Protein AF-A0A0F9YL97-F1 (afdb_monomer_lite)

Sequence (451 aa):
MKYAKILLVFLSSILFCQKSLCDSQKAFVSVPIADLTGDYLNGYRFNRLHLNGLHLDKNNLDIKKNNKYQTYETLPLESKKGTSNCKRINQALFNEIVEIISEKDNQVQVKTLNTFYQNQNPETKLITNQSIYWAKKDNFILFEDLEKAYLDKNLIPKAIKYSSKNIEKANKNTVTLKLPFYDKVTNKTYSAGTRFVKTGKTQTKKYIQVFIFDPANGNSKLYTFKKTEIPLELCANHSKNKNNLTSKNANKLKREEFLEILKNWANIKNGFIPYVWGGSSYTQVCNKNKIAFDPEFKVYTRPEFNLAANREFATREFATPGLDCSGLVARAAQICNIPYFYKNTLTARNNLTKIASLKDLKNGDLIIYNGHIIVVSDIKNNKIIEARTNEHGCGRVHEVVLSDVFYNIKTYQDLFNLRDTNLRDPKNILERIDTVGDREKILAFDFYSLI

Foldseek 3Di:
DVVVVVVVVVVVVVVVVVVVQDPWFKKFFQAQKWFWFADDQPQDFDPDDPPPPDPDPPPPDPPDPPRRGDDLLNADQDADVPGPRHRGQAMHGGLAMWTFNDDDDQKTKTFGFQAWEWDQDPVPRDIDIGRITITGNVRIDTPVVCVVLVHDPVQRQDHDGLPDPFLLVSPVQKWFFLQWDQFPVQRDIHWGGDIGGFPPDDDDPFWTKTWDWHCDDPPDRRTDIDIDIDTCVRTQDSDDPPPPDDPVVLVVVLLVQLLVSLQCQAPPPQFHFFRGNNAQTARDGHGPVQFDQDPVVRFRDRPLNPVVVVVVVPVSPDRDHGDAFQSSLSSSSVSSRQSDHYSFLVSCVVPFDFDLDPVSDDFQWWKGFPRHIWGRNDQVQQKIWGQDPRVFERRGTHIDHPCQFWPPDRHPVSVSVLQVVCVVPQVSFIWTQGSVRDTDTGSHMTIGDSD

Structure (mmCIF, N/CA/C/O backbone):
data_AF-A0A0F9YL97-F1
#
_entry.id   AF-A0A0F9YL97-F1
#
loop_
_atom_site.group_PDB
_atom_site.id
_atom_site.type_symbol
_atom_site.label_atom_id
_atom_site.label_alt_id
_atom_site.label_comp_id
_atom_site.label_asym_id
_atom_site.label_entity_id
_atom_site.label_seq_id
_atom_site.pdbx_PDB_ins_code
_atom_site.Cartn_x
_atom_site.Cartn_y
_atom_site.Cartn_z
_atom_site.occupancy
_atom_site.B_iso_or_equiv
_atom_site.auth_seq_id
_atom_site.auth_comp_id
_atom_site.auth_asym_id
_atom_site.auth_atom_id
_atom_site.pdbx_PDB_model_num
ATOM 1 N N . MET A 1 1 ? -38.474 49.231 11.092 1.00 59.09 1 MET A N 1
ATOM 2 C CA . MET A 1 1 ? -38.300 48.132 12.079 1.00 59.09 1 MET A CA 1
ATOM 3 C C . MET A 1 1 ? -38.647 46.720 11.575 1.00 59.09 1 MET A C 1
ATOM 5 O O . MET A 1 1 ? -37.922 45.805 11.942 1.00 59.09 1 MET A O 1
ATOM 9 N N . LYS A 1 2 ? -39.684 46.486 10.745 1.00 64.44 2 LYS A N 1
ATOM 10 C CA . LYS A 1 2 ? -40.028 45.123 10.258 1.00 64.44 2 LYS A CA 1
ATOM 11 C C . LYS A 1 2 ? -38.930 44.448 9.406 1.00 64.44 2 LYS A C 1
ATOM 13 O O . LYS A 1 2 ? -38.641 43.278 9.623 1.00 64.44 2 LYS A O 1
ATOM 18 N N . TYR A 1 3 ? -38.260 45.189 8.522 1.00 72.44 3 TYR A N 1
ATOM 19 C CA . TYR A 1 3 ? -37.214 44.639 7.641 1.00 72.44 3 TYR A CA 1
ATOM 20 C C . TYR A 1 3 ? -35.923 44.225 8.367 1.00 72.44 3 TYR A C 1
ATOM 22 O O . TYR A 1 3 ? -35.276 43.266 7.961 1.00 72.44 3 TYR A O 1
ATOM 30 N N . ALA A 1 4 ? -35.589 44.873 9.488 1.00 80.94 4 ALA A N 1
ATOM 31 C CA . ALA A 1 4 ? -34.401 44.531 10.273 1.00 80.94 4 ALA A CA 1
ATOM 32 C C . ALA A 1 4 ? -34.509 43.137 10.915 1.00 80.94 4 ALA A C 1
ATOM 34 O O . ALA A 1 4 ? -33.525 42.408 10.958 1.00 80.94 4 ALA A O 1
ATOM 35 N N . LYS A 1 5 ? -35.709 42.729 11.357 1.00 79.88 5 LYS A N 1
ATOM 36 C CA . LYS A 1 5 ? -35.934 41.389 11.925 1.00 79.88 5 LYS A CA 1
ATOM 37 C C . LYS A 1 5 ? -35.831 40.285 10.867 1.00 79.88 5 LYS A C 1
ATOM 39 O O . LYS A 1 5 ? -35.261 39.241 11.153 1.00 79.88 5 LYS A O 1
ATOM 44 N N . ILE A 1 6 ? -36.323 40.528 9.649 1.00 83.69 6 ILE A N 1
ATOM 45 C CA . ILE A 1 6 ? -36.218 39.571 8.534 1.00 83.69 6 ILE A CA 1
ATOM 46 C C . ILE A 1 6 ? -34.756 39.418 8.097 1.00 83.69 6 ILE A C 1
ATOM 48 O O . ILE A 1 6 ? -34.285 38.296 7.940 1.00 83.69 6 ILE A O 1
ATOM 52 N N . LEU A 1 7 ? -34.014 40.526 7.986 1.00 85.31 7 LEU A N 1
ATOM 53 C CA . LEU A 1 7 ? -32.588 40.493 7.654 1.00 85.31 7 LEU A CA 1
ATOM 54 C C . LEU A 1 7 ? -31.767 39.765 8.731 1.00 85.31 7 LEU A C 1
ATOM 56 O O . LEU A 1 7 ? -30.873 38.997 8.395 1.00 85.31 7 LEU A O 1
ATOM 60 N N . LEU A 1 8 ? -32.100 39.948 10.015 1.00 83.44 8 LEU A N 1
ATOM 61 C CA . LEU A 1 8 ? -31.425 39.262 11.120 1.00 83.44 8 LEU A CA 1
ATOM 62 C C . LEU A 1 8 ? -31.678 37.746 11.106 1.00 83.44 8 LEU A C 1
ATOM 64 O O . LEU A 1 8 ? -30.757 36.982 11.368 1.00 83.44 8 LEU A O 1
ATOM 68 N N . VAL A 1 9 ? -32.899 37.309 10.770 1.00 80.56 9 VAL A N 1
ATOM 69 C CA . VAL A 1 9 ? -33.244 35.882 10.616 1.00 80.56 9 VAL A CA 1
ATOM 70 C C . VAL A 1 9 ? -32.564 35.280 9.384 1.00 80.56 9 VAL A C 1
ATOM 72 O O . VAL A 1 9 ? -32.070 34.158 9.434 1.00 80.56 9 VAL A O 1
ATOM 75 N N . PHE A 1 10 ? -32.473 36.032 8.285 1.00 80.69 10 PHE A N 1
ATOM 76 C CA . PHE A 1 10 ? -31.791 35.568 7.079 1.00 80.69 10 PHE A CA 1
ATOM 77 C C . PHE A 1 10 ? -30.275 35.453 7.306 1.00 80.69 10 PHE A C 1
ATOM 79 O O . PHE A 1 10 ? -29.684 34.415 7.023 1.00 80.69 10 PHE A O 1
ATOM 86 N N . LEU A 1 11 ? -29.649 36.460 7.923 1.00 78.88 11 LEU A N 1
ATOM 87 C CA . LEU A 1 11 ? -28.226 36.433 8.275 1.00 78.88 11 LEU A CA 1
ATOM 88 C C . LEU A 1 11 ? -27.906 35.370 9.330 1.00 78.88 11 LEU A C 1
ATOM 90 O O . LEU A 1 11 ? -26.887 34.695 9.206 1.00 78.88 11 LEU A O 1
ATOM 94 N N . SER A 1 12 ? -28.773 35.162 10.327 1.00 70.94 12 SER A N 1
ATOM 95 C CA . SER A 1 12 ? -28.582 34.083 11.300 1.00 70.94 12 SER A CA 1
ATOM 96 C C . SER A 1 12 ? -28.734 32.710 10.652 1.00 70.94 12 SER A C 1
ATOM 98 O O . SER A 1 12 ? -27.943 31.828 10.963 1.00 70.94 12 SER A O 1
ATOM 100 N N . SER A 1 13 ? -29.651 32.539 9.693 1.00 65.12 13 SER A N 1
ATOM 101 C CA . SER A 1 13 ? -29.788 31.294 8.928 1.00 65.12 13 SER A CA 1
ATOM 102 C C . SER A 1 13 ? -28.595 31.024 8.002 1.00 65.12 13 SER A C 1
ATOM 104 O O . SER A 1 13 ? -28.147 29.883 7.927 1.00 65.12 13 SER A O 1
ATOM 106 N N . ILE A 1 14 ? -28.002 32.057 7.386 1.00 70.31 14 ILE A N 1
ATOM 107 C CA . ILE A 1 14 ? -26.762 31.940 6.598 1.00 70.31 14 ILE A CA 1
ATOM 108 C C . ILE A 1 14 ? -25.580 31.587 7.506 1.00 70.31 14 ILE A C 1
ATOM 110 O O . ILE A 1 14 ? -24.808 30.692 7.174 1.00 70.31 14 ILE A O 1
ATOM 114 N N . LEU A 1 15 ? -25.459 32.228 8.673 1.00 62.03 15 LEU A N 1
ATOM 115 C CA . LEU A 1 15 ? -24.408 31.926 9.649 1.00 62.03 15 LEU A CA 1
ATOM 116 C C . LEU A 1 15 ? -24.570 30.522 10.258 1.00 62.03 15 LEU A C 1
ATOM 118 O O . LEU A 1 15 ? -23.572 29.838 10.475 1.00 62.03 15 LEU A O 1
ATOM 122 N N . PHE A 1 16 ? -25.802 30.048 10.478 1.00 56.66 16 PHE A N 1
ATOM 123 C CA . PHE A 1 16 ? -26.064 28.675 10.928 1.00 56.66 16 PHE A CA 1
ATOM 124 C C . PHE A 1 16 ? -25.790 27.646 9.822 1.00 56.66 16 PHE A C 1
ATOM 126 O O . PHE A 1 16 ? -25.195 26.606 10.095 1.00 56.66 16 PHE A O 1
ATOM 133 N N . CYS A 1 17 ? -26.126 27.953 8.563 1.00 53.59 17 CYS A N 1
ATOM 134 C CA . CYS A 1 17 ? -25.743 27.132 7.409 1.00 53.59 17 CYS A CA 1
ATOM 135 C C . CYS A 1 17 ? -24.219 27.097 7.207 1.00 53.59 17 CYS A C 1
ATOM 137 O O . CYS A 1 17 ? -23.678 26.041 6.896 1.00 53.59 17 CYS A O 1
ATOM 139 N N . GLN A 1 18 ? -23.508 28.205 7.448 1.00 54.19 18 GLN A N 1
ATOM 140 C CA . GLN A 1 18 ? -22.042 28.276 7.371 1.00 54.19 18 GLN A CA 1
ATOM 141 C C . GLN A 1 18 ? -21.323 27.580 8.526 1.00 54.19 18 GLN A C 1
ATOM 143 O O . GLN A 1 18 ? -20.213 27.097 8.334 1.00 54.19 18 GLN A O 1
ATOM 148 N N . LYS A 1 19 ? -21.939 27.469 9.706 1.00 50.06 19 LYS A N 1
ATOM 149 C CA . LYS A 1 19 ? -21.368 26.695 10.818 1.00 50.06 19 LYS A CA 1
ATOM 150 C C . LYS A 1 19 ? -21.696 25.200 10.730 1.00 50.06 19 LYS A C 1
ATOM 152 O O . LYS A 1 19 ? -20.937 24.379 11.223 1.00 50.06 19 LYS A O 1
ATOM 157 N N . SER A 1 20 ? -22.790 24.850 10.051 1.00 50.12 20 SER A N 1
ATOM 158 C CA . SER A 1 20 ? -23.118 23.476 9.645 1.00 50.12 20 SER A CA 1
ATOM 159 C C . SER A 1 20 ? -22.373 23.026 8.379 1.00 50.12 20 SER A C 1
ATOM 161 O O . SER A 1 20 ? -22.509 21.870 7.969 1.00 50.12 20 SER A O 1
ATOM 163 N N . LEU A 1 21 ? -21.588 23.907 7.748 1.00 51.00 21 LEU A N 1
ATOM 164 C CA . LEU A 1 21 ? -20.706 23.580 6.628 1.00 51.00 21 LEU A CA 1
ATOM 165 C C . LEU A 1 21 ? -19.466 22.830 7.153 1.00 51.00 21 LEU A C 1
ATOM 167 O O . LEU A 1 21 ? -18.366 23.361 7.227 1.00 51.00 21 LEU A O 1
ATOM 171 N N . CYS A 1 22 ? -19.719 21.568 7.514 1.00 55.28 22 CYS A N 1
ATOM 172 C CA . CYS A 1 22 ? -18.801 20.431 7.581 1.00 55.28 22 CYS A CA 1
ATOM 173 C C . CYS A 1 22 ? -17.445 20.695 8.248 1.00 55.28 22 CYS A C 1
ATOM 175 O O . CYS A 1 22 ? -16.402 20.628 7.591 1.00 55.28 22 CYS A O 1
ATOM 177 N N . ASP A 1 23 ? -17.438 20.860 9.574 1.00 73.62 23 ASP A N 1
ATOM 178 C CA . ASP A 1 23 ? -16.265 20.430 10.336 1.00 73.62 23 ASP A CA 1
ATOM 179 C C . ASP A 1 23 ? -16.033 18.951 10.005 1.00 73.62 23 ASP A C 1
ATOM 181 O O . ASP A 1 23 ? -16.894 18.101 10.245 1.00 73.62 23 ASP A O 1
ATOM 185 N N . SER A 1 24 ? -14.901 18.645 9.370 1.00 84.56 24 SER A N 1
ATOM 186 C CA . SER A 1 24 ? -14.624 17.280 8.941 1.00 84.56 24 SER A CA 1
ATOM 187 C C . SER A 1 24 ? -14.536 16.363 10.161 1.00 84.56 24 SER A C 1
ATOM 189 O O . SER A 1 24 ? -13.733 16.567 11.078 1.00 84.56 24 SER A O 1
ATOM 191 N N . GLN A 1 25 ? -15.382 15.334 10.189 1.00 95.31 25 GLN A N 1
ATOM 192 C CA . GLN A 1 25 ? -15.440 14.420 11.325 1.00 95.31 25 GLN A CA 1
ATOM 193 C C . GLN A 1 25 ? -14.313 13.399 11.221 1.00 95.31 25 GLN A C 1
ATOM 195 O O . GLN A 1 25 ? -14.064 12.818 10.165 1.00 95.31 25 GLN A O 1
ATOM 200 N N . LYS A 1 26 ? -13.605 13.146 12.322 1.00 96.88 26 LYS A N 1
ATOM 201 C CA . LYS A 1 26 ? -12.562 12.114 12.343 1.00 96.88 26 LYS A CA 1
ATOM 202 C C . LYS A 1 26 ? -13.183 10.747 12.565 1.00 96.88 26 LYS A C 1
ATOM 204 O O . LYS A 1 26 ? -13.943 10.551 13.512 1.00 96.88 26 LYS A O 1
ATOM 209 N N . ALA A 1 27 ? -12.773 9.795 11.742 1.00 97.62 27 ALA A N 1
ATOM 210 C CA . ALA A 1 27 ? -13.156 8.399 11.859 1.00 97.62 27 ALA A CA 1
ATOM 211 C C . ALA A 1 27 ? -11.928 7.494 11.750 1.00 97.62 27 ALA A C 1
ATOM 213 O O . ALA A 1 27 ? -10.847 7.931 11.345 1.00 97.62 27 ALA A O 1
ATOM 214 N N . PHE A 1 28 ? -12.090 6.222 12.091 1.00 97.75 28 PHE A N 1
ATOM 215 C CA . PHE A 1 28 ? -11.108 5.187 11.779 1.00 97.75 28 PHE A CA 1
ATOM 216 C C . PHE A 1 28 ? -11.777 3.976 11.140 1.00 97.75 28 PHE A C 1
ATOM 218 O O . PHE A 1 28 ? -12.966 3.731 11.343 1.00 97.75 28 PHE A O 1
ATOM 225 N N . VAL A 1 29 ? -11.000 3.223 10.368 1.00 97.56 29 VAL A N 1
ATOM 226 C CA . VAL A 1 29 ? -11.459 1.985 9.735 1.00 97.56 29 VAL A CA 1
ATOM 227 C C . VAL A 1 29 ? -11.637 0.890 10.791 1.00 97.56 29 VAL A C 1
ATOM 229 O O . VAL A 1 29 ? -10.683 0.532 11.486 1.00 97.56 29 VAL A O 1
ATOM 232 N N . SER A 1 30 ? -12.844 0.336 10.888 1.00 95.94 30 SER A N 1
ATOM 233 C CA . SER A 1 30 ? -13.235 -0.689 11.871 1.00 95.94 30 SER A CA 1
ATOM 234 C C . SER A 1 30 ? -13.243 -2.118 11.315 1.00 95.94 30 SER A C 1
ATOM 236 O O . SER A 1 30 ? -13.321 -3.090 12.073 1.00 95.94 30 SER A O 1
ATOM 238 N N . VAL A 1 31 ? -13.122 -2.263 9.997 1.00 94.94 31 VAL A N 1
ATOM 239 C CA . VAL A 1 31 ? -12.993 -3.544 9.287 1.00 94.94 31 VAL A CA 1
ATOM 240 C C . VAL A 1 31 ? -11.526 -3.838 8.943 1.00 94.94 31 VAL A C 1
ATOM 242 O O . VAL A 1 31 ? -10.715 -2.914 8.906 1.00 94.94 31 VAL A O 1
ATOM 245 N N . PRO A 1 32 ? -11.138 -5.099 8.670 1.00 95.31 32 PRO A N 1
ATOM 246 C CA . PRO A 1 32 ? -9.759 -5.415 8.295 1.00 95.31 32 PRO A CA 1
ATOM 247 C C . PRO A 1 32 ? -9.238 -4.612 7.094 1.00 95.31 32 PRO A C 1
ATOM 249 O O . PRO A 1 32 ? -8.094 -4.152 7.113 1.00 95.31 32 PRO A O 1
ATOM 252 N N . ILE A 1 33 ? -10.080 -4.450 6.067 1.00 95.75 33 ILE A N 1
ATOM 253 C CA . ILE A 1 33 ? -9.792 -3.709 4.835 1.00 95.75 33 ILE A CA 1
ATOM 254 C C . ILE A 1 33 ? -11.067 -2.988 4.382 1.00 95.75 33 ILE A C 1
ATOM 256 O O . ILE A 1 33 ? -12.127 -3.609 4.295 1.00 95.75 33 ILE A O 1
ATOM 260 N N . ALA A 1 34 ? -10.949 -1.707 4.037 1.00 96.44 34 ALA A N 1
ATOM 261 C CA . ALA A 1 34 ? -11.993 -0.922 3.387 1.00 96.44 34 ALA A CA 1
ATOM 262 C C . ALA A 1 34 ? -11.549 -0.506 1.978 1.00 96.44 34 ALA A C 1
ATOM 264 O O . ALA A 1 34 ? -10.519 0.149 1.819 1.00 96.44 34 ALA A O 1
ATOM 265 N N . ASP A 1 35 ? -12.332 -0.857 0.959 1.00 96.12 35 ASP A N 1
ATOM 266 C CA . ASP A 1 35 ? -12.095 -0.399 -0.412 1.00 96.12 35 ASP A CA 1
ATOM 267 C C . ASP A 1 35 ? -12.428 1.092 -0.559 1.00 96.12 35 ASP A C 1
ATOM 269 O O . ASP A 1 35 ? -13.469 1.559 -0.094 1.00 96.12 35 ASP A O 1
ATOM 273 N N . LEU A 1 36 ? -11.541 1.824 -1.236 1.00 96.88 36 LEU A N 1
ATOM 274 C CA . LEU A 1 36 ? -11.672 3.247 -1.530 1.00 96.88 36 LEU A CA 1
ATOM 275 C C . LEU A 1 36 ? -11.770 3.453 -3.043 1.00 96.88 36 LEU A C 1
ATOM 277 O O . LEU A 1 36 ? -10.897 3.024 -3.807 1.00 96.88 36 LEU A O 1
ATOM 281 N N . THR A 1 37 ? -12.823 4.133 -3.479 1.00 95.56 37 THR A N 1
ATOM 282 C CA . THR A 1 37 ? -13.144 4.344 -4.895 1.00 95.56 37 THR A CA 1
ATOM 283 C C . THR A 1 37 ? -13.051 5.816 -5.284 1.00 95.56 37 THR A C 1
ATOM 285 O O . THR A 1 37 ? -13.166 6.698 -4.435 1.00 95.56 37 THR A O 1
ATOM 288 N N . GLY A 1 38 ? -12.789 6.098 -6.563 1.00 92.62 38 GLY A N 1
ATOM 289 C CA . GLY A 1 38 ? -12.717 7.483 -7.056 1.00 92.62 38 GLY A CA 1
ATOM 290 C C . GLY A 1 38 ? -14.075 8.161 -7.176 1.00 92.62 38 GLY A C 1
ATOM 291 O O . GLY A 1 38 ? -14.198 9.355 -6.921 1.00 92.62 38 GLY A O 1
ATOM 292 N N . ASP A 1 39 ? -15.096 7.374 -7.503 1.00 91.69 39 ASP A N 1
ATOM 293 C CA . ASP A 1 39 ? -16.450 7.843 -7.763 1.00 91.69 39 ASP A CA 1
ATOM 294 C C . ASP A 1 39 ? -17.431 7.168 -6.811 1.00 91.69 39 ASP A C 1
ATOM 296 O O . ASP A 1 39 ? -17.238 6.019 -6.418 1.00 91.69 39 ASP A O 1
ATOM 300 N N . TYR A 1 40 ? -18.532 7.856 -6.517 1.00 91.56 40 TYR A N 1
ATOM 301 C CA . TYR A 1 40 ? -19.654 7.265 -5.802 1.00 91.56 40 TYR A CA 1
ATOM 302 C C . TYR A 1 40 ? -20.184 6.055 -6.590 1.00 91.56 40 TYR A C 1
ATOM 304 O O . TYR A 1 40 ? -20.502 6.167 -7.781 1.00 91.56 40 TYR A O 1
ATOM 312 N N . LEU A 1 41 ? -20.337 4.903 -5.931 1.00 88.12 41 LEU A N 1
ATOM 313 C CA . LEU A 1 41 ? -20.908 3.710 -6.557 1.00 88.12 41 LEU A CA 1
ATOM 314 C C . LEU A 1 41 ? -22.440 3.832 -6.616 1.00 88.12 41 LEU A C 1
ATOM 316 O O . LEU A 1 41 ? -23.162 3.253 -5.811 1.00 88.12 41 LEU A O 1
ATOM 320 N N . ASN A 1 42 ? -22.945 4.622 -7.567 1.00 72.12 42 ASN A N 1
ATOM 321 C CA . ASN A 1 42 ? -24.367 4.691 -7.922 1.00 72.12 42 ASN A CA 1
ATOM 322 C C . ASN A 1 42 ? -24.662 3.439 -8.723 1.00 72.12 42 ASN A C 1
ATOM 324 O O . ASN A 1 42 ? -24.508 3.527 -9.937 1.00 72.12 42 ASN A O 1
ATOM 328 N N . GLY A 1 43 ? -24.988 2.314 -8.067 1.00 60.62 43 GLY A N 1
ATOM 329 C CA . GLY A 1 43 ? -25.340 1.031 -8.689 1.00 60.62 43 GLY A CA 1
ATOM 330 C C . GLY A 1 43 ? -25.164 1.047 -10.209 1.00 60.62 43 GLY A C 1
ATOM 331 O O . GLY A 1 43 ? -26.115 1.286 -10.957 1.00 60.62 43 GLY A O 1
ATOM 332 N N . TYR A 1 44 ? -23.915 0.950 -10.672 1.00 50.25 44 TYR A N 1
ATOM 333 C CA . TYR A 1 44 ? -23.629 1.236 -12.075 1.00 50.25 44 TYR A CA 1
ATOM 334 C C . TYR A 1 44 ? -24.118 0.043 -12.889 1.00 50.25 44 TYR A C 1
ATOM 336 O O . TYR A 1 44 ? -23.844 -1.107 -12.534 1.00 50.25 44 TYR A O 1
ATOM 344 N N . ARG A 1 45 ? -24.874 0.299 -13.961 1.00 47.09 45 ARG A N 1
ATOM 345 C CA . ARG A 1 45 ? -25.293 -0.753 -14.891 1.00 47.09 45 ARG A CA 1
ATOM 346 C C . ARG A 1 45 ? -24.075 -1.174 -15.709 1.00 47.09 45 ARG A C 1
ATOM 348 O O . ARG A 1 45 ? -23.531 -0.367 -16.457 1.00 47.09 45 ARG A O 1
ATOM 355 N N . PHE A 1 46 ? -23.656 -2.432 -15.593 1.00 46.75 46 PHE A N 1
ATOM 356 C CA . PHE A 1 46 ? -22.714 -3.001 -16.552 1.00 46.75 46 PHE A CA 1
ATOM 357 C C . PHE A 1 46 ? -23.384 -3.078 -17.926 1.00 46.75 46 PHE A C 1
ATOM 359 O O . PHE A 1 46 ? -24.379 -3.787 -18.093 1.00 46.75 46 PHE A O 1
ATOM 366 N N . ASN A 1 47 ? -22.802 -2.419 -18.929 1.00 42.47 47 ASN A N 1
ATOM 367 C CA . ASN A 1 47 ? -23.012 -2.855 -20.302 1.00 42.47 47 ASN A CA 1
ATOM 368 C C . ASN A 1 47 ? -22.359 -4.230 -20.431 1.00 42.47 47 ASN A C 1
ATOM 370 O O . ASN A 1 47 ? -21.195 -4.408 -20.070 1.00 42.47 47 ASN A O 1
ATOM 374 N N . ARG A 1 48 ? -23.168 -5.206 -20.851 1.00 43.09 48 ARG A N 1
ATOM 375 C CA . ARG A 1 48 ? -22.835 -6.625 -21.011 1.00 43.09 48 ARG A CA 1
ATOM 376 C C . ARG A 1 48 ? -21.382 -6.775 -21.484 1.00 43.09 48 ARG A C 1
ATOM 378 O O . ARG A 1 48 ? -21.081 -6.492 -22.641 1.00 43.09 48 ARG A O 1
ATOM 385 N N . LEU A 1 49 ? -20.497 -7.248 -20.602 1.00 44.62 49 LEU A N 1
ATOM 386 C CA . LEU A 1 49 ? -19.277 -7.912 -21.049 1.00 44.62 49 LEU A CA 1
ATOM 387 C C . LEU A 1 49 ? -19.742 -8.986 -22.037 1.00 44.62 49 LEU A C 1
ATOM 389 O O . LEU A 1 49 ? -20.593 -9.808 -21.688 1.00 44.62 49 LEU A O 1
ATOM 393 N N . HIS A 1 50 ? -19.258 -8.926 -23.277 1.00 39.53 50 HIS A N 1
ATOM 394 C CA . HIS A 1 50 ? -19.362 -10.037 -24.212 1.00 39.53 50 HIS A CA 1
ATOM 395 C C . HIS A 1 50 ? -18.667 -11.237 -23.561 1.00 39.53 50 HIS A C 1
ATOM 397 O O . HIS A 1 50 ? -17.455 -11.405 -23.653 1.00 39.53 50 HIS A O 1
ATOM 403 N N . LEU A 1 51 ? -19.447 -12.048 -22.847 1.00 43.81 51 LEU A N 1
ATOM 404 C CA . LEU A 1 51 ? -19.111 -13.413 -22.461 1.00 43.81 51 LEU A CA 1
ATOM 405 C C . LEU A 1 51 ? -19.206 -14.282 -23.724 1.00 43.81 51 LEU A C 1
ATOM 407 O O . LEU A 1 51 ? -20.033 -15.183 -23.811 1.00 43.81 51 LEU A O 1
ATOM 411 N N . ASN A 1 52 ? -18.409 -13.956 -24.739 1.00 37.41 52 ASN A N 1
ATOM 412 C CA . ASN A 1 52 ? -18.209 -14.820 -25.892 1.00 37.41 52 ASN A CA 1
ATOM 413 C C . ASN A 1 52 ? -17.176 -15.861 -25.453 1.00 37.41 52 ASN A C 1
ATOM 415 O O . ASN A 1 52 ? -16.001 -15.531 -25.346 1.00 37.41 52 ASN A O 1
ATOM 419 N N . GLY A 1 53 ? -17.627 -17.067 -25.102 1.00 41.41 53 GLY A N 1
ATOM 420 C CA . GLY A 1 53 ? -16.732 -18.190 -24.788 1.00 41.41 53 GLY A CA 1
ATOM 421 C C . GLY A 1 53 ? -17.361 -19.296 -23.941 1.00 41.41 53 GLY A C 1
ATOM 422 O O . GLY A 1 53 ? -17.027 -20.461 -24.093 1.00 41.41 53 GLY A O 1
ATOM 423 N N . LEU A 1 54 ? -18.357 -18.982 -23.109 1.00 41.03 54 LEU A N 1
ATOM 424 C CA . LEU A 1 54 ? -19.104 -20.018 -22.396 1.00 41.03 54 LEU A CA 1
ATOM 425 C C . LEU A 1 54 ? -20.290 -20.463 -23.254 1.00 41.03 54 LEU A C 1
ATOM 427 O O . LEU A 1 54 ? -21.332 -19.806 -23.268 1.00 41.03 54 LEU A O 1
ATOM 431 N N . HIS A 1 55 ? -20.134 -21.596 -23.945 1.00 40.50 55 HIS A N 1
ATOM 432 C CA . HIS A 1 55 ? -21.245 -22.426 -24.424 1.00 40.50 55 HIS A CA 1
ATOM 433 C C . HIS A 1 55 ? -22.026 -22.963 -23.210 1.00 40.50 55 HIS A C 1
ATOM 435 O O . HIS A 1 55 ? -21.991 -24.140 -22.872 1.00 40.50 55 HIS A O 1
ATOM 441 N N . LEU A 1 56 ? -22.705 -22.064 -22.500 1.00 43.03 56 LEU A N 1
ATOM 442 C CA . LEU A 1 56 ? -23.755 -22.425 -21.568 1.00 43.03 56 LEU A CA 1
ATOM 443 C C . LEU A 1 56 ? -24.987 -22.749 -22.405 1.00 43.03 56 LEU A C 1
ATOM 445 O O . LEU A 1 56 ? -25.413 -21.955 -23.246 1.00 43.03 56 LEU A O 1
ATOM 449 N N . ASP A 1 57 ? -25.487 -23.956 -22.185 1.00 43.94 57 ASP A N 1
ATOM 450 C CA . ASP A 1 57 ? -26.653 -24.544 -22.820 1.00 43.94 57 ASP A CA 1
ATOM 451 C C . ASP A 1 57 ? -27.806 -23.527 -22.914 1.00 43.94 57 ASP A C 1
ATOM 453 O O . ASP A 1 57 ? -28.299 -23.006 -21.907 1.00 43.94 57 ASP A O 1
ATOM 457 N N . LYS A 1 58 ? -28.186 -23.174 -24.149 1.00 46.19 58 LYS A N 1
ATOM 458 C CA . LYS A 1 58 ? -29.087 -22.048 -24.460 1.00 46.19 58 LYS A CA 1
ATOM 459 C C . LYS A 1 58 ? -30.528 -22.275 -23.994 1.00 46.19 58 LYS A C 1
ATOM 461 O O . LYS A 1 58 ? -31.326 -21.343 -24.050 1.00 46.19 58 LYS A O 1
ATOM 466 N N . ASN A 1 59 ? -30.853 -23.472 -23.514 1.00 47.88 59 ASN A N 1
ATOM 467 C CA . ASN A 1 59 ? -32.235 -23.899 -23.332 1.00 47.88 59 ASN A CA 1
ATOM 468 C C . ASN A 1 59 ? -32.741 -23.871 -21.883 1.00 47.88 59 ASN A C 1
ATOM 470 O O . ASN A 1 59 ? -33.897 -24.214 -21.672 1.00 47.88 59 ASN A O 1
ATOM 474 N N . ASN A 1 60 ? -31.945 -23.453 -20.886 1.00 41.34 60 ASN A N 1
ATOM 475 C CA . ASN A 1 60 ? -32.387 -23.549 -19.481 1.00 41.34 60 ASN A CA 1
ATOM 476 C C . ASN A 1 60 ? -32.068 -22.362 -18.568 1.00 41.34 60 ASN A C 1
ATOM 478 O O . ASN A 1 60 ? -32.148 -22.463 -17.344 1.00 41.34 60 ASN A O 1
ATOM 482 N N . LEU A 1 61 ? -31.734 -21.208 -19.136 1.00 41.62 61 LEU A N 1
ATOM 483 C CA . LEU A 1 61 ? -31.447 -20.017 -18.349 1.00 41.62 61 LEU A CA 1
ATOM 484 C C . LEU A 1 61 ? -32.258 -18.840 -18.874 1.00 41.62 61 LEU A C 1
ATOM 486 O O . LEU A 1 61 ? -31.769 -17.987 -19.612 1.00 41.62 61 LEU A O 1
ATOM 490 N N . ASP A 1 62 ? -33.492 -18.772 -18.377 1.00 39.09 62 ASP A N 1
ATOM 491 C CA . ASP A 1 62 ? -34.298 -17.559 -18.266 1.00 39.09 62 ASP A CA 1
ATOM 492 C C . ASP A 1 62 ? -33.614 -16.585 -17.274 1.00 39.09 62 ASP A C 1
ATOM 494 O O . ASP A 1 62 ? -34.144 -16.182 -16.235 1.00 39.09 62 ASP A O 1
ATOM 498 N N . ILE A 1 63 ? -32.349 -16.238 -17.560 1.00 45.09 63 ILE A N 1
ATOM 499 C CA . ILE A 1 63 ? -31.619 -15.153 -16.915 1.00 45.09 63 ILE A CA 1
ATOM 500 C C . ILE A 1 63 ? -32.280 -13.887 -17.438 1.00 45.09 63 ILE A C 1
ATOM 502 O O . ILE A 1 63 ? -31.814 -13.239 -18.381 1.00 45.09 63 ILE A O 1
ATOM 506 N N . LYS A 1 64 ? -33.390 -13.530 -16.787 1.00 41.09 64 LYS A N 1
ATOM 507 C CA . LYS A 1 64 ? -33.904 -12.166 -16.742 1.00 41.09 64 LYS A CA 1
ATOM 508 C C . LYS A 1 64 ? -32.713 -11.217 -16.693 1.00 41.09 64 LYS A C 1
ATOM 510 O O . LYS A 1 64 ? -31.766 -11.451 -15.938 1.00 41.09 64 LYS A O 1
ATOM 515 N N . LYS A 1 65 ? -32.776 -10.166 -17.516 1.00 43.22 65 LYS A N 1
ATOM 516 C CA . LYS A 1 65 ? -31.866 -9.010 -17.601 1.00 43.22 65 LYS A CA 1
ATOM 517 C C . LYS A 1 65 ? -31.702 -8.311 -16.235 1.00 43.22 65 LYS A C 1
ATOM 519 O O . LYS A 1 65 ? -32.076 -7.155 -16.062 1.00 43.22 65 LYS A O 1
ATOM 524 N N . ASN A 1 66 ? -31.163 -9.006 -15.243 1.00 40.69 66 ASN A N 1
ATOM 525 C CA . ASN A 1 66 ? -30.918 -8.492 -13.913 1.00 40.69 66 ASN A CA 1
ATOM 526 C C . ASN A 1 66 ? -29.631 -7.684 -13.992 1.00 40.69 66 ASN A C 1
ATOM 528 O O . ASN A 1 66 ? -28.524 -8.222 -13.945 1.00 40.69 66 ASN A O 1
ATOM 532 N N . ASN A 1 67 ? -29.822 -6.381 -14.180 1.00 44.22 67 ASN A N 1
ATOM 533 C CA . ASN A 1 67 ? -28.820 -5.335 -14.052 1.00 44.22 67 ASN A CA 1
ATOM 534 C C . ASN A 1 67 ? -28.022 -5.550 -12.758 1.00 44.22 67 ASN A C 1
ATOM 536 O O . ASN A 1 67 ? -28.487 -5.202 -11.674 1.00 44.22 67 ASN A O 1
ATOM 540 N N . LYS A 1 68 ? -26.835 -6.158 -12.846 1.00 54.81 68 LYS A N 1
ATOM 541 C CA . LYS A 1 68 ? -25.960 -6.305 -11.682 1.00 54.81 68 LYS A CA 1
ATOM 542 C C . LYS A 1 68 ? -25.271 -4.973 -11.429 1.00 54.81 68 LYS A C 1
ATOM 544 O O . LYS A 1 68 ? -24.372 -4.577 -12.165 1.00 54.81 68 LYS A O 1
ATOM 549 N N . TYR A 1 69 ? -25.754 -4.295 -10.402 1.00 60.97 69 TYR A N 1
ATOM 550 C CA . TYR A 1 69 ? -25.169 -3.096 -9.833 1.00 60.97 69 TYR A CA 1
ATOM 551 C C . TYR A 1 69 ? -23.795 -3.397 -9.226 1.00 60.97 69 TYR A C 1
ATOM 553 O O . TYR A 1 69 ? -23.650 -4.382 -8.502 1.00 60.97 69 TYR A O 1
ATOM 561 N N . GLN A 1 70 ? -22.794 -2.561 -9.517 1.00 65.88 70 GLN A N 1
ATOM 562 C CA . GLN A 1 70 ? -21.491 -2.656 -8.857 1.00 65.88 70 GLN A CA 1
ATOM 563 C C . GLN A 1 70 ? -21.615 -2.167 -7.410 1.00 65.88 70 GLN A C 1
ATOM 565 O O . GLN A 1 70 ? -21.878 -0.993 -7.159 1.00 65.88 70 GLN A O 1
ATOM 570 N N . THR A 1 71 ? -21.422 -3.083 -6.470 1.00 80.06 71 THR A N 1
ATOM 571 C CA . THR A 1 71 ? -21.225 -2.808 -5.043 1.00 80.06 71 THR A CA 1
ATOM 572 C C . THR A 1 71 ? -19.757 -3.032 -4.670 1.00 80.06 71 THR A C 1
ATOM 574 O O . THR A 1 71 ? -19.009 -3.641 -5.444 1.00 80.06 71 THR A O 1
ATOM 577 N N . TYR A 1 72 ? -19.335 -2.582 -3.485 1.00 83.19 72 TYR A N 1
ATOM 578 C CA . TYR A 1 72 ? -17.974 -2.805 -2.975 1.00 83.19 72 TYR A CA 1
ATOM 579 C C . TYR A 1 72 ? -17.596 -4.295 -2.962 1.00 83.19 72 TYR A C 1
ATOM 581 O O . TYR A 1 72 ? -16.482 -4.661 -3.319 1.00 83.19 72 TYR A O 1
ATOM 589 N N . GLU A 1 73 ? -18.562 -5.164 -2.669 1.00 80.38 73 GLU A N 1
ATOM 590 C CA . GLU A 1 73 ? -18.423 -6.623 -2.633 1.00 80.38 73 GLU A CA 1
ATOM 591 C C . GLU A 1 73 ? -18.242 -7.259 -4.026 1.00 80.38 73 GLU A C 1
ATOM 593 O O . GLU A 1 73 ? -17.974 -8.455 -4.144 1.00 80.38 73 GLU A O 1
ATOM 598 N N . THR A 1 74 ? -18.429 -6.480 -5.095 1.00 79.06 74 THR A N 1
ATOM 599 C CA . THR A 1 74 ? -18.377 -6.941 -6.495 1.00 79.06 74 THR A CA 1
ATOM 600 C C . THR A 1 74 ? -17.361 -6.176 -7.343 1.00 79.06 74 THR A C 1
ATOM 602 O O . THR A 1 74 ? -17.333 -6.335 -8.566 1.00 79.06 74 THR A O 1
ATOM 605 N N . LEU A 1 75 ? -16.525 -5.337 -6.721 1.00 82.94 75 LEU A N 1
ATOM 606 C CA . LEU A 1 75 ? -15.442 -4.652 -7.419 1.00 82.94 75 LEU A CA 1
ATOM 607 C C . LEU A 1 75 ? -14.494 -5.689 -8.052 1.00 82.94 75 LEU A C 1
ATOM 609 O O . LEU A 1 75 ? -14.058 -6.613 -7.360 1.00 82.94 75 LEU A O 1
ATOM 613 N N . PRO A 1 76 ? -14.156 -5.561 -9.349 1.00 80.94 76 PRO A N 1
ATOM 614 C CA . PRO A 1 76 ? -13.293 -6.525 -10.018 1.00 80.94 76 PRO A CA 1
ATOM 615 C C . PRO A 1 76 ? -11.870 -6.502 -9.438 1.00 80.94 76 PRO A C 1
ATOM 617 O O . PRO A 1 76 ? -11.443 -5.518 -8.828 1.00 80.94 76 PRO A O 1
ATOM 620 N N . LEU A 1 77 ? -11.127 -7.593 -9.644 1.00 80.50 77 LEU A N 1
ATOM 621 C CA . LEU A 1 77 ? -9.712 -7.675 -9.262 1.00 80.50 77 LEU A CA 1
ATOM 622 C C . LEU A 1 77 ? -8.853 -6.749 -10.120 1.00 80.50 77 LEU A C 1
ATOM 624 O O . LEU A 1 77 ? -7.979 -6.072 -9.603 1.00 80.50 77 LEU A O 1
ATOM 628 N N . GLU A 1 78 ? -9.119 -6.693 -11.420 1.00 78.56 78 GLU A N 1
ATOM 629 C CA . GLU A 1 78 ? -8.399 -5.864 -12.382 1.00 78.56 78 GLU A CA 1
ATOM 630 C C . GLU A 1 78 ? -9.360 -5.343 -13.457 1.00 78.56 78 GLU A C 1
ATOM 632 O O . GLU A 1 78 ? -10.450 -5.886 -13.664 1.00 78.56 78 GLU A O 1
ATOM 637 N N . SER A 1 79 ? -8.988 -4.250 -14.117 1.00 74.56 79 SER A N 1
ATOM 638 C CA . SER A 1 79 ? -9.666 -3.793 -15.329 1.00 74.56 79 SER A CA 1
ATOM 639 C C . SER A 1 79 ? -9.069 -4.506 -16.533 1.00 74.56 79 SER A C 1
ATOM 641 O O . SER A 1 79 ? -7.849 -4.477 -16.685 1.00 74.56 79 SER A O 1
ATOM 643 N N . LYS A 1 80 ? -9.904 -5.057 -17.422 1.00 68.94 80 LYS A N 1
ATOM 644 C CA . LYS A 1 80 ? -9.399 -5.483 -18.730 1.00 68.94 80 LYS A CA 1
ATOM 645 C C . LYS A 1 80 ? -8.938 -4.269 -19.528 1.00 68.94 80 LYS A C 1
ATOM 647 O O . LYS A 1 80 ? -9.598 -3.222 -19.444 1.00 68.94 80 LYS A O 1
ATOM 652 N N . LYS A 1 81 ? -7.870 -4.395 -20.317 1.00 61.16 81 LYS A N 1
ATOM 653 C CA . LYS A 1 81 ? -7.383 -3.322 -21.201 1.00 61.16 81 LYS A CA 1
ATOM 654 C C . LYS A 1 81 ? -8.539 -2.711 -22.009 1.00 61.16 81 LYS A C 1
ATOM 656 O O . LYS A 1 81 ? -9.312 -3.415 -22.651 1.00 61.16 81 LYS A O 1
ATOM 661 N N . GLY A 1 82 ? -8.691 -1.388 -21.926 1.00 54.81 82 GLY A N 1
ATOM 662 C CA . GLY A 1 82 ? -9.772 -0.646 -22.593 1.00 54.81 82 GLY A CA 1
ATOM 663 C C . GLY A 1 82 ? -11.111 -0.594 -21.843 1.00 54.81 82 GLY A C 1
ATOM 664 O O . GLY A 1 82 ? -12.047 0.029 -22.334 1.00 54.81 82 GLY A O 1
ATOM 665 N N . THR A 1 83 ? -11.219 -1.185 -20.646 1.00 57.38 83 THR A N 1
ATOM 666 C CA . THR A 1 83 ? -12.435 -1.114 -19.819 1.00 57.38 83 THR A CA 1
ATOM 667 C C . THR A 1 83 ? -12.182 -0.314 -18.538 1.00 57.38 83 THR A C 1
ATOM 669 O O . THR A 1 83 ? -11.375 -0.698 -17.701 1.00 57.38 83 THR A O 1
ATOM 672 N N . SER A 1 84 ? -12.881 0.804 -18.328 1.00 62.53 84 SER A N 1
ATOM 673 C CA . SER A 1 84 ? -12.748 1.654 -17.125 1.00 62.53 84 SER A CA 1
ATOM 674 C C . SER A 1 84 ? -13.507 1.105 -15.902 1.00 62.53 84 SER A C 1
ATOM 676 O O . SER A 1 84 ? -13.993 1.851 -15.051 1.00 62.53 84 SER A O 1
ATOM 678 N N . ASN A 1 85 ? -13.633 -0.221 -15.807 1.00 71.19 85 ASN A N 1
ATOM 679 C CA . ASN A 1 85 ? -14.623 -0.869 -14.943 1.00 71.19 85 ASN A CA 1
ATOM 680 C C . ASN A 1 85 ? -14.166 -1.062 -13.487 1.00 71.19 85 ASN A C 1
ATOM 682 O O . ASN A 1 85 ? -15.002 -1.322 -12.616 1.00 71.19 85 ASN A O 1
ATOM 686 N N . CYS A 1 86 ? -12.865 -0.954 -13.191 1.00 81.38 86 CYS A N 1
ATOM 687 C CA . CYS A 1 86 ? -12.383 -1.030 -11.813 1.00 81.38 86 CYS A CA 1
ATOM 688 C C . CYS A 1 86 ? -12.348 0.364 -11.180 1.00 81.38 86 CYS A C 1
ATOM 690 O O . CYS A 1 86 ? -11.474 1.175 -11.473 1.00 81.38 86 CYS A O 1
ATOM 692 N N . LYS A 1 87 ? -13.312 0.633 -10.294 1.00 90.31 87 LYS A N 1
ATOM 693 C CA . LYS A 1 87 ? -13.426 1.907 -9.567 1.00 90.31 87 LYS A CA 1
ATOM 694 C C . LYS A 1 87 ? -12.545 1.988 -8.320 1.00 90.31 87 LYS A C 1
ATOM 696 O O . LYS A 1 87 ? -12.408 3.075 -7.758 1.00 90.31 87 LYS A O 1
ATOM 701 N N . ARG A 1 88 ? -11.956 0.867 -7.881 1.00 93.62 88 ARG A N 1
ATOM 702 C CA . ARG A 1 88 ? -11.029 0.829 -6.742 1.00 93.62 88 ARG A CA 1
ATOM 703 C C . ARG A 1 88 ? -9.781 1.640 -7.084 1.00 93.62 88 ARG A C 1
ATOM 705 O O . ARG A 1 88 ? -9.127 1.377 -8.088 1.00 93.62 88 ARG A O 1
ATOM 712 N N . ILE A 1 89 ? -9.442 2.603 -6.232 1.00 95.56 89 ILE A N 1
ATOM 713 C CA . ILE A 1 89 ? -8.205 3.390 -6.340 1.00 95.56 89 ILE A CA 1
ATOM 714 C C . ILE A 1 89 ? -7.242 3.032 -5.212 1.00 95.56 89 ILE A C 1
ATOM 716 O O . ILE A 1 89 ? -6.031 3.023 -5.431 1.00 95.56 89 ILE A O 1
ATOM 720 N N . ASN A 1 90 ? -7.759 2.746 -4.015 1.00 96.88 90 ASN A N 1
ATOM 721 C CA . ASN A 1 90 ? -6.961 2.428 -2.837 1.00 96.88 90 ASN A CA 1
ATOM 722 C C . ASN A 1 90 ? -7.713 1.485 -1.885 1.00 96.88 90 ASN A C 1
ATOM 724 O O . ASN A 1 90 ? -8.889 1.184 -2.084 1.00 96.88 90 ASN A O 1
ATOM 728 N N . GLN A 1 91 ? -7.030 1.058 -0.827 1.00 97.56 91 GLN A N 1
ATOM 729 C CA . GLN A 1 91 ? -7.596 0.351 0.309 1.00 97.56 91 GLN A CA 1
ATOM 730 C C . GLN A 1 91 ? -7.079 0.974 1.604 1.00 97.56 91 GLN A C 1
ATOM 732 O O . GLN A 1 91 ? -5.889 1.272 1.727 1.00 97.56 91 GLN A O 1
ATOM 737 N N . ALA A 1 92 ? -7.974 1.169 2.565 1.00 97.94 92 ALA A N 1
ATOM 738 C CA . ALA A 1 92 ? -7.617 1.572 3.915 1.00 97.94 92 ALA A CA 1
ATOM 739 C C . ALA A 1 92 ? -7.583 0.345 4.832 1.00 97.94 92 ALA A C 1
ATOM 741 O O . ALA A 1 92 ? -8.402 -0.566 4.692 1.00 97.94 92 ALA A O 1
ATOM 742 N N . LEU A 1 93 ? -6.627 0.306 5.756 1.00 98.12 93 LEU A N 1
ATOM 743 C CA . LEU A 1 93 ? -6.509 -0.785 6.728 1.00 98.12 93 LEU A CA 1
ATOM 744 C C . LEU A 1 93 ? -7.220 -0.450 8.026 1.00 98.12 93 LEU A C 1
ATOM 746 O O . LEU A 1 93 ? -7.350 0.720 8.381 1.00 98.12 93 LEU A O 1
ATOM 750 N N . PHE A 1 94 ? -7.575 -1.489 8.777 1.00 98.00 94 PHE A N 1
ATOM 751 C CA . PHE A 1 94 ? -7.998 -1.367 10.168 1.00 98.00 94 PHE A CA 1
ATOM 752 C C . PHE A 1 94 ? -7.132 -0.370 10.955 1.00 98.00 94 PHE A C 1
ATOM 754 O O . PHE A 1 94 ? -5.904 -0.350 10.815 1.00 98.00 94 PHE A O 1
ATOM 761 N N . ASN A 1 95 ? -7.778 0.442 11.796 1.00 97.62 95 ASN A N 1
ATOM 762 C CA . ASN A 1 95 ? -7.180 1.531 12.575 1.00 97.62 95 ASN A CA 1
ATOM 763 C C . ASN A 1 95 ? -6.595 2.709 11.769 1.00 97.62 95 ASN A C 1
ATOM 765 O O . ASN A 1 95 ? -6.058 3.643 12.375 1.00 97.62 95 ASN A O 1
ATOM 769 N N . GLU A 1 96 ? -6.668 2.729 10.435 1.00 97.88 96 GLU A N 1
ATOM 770 C CA . GLU A 1 96 ? -6.296 3.931 9.685 1.00 97.88 96 GLU A CA 1
ATOM 771 C C . GLU A 1 96 ? -7.325 5.041 9.926 1.00 97.88 96 GLU A C 1
ATOM 773 O O . GLU A 1 96 ? -8.531 4.830 9.823 1.00 97.88 96 GLU A O 1
ATOM 778 N N . ILE A 1 97 ? -6.832 6.232 10.279 1.00 97.81 97 ILE A N 1
ATOM 779 C CA . ILE A 1 97 ? -7.659 7.413 10.543 1.00 97.81 97 ILE A CA 1
ATOM 780 C C . ILE A 1 97 ? -7.935 8.146 9.230 1.00 97.81 97 ILE A C 1
ATOM 782 O O . ILE A 1 97 ? -7.005 8.430 8.465 1.00 97.81 97 ILE A O 1
ATOM 786 N N . VAL A 1 98 ? -9.197 8.516 9.029 1.00 98.00 98 VAL A N 1
ATOM 787 C CA . VAL A 1 98 ? -9.692 9.309 7.898 1.00 98.00 98 VAL A CA 1
ATOM 788 C C . VAL A 1 98 ? -10.494 10.517 8.390 1.00 98.00 98 VAL A C 1
ATOM 790 O O . VAL A 1 98 ? -10.894 10.583 9.554 1.00 98.00 98 VAL A O 1
ATOM 793 N N . GLU A 1 99 ? -10.727 11.476 7.498 1.00 97.88 99 GLU A N 1
ATOM 794 C CA . GLU A 1 99 ? -11.669 12.581 7.723 1.00 97.88 99 GLU A CA 1
ATOM 795 C C . GLU A 1 99 ? -12.910 12.349 6.851 1.00 97.88 99 GLU A C 1
ATOM 797 O O . GLU A 1 99 ? -12.778 12.217 5.635 1.00 97.88 99 GLU A O 1
ATOM 802 N N . ILE A 1 100 ? -14.098 12.273 7.449 1.00 97.56 100 ILE A N 1
ATOM 803 C CA . ILE A 1 100 ? -15.375 12.228 6.732 1.00 97.56 100 ILE A CA 1
ATOM 804 C C . ILE A 1 100 ? -15.692 13.646 6.252 1.00 97.56 100 ILE A C 1
ATOM 806 O O . ILE A 1 100 ? -15.723 14.585 7.047 1.00 97.56 100 ILE A O 1
ATOM 810 N N . ILE A 1 101 ? -15.871 13.799 4.941 1.00 97.06 101 ILE A N 1
ATOM 811 C CA . ILE A 1 101 ? -16.122 15.085 4.274 1.00 97.06 101 ILE A CA 1
ATOM 812 C C . ILE A 1 101 ? -17.609 15.260 3.992 1.00 97.06 101 ILE A C 1
ATOM 814 O O . ILE A 1 101 ? -18.158 16.340 4.172 1.00 97.06 101 ILE A O 1
ATOM 818 N N . SER A 1 102 ? -18.247 14.202 3.499 1.00 95.69 102 SER A N 1
ATOM 819 C CA . SER A 1 102 ? -19.667 14.192 3.176 1.00 95.69 102 SER A CA 1
ATOM 820 C C . SER A 1 102 ? -20.216 12.775 3.276 1.00 95.69 102 SER A C 1
ATOM 822 O O . SER A 1 102 ? -19.472 11.793 3.208 1.00 95.69 102 SER A O 1
ATOM 824 N N . GLU A 1 103 ? -21.528 12.666 3.435 1.00 95.56 103 GLU A N 1
ATOM 825 C CA . GLU A 1 103 ? -22.237 11.394 3.451 1.00 95.56 103 GLU A CA 1
ATOM 826 C C . GLU A 1 103 ? -23.310 11.390 2.368 1.00 95.56 103 GLU A C 1
ATOM 828 O O . GLU A 1 103 ? -23.951 12.409 2.103 1.00 95.56 103 GLU A O 1
ATOM 833 N N . LYS A 1 104 ? -23.513 10.233 1.740 1.00 94.44 104 LYS A N 1
ATOM 834 C CA . LYS A 1 104 ? -24.594 10.018 0.787 1.00 94.44 104 LYS A CA 1
ATOM 835 C C . LYS A 1 104 ? -25.030 8.556 0.833 1.00 94.44 104 LYS A C 1
ATOM 837 O O . LYS A 1 104 ? -24.248 7.661 0.516 1.00 94.44 104 LYS A O 1
ATOM 842 N N . ASP A 1 105 ? -26.289 8.324 1.187 1.00 92.94 105 ASP A N 1
ATOM 843 C CA . ASP A 1 105 ? -26.873 6.988 1.344 1.00 92.94 105 ASP A CA 1
ATOM 844 C C . ASP A 1 105 ? -26.040 6.106 2.301 1.00 92.94 105 ASP A C 1
ATOM 846 O O . ASP A 1 105 ? -25.779 6.488 3.441 1.00 92.94 105 ASP A O 1
ATOM 850 N N . ASN A 1 106 ? -25.593 4.931 1.848 1.00 92.81 106 ASN A N 1
ATOM 851 C CA . ASN A 1 106 ? -24.728 4.015 2.595 1.00 92.81 106 ASN A CA 1
ATOM 852 C C . ASN A 1 106 ? -23.225 4.234 2.327 1.00 92.81 106 ASN A C 1
ATOM 854 O O . ASN A 1 106 ? -22.406 3.352 2.607 1.00 92.81 106 ASN A O 1
ATOM 858 N N . GLN A 1 107 ? -22.854 5.380 1.754 1.00 95.62 107 GLN A N 1
ATOM 859 C CA . GLN A 1 107 ? -21.478 5.725 1.419 1.00 95.62 107 GLN A CA 1
ATOM 860 C C . GLN A 1 107 ? -21.069 7.041 2.064 1.00 95.62 107 GLN A C 1
ATOM 862 O O . GLN A 1 107 ? -21.874 7.938 2.315 1.00 95.62 107 GLN A O 1
ATOM 867 N N . VAL A 1 108 ? -19.774 7.157 2.302 1.00 97.00 108 VAL A N 1
ATOM 868 C CA . VAL A 1 108 ? -19.145 8.362 2.821 1.00 97.00 108 VAL A CA 1
ATOM 869 C C . VAL A 1 108 ? -17.988 8.747 1.925 1.00 97.00 108 VAL A C 1
ATOM 871 O O . VAL A 1 108 ? -17.282 7.891 1.381 1.00 97.00 108 VAL A O 1
ATOM 874 N N . GLN A 1 109 ? -17.801 10.047 1.768 1.00 97.75 109 GLN A N 1
ATOM 875 C CA . GLN A 1 109 ? -16.625 10.599 1.141 1.00 97.75 109 GLN A CA 1
ATOM 876 C C . GLN A 1 109 ? -15.571 10.831 2.221 1.00 97.75 109 GLN A C 1
ATOM 878 O O . GLN A 1 109 ? -15.792 11.583 3.171 1.00 97.75 109 GLN A O 1
ATOM 883 N N . VAL A 1 110 ? -14.422 10.179 2.081 1.00 98.06 110 VAL A N 1
ATOM 884 C CA . VAL A 1 110 ? -13.354 10.163 3.080 1.00 98.06 110 VAL A CA 1
ATOM 885 C C . VAL A 1 110 ? -12.072 10.755 2.524 1.00 98.06 110 VAL A C 1
ATOM 887 O O . VAL A 1 110 ? -11.692 10.489 1.384 1.00 98.06 110 VAL A O 1
ATOM 890 N N . LYS A 1 111 ? -11.362 11.517 3.353 1.00 97.81 111 LYS A N 1
ATOM 891 C CA . LYS A 1 111 ? -9.996 11.963 3.093 1.00 97.81 111 LYS A CA 1
ATOM 892 C C . LYS A 1 111 ? -9.001 11.049 3.793 1.00 97.81 111 LYS A C 1
ATOM 894 O O . LYS A 1 111 ? -9.013 10.942 5.021 1.00 97.81 111 LYS A O 1
ATOM 899 N N . THR A 1 112 ? -8.092 10.436 3.042 1.00 97.06 112 THR A N 1
ATOM 900 C CA . THR A 1 112 ? -6.987 9.664 3.626 1.00 97.06 112 THR A CA 1
ATOM 901 C C . THR A 1 112 ? -5.805 10.562 3.959 1.00 97.06 112 THR A C 1
ATOM 903 O O . THR A 1 112 ? -5.461 11.477 3.210 1.00 97.06 112 THR A O 1
ATOM 906 N N . LEU A 1 113 ? -5.123 10.262 5.062 1.00 95.25 113 LEU A N 1
ATOM 907 C CA . LEU A 1 113 ? -3.982 11.053 5.534 1.00 95.25 113 LEU A CA 1
ATOM 908 C C . LEU A 1 113 ? -2.624 10.429 5.184 1.00 95.25 113 LEU A C 1
ATOM 910 O O . LEU A 1 113 ? -1.612 11.128 5.150 1.00 95.25 113 LEU A O 1
ATOM 914 N N . ASN A 1 114 ? -2.594 9.124 4.923 1.00 94.62 114 ASN A N 1
ATOM 915 C CA . ASN A 1 114 ? -1.377 8.334 4.728 1.00 94.62 114 ASN A CA 1
ATOM 916 C C . ASN A 1 114 ? -0.946 8.218 3.262 1.00 94.62 114 ASN A C 1
ATOM 918 O O . ASN A 1 114 ? 0.173 7.800 3.000 1.00 94.62 114 ASN A O 1
ATOM 922 N N . THR A 1 115 ? -1.807 8.548 2.303 1.00 95.75 115 THR A N 1
ATOM 923 C CA . THR A 1 115 ? -1.489 8.484 0.874 1.00 95.75 115 THR A CA 1
ATOM 924 C C . THR A 1 115 ? -2.252 9.553 0.104 1.00 95.75 115 THR A C 1
ATOM 926 O O . THR A 1 115 ? -3.303 10.025 0.544 1.00 95.75 115 THR A O 1
ATOM 929 N N . PHE A 1 116 ? -1.715 9.935 -1.049 1.00 96.94 116 PHE A N 1
ATOM 930 C CA . PHE A 1 116 ? -2.388 10.772 -2.034 1.00 96.94 116 PHE A CA 1
ATOM 931 C C . PHE A 1 116 ? -2.001 10.317 -3.442 1.00 96.94 116 PHE A C 1
ATOM 933 O O . PHE A 1 116 ? -1.013 9.601 -3.634 1.00 96.94 116 PHE A O 1
ATOM 940 N N . TYR A 1 117 ? -2.782 10.730 -4.430 1.00 96.38 117 TYR A N 1
ATOM 941 C CA . TYR A 1 117 ? -2.445 10.563 -5.832 1.00 96.38 117 TYR A CA 1
ATOM 942 C C . TYR A 1 117 ? -2.549 11.884 -6.584 1.00 96.38 117 TYR A C 1
ATOM 944 O O . TYR A 1 117 ? -3.196 12.826 -6.144 1.00 96.38 117 TYR A O 1
ATOM 952 N N . GLN A 1 118 ? -1.889 11.950 -7.726 1.00 96.19 118 GLN A N 1
ATOM 953 C CA . GLN A 1 118 ? -1.935 13.046 -8.664 1.00 96.19 118 GLN A CA 1
ATOM 954 C C . GLN A 1 118 ? -2.709 12.602 -9.889 1.00 96.19 118 GLN A C 1
ATOM 956 O O . GLN A 1 118 ? -2.499 11.495 -10.395 1.00 96.19 118 GLN A O 1
ATOM 961 N N . ASN A 1 119 ? -3.593 13.474 -10.357 1.00 92.88 119 ASN A N 1
ATOM 962 C CA . ASN A 1 119 ? -4.236 13.340 -11.652 1.00 92.88 119 ASN A CA 1
ATOM 963 C C . ASN A 1 119 ? -3.877 14.550 -12.513 1.00 92.88 119 ASN A C 1
ATOM 965 O O . ASN A 1 119 ? -3.808 15.673 -12.004 1.00 92.88 119 ASN A O 1
ATOM 969 N N . GLN A 1 120 ? -3.645 14.311 -13.800 1.00 91.69 120 GLN A N 1
ATOM 970 C CA . GLN A 1 120 ? -3.414 15.365 -14.774 1.00 91.69 120 GLN A CA 1
ATOM 971 C C . GLN A 1 120 ? -4.711 15.611 -15.532 1.00 91.69 120 GLN A C 1
ATOM 973 O O . GLN A 1 120 ? -5.230 14.708 -16.188 1.00 91.69 120 GLN A O 1
ATOM 978 N N . ASN A 1 121 ? -5.229 16.834 -15.456 1.00 91.50 121 ASN A N 1
ATOM 979 C CA . ASN A 1 121 ? -6.357 17.217 -16.290 1.00 91.50 121 ASN A CA 1
ATOM 980 C C . ASN A 1 121 ? -5.932 17.111 -17.773 1.00 91.50 121 ASN A C 1
ATOM 982 O O . ASN A 1 121 ? -4.902 17.679 -18.150 1.00 91.50 121 ASN A O 1
ATOM 986 N N . PRO A 1 122 ? -6.674 16.374 -18.618 1.00 88.12 122 PRO A N 1
ATOM 987 C CA . PRO A 1 122 ? -6.266 16.133 -19.998 1.00 88.12 122 PRO A CA 1
ATOM 988 C C . PRO A 1 122 ? -6.251 17.410 -20.849 1.00 88.12 122 PRO A C 1
ATOM 990 O O . PRO A 1 122 ? -5.406 17.508 -21.742 1.00 88.12 122 PRO A O 1
ATOM 993 N N . GLU A 1 123 ? -7.124 18.374 -20.549 1.00 92.00 123 GLU A N 1
ATOM 994 C CA . GLU A 1 123 ? -7.288 19.639 -21.271 1.00 92.00 123 GLU A CA 1
ATOM 995 C C . GLU A 1 123 ? -6.266 20.679 -20.804 1.00 92.00 123 GLU A C 1
ATOM 997 O O . GLU A 1 123 ? -5.480 21.182 -21.600 1.00 92.00 123 GLU A O 1
ATOM 1002 N N . THR A 1 124 ? -6.215 20.961 -19.500 1.00 93.38 124 THR A N 1
ATOM 1003 C CA . THR A 1 124 ? -5.363 22.034 -18.951 1.00 93.38 124 THR A CA 1
ATOM 1004 C C . THR A 1 124 ? -3.941 21.583 -18.638 1.00 93.38 124 THR A C 1
ATOM 1006 O O . THR A 1 124 ? -3.092 22.407 -18.307 1.00 93.38 124 THR A O 1
ATOM 1009 N N . LYS A 1 125 ? -3.681 20.269 -18.666 1.00 92.38 125 LYS A N 1
ATOM 1010 C CA . LYS A 1 125 ? -2.440 19.634 -18.190 1.00 92.38 125 LYS A CA 1
ATOM 1011 C C . LYS A 1 125 ? -2.108 19.917 -16.721 1.00 92.38 125 LYS A C 1
ATOM 1013 O O . LYS A 1 125 ? -1.044 19.497 -16.263 1.00 92.38 125 LYS A O 1
ATOM 1018 N N . LEU A 1 126 ? -3.015 20.553 -15.973 1.00 93.00 126 LEU A N 1
ATOM 1019 C CA . LEU A 1 126 ? -2.838 20.871 -14.563 1.00 93.00 126 LEU A CA 1
ATOM 1020 C C . LEU A 1 126 ? -2.805 19.587 -13.733 1.00 93.00 126 LEU A C 1
ATOM 1022 O O . LEU A 1 126 ? -3.677 18.724 -13.861 1.00 93.00 126 LEU A O 1
ATOM 1026 N N . ILE A 1 127 ? -1.806 19.484 -12.861 1.00 93.06 127 ILE A N 1
ATOM 1027 C CA . ILE A 1 127 ? -1.657 18.369 -11.928 1.00 93.06 127 ILE A CA 1
ATOM 1028 C C . ILE A 1 127 ? -2.314 18.752 -10.605 1.00 93.06 127 ILE A C 1
ATOM 1030 O O . ILE A 1 127 ? -1.964 19.766 -10.003 1.00 93.06 127 ILE A O 1
ATOM 1034 N N . THR A 1 128 ? -3.246 17.925 -10.133 1.00 94.44 128 THR A N 1
ATOM 1035 C CA . THR A 1 128 ? -3.922 18.127 -8.843 1.00 94.44 128 THR A CA 1
ATOM 1036 C C . THR A 1 128 ? -3.663 16.959 -7.907 1.00 94.44 128 THR A C 1
ATOM 1038 O O . THR A 1 128 ? -3.696 15.802 -8.328 1.00 94.44 128 THR A O 1
ATOM 1041 N N . ASN A 1 129 ? -3.410 17.264 -6.633 1.00 95.06 129 ASN A N 1
ATOM 1042 C CA . ASN A 1 129 ? -3.341 16.255 -5.583 1.00 95.06 129 ASN A CA 1
ATOM 1043 C C . ASN A 1 129 ? -4.759 15.864 -5.161 1.00 95.06 129 ASN A C 1
ATOM 1045 O O . ASN A 1 129 ? -5.600 16.723 -4.910 1.00 95.06 129 ASN A O 1
ATOM 1049 N N . GLN A 1 130 ? -4.988 14.567 -5.024 1.00 95.75 130 GLN A N 1
ATOM 1050 C CA . GLN A 1 130 ? -6.239 13.960 -4.610 1.00 95.75 130 GLN A CA 1
ATOM 1051 C C . GLN A 1 130 ? -5.963 12.999 -3.455 1.00 95.75 130 GLN A C 1
ATOM 1053 O O . GLN A 1 130 ? -5.063 12.159 -3.505 1.00 95.75 130 GLN A O 1
ATOM 1058 N N . SER A 1 131 ? -6.742 13.125 -2.392 1.00 96.62 131 SER A N 1
ATOM 1059 C CA . SER A 1 131 ? -6.727 12.205 -1.248 1.00 96.62 131 SER A CA 1
ATOM 1060 C C . SER A 1 131 ? -8.137 11.894 -0.760 1.00 96.62 131 SER A C 1
ATOM 1062 O O . SER A 1 131 ? -8.312 11.411 0.355 1.00 96.62 131 SER A O 1
ATOM 1064 N N . ILE A 1 132 ? -9.127 12.188 -1.601 1.00 97.31 132 ILE A N 1
ATOM 1065 C CA . ILE A 1 132 ? -10.547 12.053 -1.321 1.00 97.31 132 ILE A CA 1
ATOM 1066 C C . ILE A 1 132 ? -11.087 10.864 -2.112 1.00 97.31 132 ILE A C 1
ATOM 1068 O O . ILE A 1 132 ? -10.784 10.719 -3.298 1.00 97.31 132 ILE A O 1
ATOM 1072 N N . TYR A 1 133 ? -11.875 10.026 -1.448 1.00 97.56 133 TYR A N 1
ATOM 1073 C CA . TYR A 1 133 ? -12.422 8.790 -1.999 1.00 97.56 133 TYR A CA 1
ATOM 1074 C C . TYR A 1 133 ? -13.842 8.557 -1.501 1.00 97.56 133 TYR A C 1
ATOM 1076 O O . TYR A 1 133 ? -14.220 9.068 -0.452 1.00 97.56 133 TYR A O 1
ATOM 1084 N N . TRP A 1 134 ? -14.593 7.720 -2.205 1.00 97.50 134 TRP A N 1
ATOM 1085 C CA . TRP A 1 134 ? -15.844 7.145 -1.722 1.00 97.50 134 TRP A CA 1
ATOM 1086 C C . TRP A 1 134 ? -15.607 5.767 -1.110 1.00 97.50 134 TRP A C 1
ATOM 1088 O O . TRP A 1 134 ? -14.823 4.969 -1.636 1.00 97.50 134 TRP A O 1
ATOM 1098 N N . ALA A 1 135 ? -16.281 5.494 0.004 1.00 97.00 135 ALA A N 1
ATOM 1099 C CA . ALA A 1 135 ? -16.206 4.226 0.718 1.00 97.00 135 ALA A CA 1
ATOM 1100 C C . ALA A 1 135 ? -17.550 3.867 1.374 1.00 97.00 135 ALA A C 1
ATOM 1102 O O . ALA A 1 135 ? -18.395 4.732 1.607 1.00 97.00 135 ALA A O 1
ATOM 1103 N N . LYS A 1 136 ? -17.748 2.585 1.700 1.00 95.19 136 LYS A N 1
ATOM 1104 C CA . LYS A 1 136 ? -18.927 2.108 2.442 1.00 95.19 136 LYS A CA 1
ATOM 1105 C C . LYS A 1 136 ? -18.930 2.681 3.863 1.00 95.19 136 LYS A C 1
ATOM 1107 O O . LYS A 1 136 ? -17.932 2.550 4.568 1.00 95.19 136 LYS A O 1
ATOM 1112 N N . LYS A 1 137 ? -20.049 3.278 4.286 1.00 95.62 137 LYS A N 1
ATOM 1113 C CA . LYS A 1 137 ? -20.190 3.965 5.583 1.00 95.62 137 LYS A CA 1
ATOM 1114 C C . LYS A 1 137 ? -19.876 3.060 6.776 1.00 95.62 137 LYS A C 1
ATOM 1116 O O . LYS A 1 137 ? -19.108 3.449 7.648 1.00 95.62 137 LYS A O 1
ATOM 1121 N N . ASP A 1 138 ? -20.379 1.830 6.755 1.00 93.81 138 ASP A N 1
ATOM 1122 C CA . ASP A 1 138 ? -20.261 0.878 7.873 1.00 93.81 138 ASP A CA 1
ATOM 1123 C C . ASP A 1 138 ? -18.822 0.400 8.146 1.00 93.81 138 ASP A C 1
ATOM 1125 O O . ASP A 1 138 ? -18.557 -0.251 9.154 1.00 93.81 138 ASP A O 1
ATOM 1129 N N . ASN A 1 139 ? -17.870 0.732 7.268 1.00 95.75 139 ASN A N 1
ATOM 1130 C CA . ASN A 1 139 ? -16.458 0.416 7.469 1.00 95.75 139 ASN A CA 1
ATOM 1131 C C . ASN A 1 139 ? -15.759 1.366 8.454 1.00 95.75 139 ASN A C 1
ATOM 1133 O O . ASN A 1 139 ? -14.576 1.163 8.744 1.00 95.75 139 ASN A O 1
ATOM 1137 N N . PHE A 1 140 ? -16.443 2.412 8.925 1.00 96.75 140 PHE A N 1
ATOM 1138 C CA . PHE A 1 140 ? -15.858 3.474 9.737 1.00 96.75 140 PHE A CA 1
ATOM 1139 C C . PHE A 1 140 ? -16.605 3.660 11.055 1.00 96.75 140 PHE A C 1
ATOM 1141 O O . PHE A 1 140 ? -17.821 3.520 11.122 1.00 96.75 140 PHE A O 1
ATOM 1148 N N . ILE A 1 141 ? -15.861 4.024 12.099 1.00 95.94 141 ILE A N 1
ATOM 1149 C CA . ILE A 1 141 ? -16.409 4.450 13.391 1.00 95.94 141 ILE A CA 1
ATOM 1150 C C . ILE A 1 141 ? -15.929 5.869 13.674 1.00 95.94 141 ILE A C 1
ATOM 1152 O O . ILE A 1 141 ? -14.730 6.159 13.565 1.00 95.94 141 ILE A O 1
ATOM 1156 N N . LEU A 1 142 ? -16.863 6.756 14.022 1.00 96.44 142 LEU A N 1
ATOM 1157 C CA . LEU A 1 142 ? -16.553 8.140 14.360 1.00 96.44 142 LEU A CA 1
ATOM 1158 C C . LEU A 1 142 ? -15.862 8.208 15.724 1.00 96.44 142 LEU A C 1
ATOM 1160 O O . LEU A 1 142 ? -16.193 7.478 16.657 1.00 96.44 142 LEU A O 1
ATOM 1164 N N . PHE A 1 143 ? -14.921 9.137 15.870 1.00 96.19 143 PHE A N 1
ATOM 1165 C CA . PHE A 1 143 ? -14.273 9.383 17.160 1.00 96.19 143 PHE A CA 1
ATOM 1166 C C . PHE A 1 143 ? -15.278 9.871 18.212 1.00 96.19 143 PHE A C 1
ATOM 1168 O O . PHE A 1 143 ? -15.162 9.505 19.378 1.00 96.19 143 PHE A O 1
ATOM 1175 N N . GLU A 1 144 ? -16.290 10.631 17.793 1.00 95.38 144 GLU A N 1
ATOM 1176 C CA . GLU A 1 144 ? -17.401 11.060 18.651 1.00 95.38 144 GLU A CA 1
ATOM 1177 C C . GLU A 1 144 ? -18.184 9.871 19.228 1.00 95.38 144 GLU A C 1
ATOM 1179 O O . GLU A 1 144 ? -18.652 9.932 20.362 1.00 95.38 144 GLU A O 1
ATOM 1184 N N . ASP A 1 145 ? -18.309 8.769 18.483 1.00 93.44 145 ASP A N 1
ATOM 1185 C CA . ASP A 1 145 ? -19.020 7.579 18.958 1.00 93.44 145 ASP A CA 1
ATOM 1186 C C . ASP A 1 145 ? -18.212 6.821 20.017 1.00 93.44 145 ASP A C 1
ATOM 1188 O O . ASP A 1 145 ? -18.791 6.254 20.944 1.00 93.44 145 ASP A O 1
ATOM 1192 N N . LEU A 1 146 ? -16.875 6.864 19.939 1.00 94.00 146 LEU A N 1
ATOM 1193 C CA . LEU A 1 146 ? -16.012 6.375 21.017 1.00 94.00 146 LEU A CA 1
ATOM 1194 C C . LEU A 1 146 ? -16.171 7.223 22.282 1.00 94.00 146 LEU A C 1
ATOM 1196 O O . LEU A 1 146 ? -16.256 6.674 23.376 1.00 94.00 146 LEU A O 1
ATOM 1200 N N . GLU A 1 147 ? -16.235 8.548 22.136 1.00 93.94 147 GLU A N 1
ATOM 1201 C CA . GLU A 1 147 ? -16.406 9.479 23.257 1.00 93.94 147 GLU A CA 1
ATOM 1202 C C . GLU A 1 147 ? -17.760 9.282 23.950 1.00 93.94 147 GLU A C 1
ATOM 1204 O O . GLU A 1 147 ? -17.804 9.166 25.174 1.00 93.94 147 GLU A O 1
ATOM 1209 N N . LYS A 1 148 ? -18.847 9.139 23.179 1.00 93.50 148 LYS A N 1
ATOM 1210 C CA . LYS A 1 148 ? -20.186 8.803 23.699 1.00 93.50 148 LYS A CA 1
ATOM 1211 C C . LYS A 1 148 ? -20.217 7.448 24.413 1.00 93.50 148 LYS A C 1
ATOM 1213 O O . LYS A 1 148 ? -20.978 7.276 25.359 1.00 93.50 148 LYS A O 1
ATOM 1218 N N . ALA A 1 149 ? -19.392 6.498 23.972 1.00 92.12 149 ALA A N 1
ATOM 1219 C CA . ALA A 1 149 ? -19.226 5.191 24.604 1.00 92.12 149 ALA A CA 1
ATOM 1220 C C . ALA A 1 149 ? -18.191 5.184 25.749 1.00 92.12 149 ALA A C 1
ATOM 1222 O O . ALA A 1 149 ? -17.877 4.115 26.270 1.00 92.12 149 ALA A O 1
ATOM 1223 N N . TYR A 1 150 ? -17.651 6.346 26.141 1.00 94.56 150 TYR A N 1
ATOM 1224 C CA . TYR A 1 150 ? -16.619 6.495 27.176 1.00 94.56 150 TYR A CA 1
ATOM 1225 C C . TYR A 1 150 ? -15.346 5.667 26.917 1.00 94.56 150 TYR A C 1
ATOM 1227 O O . TYR A 1 150 ? -14.688 5.198 27.847 1.00 94.56 150 TYR A O 1
ATOM 1235 N N . LEU A 1 151 ? -14.976 5.483 25.647 1.00 95.06 151 LEU A N 1
ATOM 1236 C CA . LEU A 1 151 ? -13.776 4.754 25.247 1.00 95.06 151 LEU A CA 1
ATOM 1237 C C . LEU A 1 151 ? -12.592 5.690 24.982 1.00 95.06 151 LEU A C 1
ATOM 1239 O O . LEU A 1 151 ? -12.720 6.747 24.363 1.00 95.06 151 LEU A O 1
ATOM 1243 N N . ASP A 1 152 ? -11.397 5.258 25.389 1.00 95.88 152 ASP A N 1
ATOM 1244 C CA . ASP A 1 152 ? -10.167 6.016 25.163 1.00 95.88 152 ASP A CA 1
ATOM 1245 C C . ASP A 1 152 ? -9.712 5.938 23.694 1.00 95.88 152 ASP A C 1
ATOM 1247 O O . ASP A 1 152 ? -9.117 4.958 23.239 1.00 95.88 152 ASP A O 1
ATOM 1251 N N . LYS A 1 153 ? -9.932 7.024 22.947 1.00 95.31 153 LYS A N 1
ATOM 1252 C CA . LYS A 1 153 ? -9.467 7.178 21.558 1.00 95.31 153 LYS A CA 1
ATOM 1253 C C . LYS A 1 153 ? -7.943 7.098 21.390 1.00 95.31 153 LYS A C 1
ATOM 1255 O O . LYS A 1 153 ? -7.476 6.882 20.273 1.00 95.31 153 LYS A O 1
ATOM 1260 N N . ASN A 1 154 ? -7.148 7.244 22.457 1.00 95.81 154 ASN A N 1
ATOM 1261 C CA . ASN A 1 154 ? -5.689 7.081 22.391 1.00 95.81 154 ASN A CA 1
ATOM 1262 C C . ASN A 1 154 ? -5.252 5.621 22.196 1.00 95.81 154 ASN A C 1
ATOM 1264 O O . ASN A 1 154 ? -4.076 5.367 21.922 1.00 95.81 154 ASN A O 1
ATOM 1268 N N . LEU A 1 155 ? -6.187 4.671 22.296 1.00 96.62 155 LEU A N 1
ATOM 1269 C CA . LEU A 1 155 ? -5.969 3.262 21.970 1.00 96.62 155 LEU A CA 1
ATOM 1270 C C . LEU A 1 155 ? -6.018 2.988 20.455 1.00 96.62 155 LEU A C 1
ATOM 1272 O O . LEU A 1 155 ? -5.681 1.885 20.020 1.00 96.62 155 LEU A O 1
ATOM 1276 N N . ILE A 1 156 ? -6.353 4.001 19.645 1.00 97.31 156 ILE A N 1
ATOM 1277 C CA . ILE A 1 156 ? -6.206 3.990 18.187 1.00 97.31 156 ILE A CA 1
ATOM 1278 C C . ILE A 1 156 ? -4.844 4.606 17.799 1.00 97.31 156 ILE A C 1
ATOM 1280 O O . ILE A 1 156 ? -4.492 5.695 18.265 1.00 97.31 156 ILE A O 1
ATOM 1284 N N . PRO A 1 157 ? -4.048 3.951 16.931 1.00 95.88 157 PRO A N 1
ATOM 1285 C CA . PRO A 1 157 ? -2.799 4.496 16.412 1.00 95.88 157 PRO A CA 1
ATOM 1286 C C . PRO A 1 157 ? -2.951 5.899 15.821 1.00 95.88 157 PRO A C 1
ATOM 1288 O O . PRO A 1 157 ? -3.853 6.177 15.035 1.00 95.88 157 PRO A O 1
ATOM 1291 N N . LYS A 1 158 ? -1.988 6.782 16.106 1.00 94.88 158 LYS A N 1
ATOM 1292 C CA . LYS A 1 158 ? -1.943 8.109 15.473 1.00 94.88 158 LYS A CA 1
ATOM 1293 C C . LYS A 1 158 ? -1.810 7.978 13.956 1.00 94.88 158 LYS A C 1
ATOM 1295 O O . LYS A 1 158 ? -1.034 7.150 13.473 1.00 94.88 158 LYS A O 1
ATOM 1300 N N . ALA A 1 159 ? -2.503 8.840 13.215 1.00 94.06 159 ALA A N 1
ATOM 1301 C CA . ALA A 1 159 ? -2.453 8.865 11.758 1.00 94.06 159 ALA A CA 1
ATOM 1302 C C . ALA A 1 159 ? -1.017 9.051 11.239 1.00 94.06 159 ALA A C 1
ATOM 1304 O O . ALA A 1 159 ? -0.283 9.921 11.717 1.00 94.06 159 ALA A O 1
ATOM 1305 N N . ILE A 1 160 ? -0.648 8.276 10.219 1.00 92.19 160 ILE A N 1
ATOM 1306 C CA . ILE A 1 160 ? 0.483 8.617 9.355 1.00 92.19 160 ILE A CA 1
ATOM 1307 C C . ILE A 1 160 ? -0.013 9.728 8.434 1.00 92.19 160 ILE A C 1
ATOM 1309 O O . ILE A 1 160 ? -1.038 9.567 7.779 1.00 92.19 160 ILE A O 1
ATOM 1313 N N . LYS A 1 161 ? 0.684 10.864 8.431 1.00 92.62 161 LYS A N 1
ATOM 1314 C CA . LYS A 1 161 ? 0.317 12.033 7.632 1.00 92.62 161 LYS A CA 1
ATOM 1315 C C . LYS A 1 161 ? 1.396 12.293 6.599 1.00 92.62 161 LYS A C 1
ATOM 1317 O O . LYS A 1 161 ? 2.543 12.486 6.996 1.00 92.62 161 LYS A O 1
ATOM 1322 N N . TYR A 1 162 ? 1.029 12.393 5.324 1.00 89.25 162 TYR A N 1
ATOM 1323 C CA . TYR A 1 162 ? 1.979 12.784 4.276 1.00 89.25 162 TYR A CA 1
ATOM 1324 C C . TYR A 1 162 ? 2.540 14.204 4.472 1.00 89.25 162 TYR A C 1
ATOM 1326 O O . TYR A 1 162 ? 3.609 14.526 3.969 1.00 89.25 162 TYR A O 1
ATOM 1334 N N . SER A 1 163 ? 1.860 15.045 5.260 1.00 86.00 163 SER A N 1
ATOM 1335 C CA . SER A 1 163 ? 2.353 16.365 5.674 1.00 86.00 163 SER A CA 1
ATOM 1336 C C . SER A 1 163 ? 3.389 16.325 6.807 1.00 86.00 163 SER A C 1
ATOM 1338 O O . SER A 1 163 ? 4.028 17.337 7.087 1.00 86.00 163 SER A O 1
ATOM 1340 N N . SER A 1 164 ? 3.572 15.182 7.480 1.00 83.25 164 SER A N 1
ATOM 1341 C CA . SER A 1 164 ? 4.533 15.035 8.575 1.00 83.25 164 SER A CA 1
ATOM 1342 C C . SER A 1 164 ? 5.831 14.408 8.078 1.00 83.25 164 SER A C 1
ATOM 1344 O O . SER A 1 164 ? 5.849 13.262 7.635 1.00 83.25 164 SER A O 1
ATOM 1346 N N . LYS A 1 165 ? 6.952 15.116 8.256 1.00 70.81 165 LYS A N 1
ATOM 1347 C CA . LYS A 1 165 ? 8.289 14.573 7.961 1.00 70.81 165 LYS A CA 1
ATOM 1348 C C . LYS A 1 165 ? 8.739 13.486 8.948 1.00 70.81 165 LYS A C 1
ATOM 1350 O O . LYS A 1 165 ? 9.684 12.760 8.661 1.00 70.81 165 LYS A O 1
ATOM 1355 N N . ASN A 1 166 ? 8.090 13.357 10.110 1.00 79.00 166 ASN A N 1
ATOM 1356 C CA . ASN A 1 166 ? 8.514 12.443 11.173 1.00 79.00 166 ASN A CA 1
ATOM 1357 C C . ASN A 1 166 ? 7.442 11.378 11.464 1.00 79.00 166 ASN A C 1
ATOM 1359 O O . ASN A 1 166 ? 6.659 11.496 12.411 1.00 79.00 166 ASN A O 1
ATOM 1363 N N . ILE A 1 167 ? 7.419 10.325 10.639 1.00 82.94 167 ILE A N 1
ATOM 1364 C CA . ILE A 1 167 ? 6.569 9.138 10.844 1.00 82.94 167 ILE A CA 1
ATOM 1365 C C . ILE A 1 167 ? 6.915 8.426 12.160 1.00 82.94 167 ILE A C 1
ATOM 1367 O O . ILE A 1 167 ? 6.034 7.891 12.830 1.00 82.94 167 ILE A O 1
ATOM 1371 N N . GLU A 1 168 ? 8.180 8.453 12.582 1.00 81.94 168 GLU A N 1
ATOM 1372 C CA . GLU A 1 168 ? 8.641 7.733 13.775 1.00 81.94 168 GLU A CA 1
ATOM 1373 C C . GLU A 1 168 ? 7.949 8.224 15.048 1.00 81.94 168 GLU A C 1
ATOM 1375 O O . GLU A 1 168 ? 7.554 7.418 15.892 1.00 81.94 168 GLU A O 1
ATOM 1380 N N . LYS A 1 169 ? 7.692 9.534 15.152 1.00 80.56 169 LYS A N 1
ATOM 1381 C CA . LYS A 1 169 ? 6.928 10.111 16.267 1.00 80.56 169 LYS A CA 1
ATOM 1382 C C . LYS A 1 169 ? 5.501 9.561 16.339 1.00 80.56 169 LYS A C 1
ATOM 1384 O O . LYS A 1 169 ? 4.988 9.355 17.439 1.00 80.56 169 LYS A O 1
ATOM 1389 N N . ALA A 1 170 ? 4.864 9.301 15.194 1.00 79.88 170 ALA A N 1
ATOM 1390 C CA . ALA A 1 170 ? 3.542 8.673 15.149 1.00 79.88 170 ALA A CA 1
ATOM 1391 C C . ALA A 1 170 ? 3.584 7.190 15.560 1.00 79.88 170 ALA A C 1
ATOM 1393 O O . ALA A 1 170 ? 2.549 6.647 15.944 1.00 79.88 170 ALA A O 1
ATOM 1394 N N . ASN A 1 171 ? 4.768 6.565 15.533 1.00 82.94 171 ASN A N 1
ATOM 1395 C CA . ASN A 1 171 ? 4.952 5.129 15.737 1.00 82.94 171 ASN A CA 1
ATOM 1396 C C . ASN A 1 171 ? 5.566 4.720 17.084 1.00 82.94 171 ASN A C 1
ATOM 1398 O O . ASN A 1 171 ? 5.699 3.527 17.349 1.00 82.94 171 ASN A O 1
ATOM 1402 N N . LYS A 1 172 ? 5.899 5.673 17.968 1.00 84.94 172 LYS A N 1
ATOM 1403 C CA . LYS A 1 172 ? 6.598 5.391 19.240 1.00 84.94 172 LYS A CA 1
ATOM 1404 C C . LYS A 1 172 ? 5.925 4.292 20.083 1.00 84.94 172 LYS A C 1
ATOM 1406 O O . LYS A 1 172 ? 6.601 3.390 20.573 1.00 84.94 172 LYS A O 1
ATOM 1411 N N . ASN A 1 173 ? 4.597 4.334 20.195 1.00 91.06 173 ASN A N 1
ATOM 1412 C CA . ASN A 1 173 ? 3.808 3.391 21.001 1.00 91.06 173 ASN A CA 1
ATOM 1413 C C . ASN A 1 173 ? 3.002 2.404 20.150 1.00 91.06 173 ASN A C 1
ATOM 1415 O O . ASN A 1 173 ? 2.066 1.785 20.652 1.00 91.06 173 ASN A O 1
ATOM 1419 N N . THR A 1 174 ? 3.343 2.256 18.870 1.00 93.81 174 THR A N 1
ATOM 1420 C CA . THR A 1 174 ? 2.617 1.366 17.965 1.00 93.81 174 THR A CA 1
ATOM 1421 C C . THR A 1 174 ? 3.480 0.196 17.528 1.00 93.81 174 THR A C 1
ATOM 1423 O O . THR A 1 174 ? 4.709 0.278 17.491 1.00 93.81 174 THR A O 1
ATOM 1426 N N . VAL A 1 175 ? 2.831 -0.900 17.172 1.00 94.69 175 VAL A N 1
ATOM 1427 C CA . VAL A 1 175 ? 3.433 -1.991 16.410 1.00 94.69 175 VAL A CA 1
ATOM 1428 C C . VAL A 1 175 ? 2.740 -2.091 15.059 1.00 94.69 175 VAL A C 1
ATOM 1430 O O . VAL A 1 175 ? 1.539 -1.840 14.968 1.00 94.69 175 VAL A O 1
ATOM 1433 N N . THR A 1 176 ? 3.507 -2.417 14.023 1.00 97.00 176 THR A N 1
ATOM 1434 C CA . THR A 1 176 ? 3.022 -2.558 12.648 1.00 97.00 176 THR A CA 1
ATOM 1435 C C . THR A 1 176 ? 3.238 -3.992 12.194 1.00 97.00 176 THR A C 1
ATOM 1437 O O . THR A 1 176 ? 4.322 -4.541 12.399 1.00 97.00 176 THR A O 1
ATOM 1440 N N . LEU A 1 177 ? 2.230 -4.596 11.575 1.00 98.19 177 LEU A N 1
ATOM 1441 C CA . LEU A 1 177 ? 2.341 -5.933 10.999 1.00 98.19 177 LEU A CA 1
ATOM 1442 C C . LEU A 1 177 ? 3.199 -5.921 9.725 1.00 98.19 177 LEU A C 1
ATOM 1444 O O . LEU A 1 177 ? 2.969 -5.102 8.840 1.00 98.19 177 LEU A O 1
ATOM 1448 N N . LYS A 1 178 ? 4.138 -6.861 9.586 1.00 97.31 178 LYS A N 1
ATOM 1449 C CA . LYS A 1 178 ? 4.828 -7.164 8.315 1.00 97.31 178 LYS A CA 1
ATOM 1450 C C . LYS A 1 178 ? 4.220 -8.356 7.566 1.00 97.31 178 LYS A C 1
ATOM 1452 O O . LYS A 1 178 ? 4.472 -8.526 6.374 1.00 97.31 178 LYS A O 1
ATOM 1457 N N . LEU A 1 179 ? 3.409 -9.154 8.260 1.00 97.06 179 LEU A N 1
ATOM 1458 C CA . LEU A 1 179 ? 2.652 -10.291 7.737 1.00 97.06 179 LEU A CA 1
ATOM 1459 C C . LEU A 1 179 ? 1.218 -10.250 8.291 1.00 97.06 179 LEU A C 1
ATOM 1461 O O . LEU A 1 179 ? 1.011 -9.642 9.344 1.00 97.06 179 LEU A O 1
ATOM 1465 N N . PRO A 1 180 ? 0.233 -10.878 7.625 1.00 97.44 180 PRO A N 1
ATOM 1466 C CA . PRO A 1 180 ? -1.126 -10.940 8.140 1.00 97.44 180 PRO A CA 1
ATOM 1467 C C . PRO A 1 180 ? -1.199 -11.606 9.514 1.00 97.44 180 PRO A C 1
ATOM 1469 O O . PRO A 1 180 ? -0.424 -12.514 9.818 1.00 97.44 180 PRO A O 1
ATOM 1472 N N . PHE A 1 181 ? -2.157 -11.173 10.330 1.00 97.44 181 PHE A N 1
ATOM 1473 C CA . PHE A 1 181 ? -2.365 -11.691 11.680 1.00 97.44 181 PHE A CA 1
ATOM 1474 C C . PHE A 1 181 ? -3.829 -12.056 11.878 1.00 97.44 181 PHE A C 1
ATOM 1476 O O . PHE A 1 181 ? -4.700 -11.192 11.798 1.00 97.44 181 PHE A O 1
ATOM 1483 N N . TYR A 1 182 ? -4.087 -13.334 12.144 1.00 97.06 182 TYR A N 1
ATOM 1484 C CA . TYR A 1 182 ? -5.394 -13.791 12.588 1.00 97.06 182 TYR A CA 1
ATOM 1485 C C . TYR A 1 182 ? -5.521 -13.599 14.097 1.00 97.06 182 TYR A C 1
ATOM 1487 O O . TYR A 1 182 ? -4.778 -14.202 14.875 1.00 97.06 182 TYR A O 1
ATOM 1495 N N . ASP A 1 183 ? -6.474 -12.767 14.493 1.00 95.56 183 ASP A N 1
ATOM 1496 C CA . ASP A 1 183 ? -6.787 -12.513 15.886 1.00 95.56 183 ASP A CA 1
ATOM 1497 C C . ASP A 1 183 ? -7.945 -13.396 16.349 1.00 95.56 183 ASP A C 1
ATOM 1499 O O . ASP A 1 183 ? -9.056 -13.347 15.817 1.00 95.56 183 ASP A O 1
ATOM 1503 N N . LYS A 1 184 ? -7.695 -14.181 17.396 1.00 94.25 184 LYS A N 1
ATOM 1504 C CA . LYS A 1 184 ? -8.708 -15.072 17.976 1.00 94.25 184 LYS A CA 1
ATOM 1505 C C . LYS A 1 184 ? -9.794 -14.316 18.741 1.00 94.25 184 LYS A C 1
ATOM 1507 O O . LYS A 1 184 ? -10.866 -14.869 18.950 1.00 94.25 184 LYS A O 1
ATOM 1512 N N . VAL A 1 185 ? -9.513 -13.094 19.194 1.00 92.25 185 VAL A N 1
ATOM 1513 C CA . VAL A 1 185 ? -10.430 -12.318 20.034 1.00 92.25 185 VAL A CA 1
ATOM 1514 C C . VAL A 1 185 ? -11.550 -11.697 19.198 1.00 92.25 185 VAL A C 1
ATOM 1516 O O . VAL A 1 185 ? -12.703 -11.713 19.627 1.00 92.25 185 VAL A O 1
ATOM 1519 N N . THR A 1 186 ? -11.223 -11.184 18.012 1.00 91.38 186 THR A N 1
ATOM 1520 C CA . THR A 1 186 ? -12.180 -10.594 17.065 1.00 91.38 186 THR A CA 1
ATOM 1521 C C . THR A 1 186 ? -12.590 -11.542 15.939 1.00 91.38 186 THR A C 1
ATOM 1523 O O . THR A 1 186 ? -13.461 -11.183 15.149 1.00 91.38 186 THR A O 1
ATOM 1526 N N . ASN A 1 187 ? -11.985 -12.736 15.854 1.00 90.94 187 ASN A N 1
ATOM 1527 C CA . ASN A 1 187 ? -12.205 -13.719 14.785 1.00 90.94 187 ASN A CA 1
ATOM 1528 C C . ASN A 1 187 ? -11.971 -13.119 13.383 1.00 90.94 187 ASN A C 1
ATOM 1530 O O . ASN A 1 187 ? -12.730 -13.354 12.443 1.00 90.94 187 ASN A O 1
ATOM 1534 N N . LYS A 1 188 ? -10.939 -12.278 13.252 1.00 92.06 188 LYS A N 1
ATOM 1535 C CA . LYS A 1 188 ? -10.624 -11.542 12.020 1.00 92.06 188 LYS A CA 1
ATOM 1536 C C . LYS A 1 188 ? -9.149 -11.669 11.675 1.00 92.06 188 LYS A C 1
ATOM 1538 O O . LYS A 1 188 ? -8.287 -11.702 12.551 1.00 92.06 188 LYS A O 1
ATOM 1543 N N . THR A 1 189 ? -8.856 -11.663 10.378 1.00 94.69 189 THR A N 1
ATOM 1544 C CA . THR A 1 189 ? -7.482 -11.578 9.872 1.00 94.69 189 THR A CA 1
ATOM 1545 C C . THR A 1 189 ? -7.173 -10.157 9.436 1.00 94.69 189 THR A C 1
ATOM 1547 O O . THR A 1 189 ? -7.813 -9.627 8.531 1.00 94.69 189 THR A O 1
ATOM 1550 N N . TYR A 1 190 ? -6.166 -9.549 10.052 1.00 96.94 190 TYR A N 1
ATOM 1551 C CA . TYR A 1 190 ? -5.706 -8.198 9.755 1.00 96.94 190 TYR A CA 1
ATOM 1552 C C . TYR A 1 190 ? -4.586 -8.212 8.721 1.00 96.94 190 TYR A C 1
ATOM 1554 O O . TYR A 1 190 ? -3.713 -9.081 8.738 1.00 96.94 190 TYR A O 1
ATOM 1562 N N . SER A 1 191 ? -4.609 -7.230 7.819 1.00 97.88 191 SER A N 1
ATOM 1563 C CA . SER A 1 191 ? -3.634 -7.121 6.735 1.00 97.88 191 SER A CA 1
ATOM 1564 C C . SER A 1 191 ? -2.242 -6.773 7.256 1.00 97.88 191 SER A C 1
ATOM 1566 O O . SER A 1 191 ? -2.104 -6.027 8.232 1.00 97.88 191 SER A O 1
ATOM 1568 N N . ALA A 1 192 ? -1.201 -7.196 6.534 1.00 97.94 192 ALA A N 1
ATOM 1569 C CA . ALA A 1 192 ? 0.118 -6.586 6.687 1.00 97.94 192 ALA A CA 1
ATOM 1570 C C . ALA A 1 192 ? 0.014 -5.050 6.549 1.00 97.94 192 ALA A C 1
ATOM 1572 O O . ALA A 1 192 ? -0.756 -4.534 5.737 1.00 97.94 192 ALA A O 1
ATOM 1573 N N . GLY A 1 193 ? 0.763 -4.327 7.381 1.00 97.69 193 GLY A N 1
ATOM 1574 C CA . GLY A 1 193 ? 0.717 -2.875 7.550 1.00 97.69 193 GLY A CA 1
ATOM 1575 C C . GLY A 1 193 ? -0.302 -2.352 8.557 1.00 97.69 193 GLY A C 1
ATOM 1576 O O . GLY A 1 193 ? -0.245 -1.167 8.881 1.00 97.69 193 GLY A O 1
ATOM 1577 N N . THR A 1 194 ? -1.189 -3.199 9.091 1.00 98.25 194 THR A N 1
ATOM 1578 C CA . THR A 1 194 ? -2.098 -2.793 10.173 1.00 98.25 194 THR A CA 1
ATOM 1579 C C . THR A 1 194 ? -1.290 -2.388 11.404 1.00 98.25 194 THR A C 1
ATOM 1581 O O . THR A 1 194 ? -0.290 -3.030 11.746 1.00 98.25 194 THR A O 1
ATOM 1584 N N . ARG A 1 195 ? -1.721 -1.309 12.064 1.00 97.69 195 ARG A N 1
ATOM 1585 C CA . ARG A 1 195 ? -1.055 -0.737 13.239 1.00 97.69 195 ARG A CA 1
ATOM 1586 C C . ARG A 1 195 ? -1.907 -0.932 14.486 1.00 97.69 195 ARG A C 1
ATOM 1588 O O . ARG A 1 195 ? -3.128 -0.793 14.441 1.00 97.69 195 ARG A O 1
ATOM 1595 N N . PHE A 1 196 ? -1.248 -1.192 15.610 1.00 97.50 196 PHE A N 1
ATOM 1596 C CA . PHE A 1 196 ? -1.889 -1.362 16.915 1.00 97.50 196 PHE A CA 1
ATOM 1597 C C . PHE A 1 196 ? -1.135 -0.591 17.994 1.00 97.50 196 PHE A C 1
ATOM 1599 O O . PHE A 1 196 ? 0.090 -0.469 17.923 1.00 97.50 196 PHE A O 1
ATOM 1606 N N . VAL A 1 197 ? -1.846 -0.084 19.002 1.00 96.44 197 VAL A N 1
ATOM 1607 C CA . VAL A 1 197 ? -1.239 0.562 20.176 1.00 96.44 197 VAL A CA 1
ATOM 1608 C C . VAL A 1 197 ? -0.810 -0.508 21.179 1.00 96.44 197 VAL A C 1
ATOM 1610 O O . VAL A 1 197 ? -1.574 -1.417 21.497 1.00 96.44 197 VAL A O 1
ATOM 1613 N N . LYS A 1 198 ? 0.422 -0.412 21.684 1.00 95.25 198 LYS A N 1
ATOM 1614 C CA . LYS A 1 198 ? 0.965 -1.327 22.701 1.00 95.25 198 LYS A CA 1
ATOM 1615 C C . LYS A 1 198 ? 0.306 -1.069 24.059 1.00 95.25 198 LYS A C 1
ATOM 1617 O O . LYS A 1 198 ? 0.081 0.084 24.414 1.00 95.25 198 LYS A O 1
ATOM 1622 N N . THR A 1 199 ? 0.092 -2.109 24.866 1.00 94.12 199 THR A N 1
ATOM 1623 C CA . THR A 1 199 ? -0.519 -1.951 26.206 1.00 94.12 199 THR A CA 1
ATOM 1624 C C . THR A 1 199 ? 0.419 -1.402 27.282 1.00 94.12 199 THR A C 1
ATOM 1626 O O . THR A 1 199 ? -0.023 -1.132 28.394 1.00 94.12 199 THR A O 1
ATOM 1629 N N . GLY A 1 200 ? 1.716 -1.273 26.991 1.00 82.88 200 GLY A N 1
ATOM 1630 C CA . GLY A 1 200 ? 2.744 -0.891 27.967 1.00 82.88 200 GLY A CA 1
ATOM 1631 C C . GLY A 1 200 ? 3.190 -2.025 28.902 1.00 82.88 200 GLY A C 1
ATOM 1632 O O . GLY A 1 200 ? 4.194 -1.866 29.589 1.00 82.88 200 GLY A O 1
ATOM 1633 N N . LYS A 1 201 ? 2.504 -3.180 28.904 1.00 75.75 201 LYS A N 1
ATOM 1634 C CA . LYS A 1 201 ? 2.935 -4.388 29.629 1.00 75.75 201 LYS A CA 1
ATOM 1635 C C . LYS A 1 201 ? 4.105 -5.090 28.926 1.00 75.75 201 LYS A C 1
ATOM 1637 O O . LYS A 1 201 ? 4.333 -4.899 27.732 1.00 75.75 201 LYS A O 1
ATOM 1642 N N . THR A 1 202 ? 4.836 -5.904 29.691 1.00 62.28 202 THR A N 1
ATOM 1643 C CA . THR A 1 202 ? 6.083 -6.577 29.303 1.00 62.28 202 THR A CA 1
ATOM 1644 C C . THR A 1 202 ? 5.958 -7.308 27.966 1.00 62.28 202 THR A C 1
ATOM 1646 O O . THR A 1 202 ? 5.212 -8.275 27.832 1.00 62.28 202 THR A O 1
ATOM 1649 N N . GLN A 1 203 ? 6.731 -6.860 26.978 1.00 74.19 203 GLN A N 1
ATOM 1650 C CA . GLN A 1 203 ? 7.000 -7.621 25.763 1.00 74.19 203 GLN A CA 1
ATOM 1651 C C . GLN A 1 203 ? 7.736 -8.904 26.162 1.00 74.19 203 GLN A C 1
ATOM 1653 O O . GLN A 1 203 ? 8.808 -8.842 26.766 1.00 74.19 203 GLN A O 1
ATOM 1658 N N . THR A 1 204 ? 7.179 -10.070 25.836 1.00 84.06 204 THR A N 1
ATOM 1659 C CA . THR A 1 204 ? 7.923 -11.323 26.007 1.00 84.06 204 THR A CA 1
ATOM 1660 C C . THR A 1 204 ? 8.926 -11.474 24.864 1.00 84.06 204 THR A C 1
ATOM 1662 O O . THR A 1 204 ? 8.916 -10.724 23.887 1.00 84.06 204 THR A O 1
ATOM 1665 N N . LYS A 1 205 ? 9.804 -12.480 24.931 1.00 85.62 205 LYS A N 1
ATOM 1666 C CA . LYS A 1 205 ? 10.687 -12.804 23.797 1.00 85.62 205 LYS A CA 1
ATOM 1667 C C . LYS A 1 205 ? 9.917 -13.247 22.540 1.00 85.62 205 LYS A C 1
ATOM 1669 O O . LYS A 1 205 ? 10.523 -13.260 21.474 1.00 85.62 205 LYS A O 1
ATOM 1674 N N . LYS A 1 206 ? 8.630 -13.605 22.662 1.00 92.06 206 LYS A N 1
ATOM 1675 C CA . LYS A 1 206 ? 7.813 -14.200 21.591 1.00 92.06 206 LYS A CA 1
ATOM 1676 C C . LYS A 1 206 ? 6.652 -13.317 21.130 1.00 92.06 206 LYS A C 1
ATOM 1678 O O . LYS A 1 206 ? 6.348 -13.312 19.947 1.00 92.06 206 LYS A O 1
ATOM 1683 N N . TYR A 1 207 ? 6.036 -12.550 22.026 1.00 94.00 207 TYR A N 1
ATOM 1684 C CA . TYR A 1 207 ? 4.797 -11.820 21.743 1.00 94.00 207 TYR A CA 1
ATOM 1685 C C . TYR A 1 207 ? 4.847 -10.376 22.241 1.00 94.00 207 TYR A C 1
ATOM 1687 O O . TYR A 1 207 ? 5.566 -10.043 23.191 1.00 94.00 207 TYR A O 1
ATOM 1695 N N . ILE A 1 208 ? 4.034 -9.526 21.618 1.00 93.75 208 ILE A N 1
ATOM 1696 C CA . ILE A 1 208 ? 3.733 -8.170 22.067 1.00 93.75 208 ILE A CA 1
ATOM 1697 C C . ILE A 1 208 ? 2.237 -8.021 22.326 1.00 93.75 208 ILE A C 1
ATOM 1699 O O . ILE A 1 208 ? 1.414 -8.370 21.484 1.00 93.75 208 ILE A O 1
ATOM 1703 N N . GLN A 1 209 ? 1.884 -7.484 23.493 1.00 95.56 209 GLN A N 1
ATOM 1704 C CA . GLN A 1 209 ? 0.491 -7.228 23.832 1.00 95.56 209 GLN A CA 1
ATOM 1705 C C . GLN A 1 209 ? 0.043 -5.865 23.292 1.00 95.56 209 GLN A C 1
ATOM 1707 O O . GLN A 1 209 ? 0.716 -4.843 23.482 1.00 95.56 209 GLN A O 1
ATOM 1712 N N . VAL A 1 210 ? -1.116 -5.848 22.641 1.00 97.00 210 VAL A N 1
ATOM 1713 C CA . VAL A 1 210 ? -1.694 -4.658 22.010 1.00 97.00 210 VAL A CA 1
ATOM 1714 C C . VAL A 1 210 ? -3.166 -4.488 22.366 1.00 97.00 210 VAL A C 1
ATOM 1716 O O . VAL A 1 210 ? -3.818 -5.429 22.821 1.00 97.00 210 VAL A O 1
ATOM 1719 N N . PHE A 1 211 ? -3.687 -3.285 22.140 1.00 97.50 211 PHE A N 1
ATOM 1720 C CA . PHE A 1 211 ? -5.121 -3.019 22.131 1.00 97.50 211 PHE A CA 1
ATOM 1721 C C . PHE A 1 211 ? -5.709 -3.280 20.746 1.00 97.50 211 PHE A C 1
ATOM 1723 O O . PHE A 1 211 ? -5.124 -2.891 19.732 1.00 97.50 211 PHE A O 1
ATOM 1730 N N . ILE A 1 212 ? -6.880 -3.910 20.719 1.00 96.94 212 ILE A N 1
ATOM 1731 C CA . ILE A 1 212 ? -7.652 -4.173 19.511 1.00 96.94 212 ILE A CA 1
ATOM 1732 C C . ILE A 1 212 ? -9.091 -3.708 19.705 1.00 96.94 212 ILE A C 1
ATOM 1734 O O . ILE A 1 212 ? -9.714 -3.997 20.728 1.00 96.94 212 ILE A O 1
ATOM 1738 N N . PHE A 1 213 ? -9.592 -2.933 18.747 1.00 95.69 213 PHE A N 1
ATOM 1739 C CA . PHE A 1 213 ? -10.975 -2.476 18.753 1.00 95.69 213 PHE A CA 1
ATOM 1740 C C . PHE A 1 213 ? -11.892 -3.607 18.291 1.00 95.69 213 PHE A C 1
ATOM 1742 O O . PHE A 1 213 ? -11.658 -4.208 17.240 1.00 95.69 213 PHE A O 1
ATOM 1749 N N . ASP A 1 214 ? -12.930 -3.877 19.074 1.00 91.94 214 ASP A N 1
ATOM 1750 C CA . ASP A 1 214 ? -13.963 -4.846 18.745 1.00 91.94 214 ASP A CA 1
ATOM 1751 C C . ASP A 1 214 ? -15.303 -4.118 18.543 1.00 91.94 214 ASP A C 1
ATOM 1753 O O . ASP A 1 214 ? -15.933 -3.701 19.528 1.00 91.94 214 ASP A O 1
ATOM 1757 N N . PRO A 1 215 ? -15.728 -3.902 17.281 1.00 81.00 215 PRO A N 1
ATOM 1758 C CA . PRO A 1 215 ? -17.038 -3.347 16.985 1.00 81.00 215 PRO A CA 1
ATOM 1759 C C . PRO A 1 215 ? -18.105 -4.405 17.288 1.00 81.00 215 PRO A C 1
ATOM 1761 O O . PRO A 1 215 ? -18.474 -5.148 16.393 1.00 81.00 215 PRO A O 1
ATOM 1764 N N . ALA A 1 216 ? -18.571 -4.461 18.541 1.00 71.75 216 ALA A N 1
ATOM 1765 C CA . ALA A 1 216 ? -19.773 -5.165 19.003 1.00 71.75 216 ALA A CA 1
ATOM 1766 C C . ALA A 1 216 ? -19.982 -6.617 18.493 1.00 71.75 216 ALA A C 1
ATOM 1768 O O . ALA A 1 216 ? -20.417 -6.860 17.369 1.00 71.75 216 ALA A O 1
ATOM 1769 N N . ASN A 1 217 ? -19.821 -7.604 19.380 1.00 55.47 217 ASN A N 1
ATOM 1770 C CA . ASN A 1 217 ? -20.268 -8.978 19.128 1.00 55.47 217 ASN A CA 1
ATOM 1771 C C . ASN A 1 217 ? -21.791 -9.104 19.350 1.00 55.47 217 ASN A C 1
ATOM 1773 O O . ASN A 1 217 ? -22.252 -9.151 20.490 1.00 55.47 217 ASN A O 1
ATOM 1777 N N . GLY A 1 218 ? -22.577 -9.216 18.276 1.00 52.94 218 GLY A N 1
ATOM 1778 C CA . GLY A 1 218 ? -24.011 -9.538 18.351 1.00 52.94 218 GLY A CA 1
ATOM 1779 C C . GLY A 1 218 ? -24.923 -8.377 18.780 1.00 52.94 218 GLY A C 1
ATOM 1780 O O . GLY A 1 218 ? -24.621 -7.210 18.551 1.00 52.94 218 GLY A O 1
ATOM 1781 N N . ASN A 1 219 ? -26.075 -8.701 19.385 1.00 50.03 219 ASN A N 1
ATOM 1782 C CA . ASN A 1 219 ? -27.158 -7.751 19.703 1.00 50.03 219 ASN A CA 1
ATOM 1783 C C . ASN A 1 219 ? -26.766 -6.600 20.659 1.00 50.03 219 ASN A C 1
ATOM 1785 O O . ASN A 1 219 ? -27.530 -5.643 20.795 1.00 50.03 219 ASN A O 1
ATOM 1789 N N . SER A 1 220 ? -25.602 -6.649 21.319 1.00 57.59 220 SER A N 1
ATOM 1790 C CA . SER A 1 220 ? -25.113 -5.540 22.143 1.00 57.59 220 SER A CA 1
ATOM 1791 C C . SER A 1 220 ? -24.257 -4.586 21.308 1.00 57.59 220 SER A C 1
ATOM 1793 O O . SER A 1 220 ? -23.102 -4.887 21.023 1.00 57.59 220 SER A O 1
ATOM 1795 N N . LYS A 1 221 ? -24.780 -3.397 20.983 1.00 65.44 221 LYS A N 1
ATOM 1796 C CA . LYS A 1 221 ? -24.066 -2.297 20.291 1.00 65.44 221 LYS A CA 1
ATOM 1797 C C . LYS A 1 221 ? -22.922 -1.660 21.111 1.00 65.44 221 LYS A C 1
ATOM 1799 O O . LYS A 1 221 ? -22.586 -0.498 20.902 1.00 65.44 221 LYS A O 1
ATOM 1804 N N . LEU A 1 222 ? -22.350 -2.369 22.082 1.00 81.69 222 LEU A N 1
ATOM 1805 C CA . LEU A 1 222 ? -21.304 -1.826 22.940 1.00 81.69 222 LEU A CA 1
ATOM 1806 C C . LEU A 1 222 ? -19.941 -2.018 22.277 1.00 81.69 222 LEU A C 1
ATOM 1808 O O . LEU A 1 222 ? -19.436 -3.134 22.149 1.00 81.69 222 LEU A O 1
ATOM 1812 N N . TYR A 1 223 ? -19.346 -0.906 21.858 1.00 89.94 223 TYR A N 1
ATOM 1813 C CA . TYR A 1 223 ? -17.955 -0.852 21.433 1.00 89.94 223 TYR A CA 1
ATOM 1814 C C . TYR A 1 223 ? -17.033 -1.190 22.607 1.00 89.94 223 TYR A C 1
ATOM 1816 O O . TYR A 1 223 ? -17.250 -0.722 23.724 1.00 89.94 223 TYR A O 1
ATOM 1824 N N . THR A 1 224 ? -15.979 -1.974 22.368 1.00 93.44 224 THR A N 1
ATOM 1825 C CA . THR A 1 224 ? -14.970 -2.256 23.400 1.00 93.44 224 THR A CA 1
ATOM 1826 C C . THR A 1 224 ? -13.560 -2.298 22.819 1.00 93.44 224 THR A C 1
ATOM 1828 O O . THR A 1 224 ? -13.355 -2.613 21.647 1.00 93.44 224 THR A O 1
ATOM 1831 N N . PHE A 1 225 ? -12.568 -2.001 23.660 1.00 95.38 225 PHE A N 1
ATOM 1832 C CA . PHE A 1 225 ? -11.172 -2.329 23.383 1.00 95.38 225 PHE A CA 1
ATOM 1833 C C . PHE A 1 225 ? -10.789 -3.581 24.156 1.00 95.38 225 PHE A C 1
ATOM 1835 O O . PHE A 1 225 ? -10.865 -3.623 25.385 1.00 95.38 225 PHE A O 1
ATOM 1842 N N . LYS A 1 226 ? -10.330 -4.595 23.430 1.00 95.38 226 LYS A N 1
ATOM 1843 C CA . LYS A 1 226 ? -9.802 -5.829 24.000 1.00 95.38 226 LYS A CA 1
ATOM 1844 C C . LYS A 1 226 ? -8.281 -5.830 23.915 1.00 95.38 226 LYS A C 1
ATOM 1846 O O . LYS A 1 226 ? -7.666 -5.002 23.240 1.00 95.38 226 LYS A O 1
ATOM 1851 N N . LYS A 1 227 ? -7.659 -6.748 24.648 1.00 96.06 227 LYS A N 1
ATOM 1852 C CA . LYS A 1 227 ? -6.216 -6.984 24.586 1.00 96.06 227 LYS A CA 1
ATOM 1853 C C . LYS A 1 227 ? -5.975 -8.267 23.814 1.00 96.06 227 LYS A C 1
ATOM 1855 O O . LYS A 1 227 ? -6.684 -9.244 24.030 1.00 96.06 227 LYS A O 1
ATOM 1860 N N . THR A 1 228 ? -4.965 -8.257 22.959 1.00 96.31 228 THR A N 1
ATOM 1861 C CA . THR A 1 228 ? -4.509 -9.454 22.250 1.00 96.31 228 THR A CA 1
ATOM 1862 C C . THR A 1 228 ? -2.986 -9.486 22.175 1.00 96.31 228 THR A C 1
ATOM 1864 O O . THR A 1 228 ? -2.317 -8.486 22.459 1.00 96.31 228 THR A O 1
ATOM 1867 N N . GLU A 1 229 ? -2.436 -10.643 21.832 1.00 96.12 229 GLU A N 1
ATOM 1868 C CA . GLU A 1 229 ? -1.004 -10.893 21.733 1.00 96.12 229 GLU A CA 1
ATOM 1869 C C . GLU A 1 229 ? -0.626 -11.168 20.281 1.00 96.12 229 GLU A C 1
ATOM 1871 O O . GLU A 1 229 ? -1.103 -12.122 19.669 1.00 96.12 229 GLU A O 1
ATOM 1876 N N . ILE A 1 230 ? 0.257 -10.334 19.732 1.00 96.12 230 ILE A N 1
ATOM 1877 C CA . ILE A 1 230 ? 0.776 -10.502 18.376 1.00 96.12 230 ILE A CA 1
ATOM 1878 C C . ILE A 1 230 ? 2.161 -11.152 18.466 1.00 96.12 230 ILE A C 1
ATOM 1880 O O . ILE A 1 230 ? 3.024 -10.637 19.185 1.00 96.12 230 ILE A O 1
ATOM 1884 N N . PRO A 1 231 ? 2.415 -12.255 17.743 1.00 96.06 231 PRO A N 1
ATOM 1885 C CA . PRO A 1 231 ? 3.754 -12.815 17.629 1.00 96.06 231 PRO A CA 1
ATOM 1886 C C . PRO A 1 231 ? 4.752 -11.805 17.042 1.00 96.06 231 PRO A C 1
ATOM 1888 O O . PRO A 1 231 ? 4.462 -11.101 16.069 1.00 96.06 231 PRO A O 1
ATOM 1891 N N . LEU A 1 232 ? 5.944 -11.710 17.632 1.00 93.56 232 LEU A N 1
ATOM 1892 C CA . LEU A 1 232 ? 6.954 -10.724 17.233 1.00 93.56 232 LEU A CA 1
ATOM 1893 C C . LEU A 1 232 ? 7.470 -10.956 15.812 1.00 93.56 232 LEU A C 1
ATOM 1895 O O . LEU A 1 232 ? 7.819 -9.995 15.133 1.00 93.56 232 LEU A O 1
ATOM 1899 N N . GLU A 1 233 ? 7.477 -12.199 15.338 1.00 94.56 233 GLU A N 1
ATOM 1900 C CA . GLU A 1 233 ? 7.839 -12.554 13.968 1.00 94.56 233 GLU A CA 1
ATOM 1901 C C . GLU A 1 233 ? 6.880 -11.977 12.918 1.00 94.56 233 GLU A C 1
ATOM 1903 O O . GLU A 1 233 ? 7.274 -11.828 11.763 1.00 94.56 233 GLU A O 1
ATOM 1908 N N . LEU A 1 234 ? 5.655 -11.601 13.304 1.00 96.50 234 LEU A N 1
ATOM 1909 C CA . LEU A 1 234 ? 4.694 -10.925 12.426 1.00 96.50 234 LEU A CA 1
ATOM 1910 C C . LEU A 1 234 ? 4.840 -9.401 12.457 1.00 96.50 234 LEU A C 1
ATOM 1912 O O . LEU A 1 234 ? 4.206 -8.711 11.660 1.00 96.50 234 LEU A O 1
ATOM 1916 N N . CYS A 1 235 ? 5.661 -8.859 13.356 1.00 95.50 235 CYS A N 1
ATOM 1917 C CA . CYS A 1 235 ? 5.803 -7.425 13.583 1.00 95.50 235 CYS A CA 1
ATOM 1918 C C . CYS A 1 235 ? 7.042 -6.850 12.879 1.00 95.50 235 CYS A C 1
ATOM 1920 O O . CYS A 1 235 ? 8.067 -7.518 12.733 1.00 95.50 235 CYS A O 1
ATOM 1922 N N . ALA A 1 236 ? 6.970 -5.580 12.480 1.00 93.06 236 ALA A N 1
ATOM 1923 C CA . ALA A 1 236 ? 8.126 -4.814 12.023 1.00 93.06 236 ALA A CA 1
ATOM 1924 C C . ALA A 1 236 ? 9.078 -4.480 13.186 1.00 93.06 236 ALA A C 1
ATOM 1926 O O . ALA A 1 236 ? 8.653 -4.206 14.318 1.00 93.06 236 ALA A O 1
ATOM 1927 N N . ASN A 1 237 ? 10.382 -4.468 12.912 1.00 74.31 237 ASN A N 1
ATOM 1928 C CA . ASN A 1 237 ? 11.430 -4.336 13.921 1.00 74.31 237 ASN A CA 1
ATOM 1929 C C . ASN A 1 237 ? 11.687 -2.864 14.263 1.00 74.31 237 ASN A C 1
ATOM 1931 O O . ASN A 1 237 ? 12.720 -2.278 13.942 1.00 74.31 237 ASN A O 1
ATOM 1935 N N . HIS A 1 238 ? 10.761 -2.230 14.980 1.00 62.72 238 HIS A N 1
ATOM 1936 C CA . HIS A 1 238 ? 10.897 -0.799 15.250 1.00 62.72 238 HIS A CA 1
ATOM 1937 C C . HIS A 1 238 ? 11.957 -0.428 16.306 1.00 62.72 238 HIS A C 1
ATOM 1939 O O . HIS A 1 238 ? 12.351 0.734 16.338 1.00 62.72 238 HIS A O 1
ATOM 1945 N N . SER A 1 239 ? 12.434 -1.351 17.158 1.00 52.91 239 SER A N 1
ATOM 1946 C CA . SER A 1 239 ? 12.932 -0.914 18.477 1.00 52.91 239 SER A CA 1
ATOM 1947 C C . SER A 1 239 ? 14.218 -1.523 19.044 1.00 52.91 239 SER A C 1
ATOM 1949 O O . SER A 1 239 ? 14.622 -1.060 20.106 1.00 52.91 239 SER A O 1
ATOM 1951 N N . LYS A 1 240 ? 14.892 -2.513 18.443 1.00 55.78 240 LYS A N 1
ATOM 1952 C CA . LYS A 1 240 ? 15.970 -3.178 19.210 1.00 55.78 240 LYS A CA 1
ATOM 1953 C C . LYS A 1 240 ? 17.337 -2.476 19.219 1.00 55.78 240 LYS A C 1
ATOM 1955 O O . LYS A 1 240 ? 18.026 -2.643 20.208 1.00 55.78 240 LYS A O 1
ATOM 1960 N N . ASN A 1 241 ? 17.698 -1.636 18.237 1.00 51.94 241 ASN A N 1
ATOM 1961 C CA . ASN A 1 241 ? 19.058 -1.050 18.165 1.00 51.94 241 ASN A CA 1
ATOM 1962 C C . ASN A 1 241 ? 19.139 0.427 17.703 1.00 51.94 241 ASN A C 1
ATOM 1964 O O . ASN A 1 241 ? 20.205 0.888 17.305 1.00 51.94 241 ASN A O 1
ATOM 1968 N N . LYS A 1 242 ? 18.038 1.199 17.713 1.00 56.78 242 LYS A N 1
ATOM 1969 C CA . LYS A 1 242 ? 18.008 2.533 17.064 1.00 56.78 242 LYS A CA 1
ATOM 1970 C C . LYS A 1 242 ? 18.510 3.716 17.887 1.00 56.78 242 LYS A C 1
ATOM 1972 O O . LYS A 1 242 ? 18.851 4.728 17.285 1.00 56.78 242 LYS A O 1
ATOM 1977 N N . ASN A 1 243 ? 18.620 3.598 19.208 1.00 59.16 243 ASN A N 1
ATOM 1978 C CA . ASN A 1 243 ? 18.920 4.759 20.055 1.00 59.16 243 ASN A CA 1
ATOM 1979 C C . ASN A 1 243 ? 20.322 5.363 19.827 1.00 59.16 243 ASN A C 1
ATOM 1981 O O . ASN A 1 243 ? 20.533 6.503 20.217 1.00 59.16 243 ASN A O 1
ATOM 1985 N N . ASN A 1 244 ? 21.231 4.658 19.135 1.00 64.00 244 ASN A N 1
ATOM 1986 C CA . ASN A 1 244 ? 22.607 5.110 18.883 1.00 64.00 244 ASN A CA 1
ATOM 1987 C C . ASN A 1 244 ? 22.981 5.198 17.388 1.00 64.00 244 ASN A C 1
ATOM 1989 O O . ASN A 1 244 ? 24.161 5.281 17.051 1.00 64.00 244 ASN A O 1
ATOM 1993 N N . LEU A 1 245 ? 22.016 5.133 16.463 1.00 73.75 245 LEU A N 1
ATOM 1994 C CA . LEU A 1 245 ? 22.319 5.134 15.028 1.00 73.75 245 LEU A CA 1
ATOM 1995 C C . LEU A 1 245 ? 22.276 6.544 14.434 1.00 73.75 245 LEU A C 1
ATOM 1997 O O . LEU A 1 245 ? 21.328 7.297 14.644 1.00 73.75 245 LEU A O 1
ATOM 2001 N N . THR A 1 246 ? 23.276 6.875 13.614 1.00 78.19 246 THR A N 1
ATOM 2002 C CA . THR A 1 246 ? 23.238 8.072 12.764 1.00 78.19 246 THR A CA 1
ATOM 2003 C C . THR A 1 246 ? 22.062 7.998 11.783 1.00 78.19 246 THR A C 1
ATOM 2005 O O . THR A 1 246 ? 21.630 6.909 11.389 1.00 78.19 246 THR A O 1
ATOM 2008 N N . SER A 1 247 ? 21.565 9.151 11.325 1.00 78.94 247 SER A N 1
ATOM 2009 C CA . SER A 1 247 ? 20.459 9.226 10.354 1.00 78.94 247 SER A CA 1
ATOM 2010 C C . SER A 1 247 ? 20.725 8.409 9.081 1.00 78.94 247 SER A C 1
ATOM 2012 O O . SER A 1 247 ? 19.841 7.707 8.588 1.00 78.94 247 SER A O 1
ATOM 2014 N N . LYS A 1 248 ? 21.969 8.422 8.584 1.00 81.56 248 LYS A N 1
ATOM 2015 C CA . LYS A 1 248 ? 22.406 7.632 7.423 1.00 81.56 248 LYS A CA 1
ATOM 2016 C C . LYS A 1 248 ? 22.269 6.127 7.668 1.00 81.56 248 LYS A C 1
ATOM 2018 O O . LYS A 1 248 ? 21.752 5.412 6.809 1.00 81.56 248 LYS A O 1
ATOM 2023 N N . ASN A 1 249 ? 22.685 5.651 8.841 1.00 85.94 249 ASN A N 1
ATOM 2024 C CA . ASN A 1 249 ? 22.566 4.238 9.194 1.00 85.94 249 ASN A CA 1
ATOM 2025 C C . ASN A 1 249 ? 21.100 3.837 9.404 1.00 85.94 249 ASN A C 1
ATOM 2027 O O . ASN A 1 249 ? 20.701 2.749 8.994 1.00 85.94 249 ASN A O 1
ATOM 2031 N N . ALA A 1 250 ? 20.276 4.731 9.958 1.00 87.88 250 ALA A N 1
ATOM 2032 C CA . ALA A 1 250 ? 18.840 4.502 10.086 1.00 87.88 250 ALA A CA 1
ATOM 2033 C C . ALA A 1 250 ? 18.163 4.329 8.714 1.00 87.88 250 ALA A C 1
ATOM 2035 O O . ALA A 1 250 ? 17.398 3.384 8.531 1.00 87.88 250 ALA A O 1
ATOM 2036 N N . ASN A 1 251 ? 18.479 5.183 7.734 1.00 91.31 251 ASN A N 1
ATOM 2037 C CA . ASN A 1 251 ? 17.935 5.075 6.376 1.00 91.31 251 ASN A CA 1
ATOM 2038 C C . ASN A 1 251 ? 18.385 3.794 5.663 1.00 91.31 251 ASN A C 1
ATOM 2040 O O . ASN A 1 251 ? 17.573 3.148 5.001 1.00 91.31 251 ASN A O 1
ATOM 2044 N N . LYS A 1 252 ? 19.651 3.391 5.836 1.00 92.69 252 LYS A N 1
ATOM 2045 C CA . LYS A 1 252 ? 20.157 2.115 5.312 1.00 92.69 252 LYS A CA 1
ATOM 2046 C C . LYS A 1 252 ? 19.364 0.928 5.872 1.00 92.69 252 LYS A C 1
ATOM 2048 O O . LYS A 1 252 ? 18.869 0.123 5.094 1.00 92.69 252 LYS A O 1
ATOM 2053 N N . LEU A 1 253 ? 19.160 0.875 7.188 1.00 91.56 253 LEU A N 1
ATOM 2054 C CA . LEU A 1 253 ? 18.400 -0.205 7.827 1.00 91.56 253 LEU A CA 1
ATOM 2055 C C . LEU A 1 253 ? 16.932 -0.236 7.393 1.00 91.56 253 LEU A C 1
ATOM 2057 O O . LEU A 1 253 ? 16.386 -1.308 7.170 1.00 91.56 253 LEU A O 1
ATOM 2061 N N . LYS A 1 254 ? 16.285 0.928 7.237 1.00 93.38 254 LYS A N 1
ATOM 2062 C CA . LYS A 1 254 ? 14.905 0.994 6.723 1.00 93.38 254 LYS A CA 1
ATOM 2063 C C . LYS A 1 254 ? 14.800 0.423 5.311 1.00 93.38 254 LYS A C 1
ATOM 2065 O O . LYS A 1 254 ? 13.846 -0.282 5.008 1.00 93.38 254 LYS A O 1
ATOM 2070 N N . ARG A 1 255 ? 15.777 0.729 4.455 1.00 96.00 255 ARG A N 1
ATOM 2071 C CA . ARG A 1 255 ? 15.865 0.207 3.086 1.00 96.00 255 ARG A CA 1
ATOM 2072 C C . ARG A 1 255 ? 16.107 -1.304 3.066 1.00 96.00 255 ARG A C 1
ATOM 2074 O O . ARG A 1 255 ? 15.500 -1.999 2.258 1.00 96.00 255 ARG A O 1
ATOM 2081 N N . GLU A 1 256 ? 16.958 -1.810 3.955 1.00 95.50 256 GLU A N 1
ATOM 2082 C CA . GLU A 1 256 ? 17.194 -3.250 4.115 1.00 95.50 256 GLU A CA 1
ATOM 2083 C C . GLU A 1 256 ? 15.927 -3.978 4.589 1.00 95.50 256 GLU A C 1
ATOM 2085 O O . GLU A 1 256 ? 15.535 -4.963 3.970 1.00 95.50 256 GLU A O 1
ATOM 2090 N N . GLU A 1 257 ? 15.230 -3.447 5.599 1.00 95.75 257 GLU A N 1
ATOM 2091 C CA . GLU A 1 257 ? 13.953 -3.995 6.084 1.00 95.75 257 GLU A CA 1
ATOM 2092 C C . GLU A 1 257 ? 12.865 -3.951 4.994 1.00 95.75 257 GLU A C 1
ATOM 2094 O O . GLU A 1 257 ? 12.125 -4.916 4.813 1.00 95.75 257 GLU A O 1
ATOM 2099 N N . PHE A 1 258 ? 12.805 -2.867 4.210 1.00 98.06 258 PHE A N 1
ATOM 2100 C CA . PHE A 1 258 ? 11.886 -2.727 3.074 1.00 98.06 258 PHE A CA 1
ATOM 2101 C C . PHE A 1 258 ? 12.099 -3.829 2.034 1.00 98.06 258 PHE A C 1
ATOM 2103 O O . PHE A 1 258 ? 11.146 -4.479 1.603 1.00 98.06 258 PHE A O 1
ATOM 2110 N N . LEU A 1 259 ? 13.355 -4.080 1.665 1.00 98.12 259 LEU A N 1
ATOM 2111 C CA . LEU A 1 259 ? 13.707 -5.147 0.734 1.00 98.12 259 LEU A CA 1
ATOM 2112 C C . LEU A 1 259 ? 13.445 -6.538 1.300 1.00 98.12 259 LEU A C 1
ATOM 2114 O O . LEU A 1 259 ? 12.982 -7.402 0.562 1.00 98.12 259 LEU A O 1
ATOM 2118 N N . GLU A 1 260 ? 13.735 -6.765 2.581 1.00 97.75 260 GLU A N 1
ATOM 2119 C CA . GLU A 1 260 ? 13.460 -8.039 3.249 1.00 97.75 260 GLU A CA 1
ATOM 2120 C C . GLU A 1 260 ? 11.964 -8.370 3.185 1.00 97.75 260 GLU A C 1
ATOM 2122 O O . GLU A 1 260 ? 11.585 -9.469 2.777 1.00 97.75 260 GLU A O 1
ATOM 2127 N N . ILE A 1 261 ? 11.103 -7.403 3.518 1.00 97.94 261 ILE A N 1
ATOM 2128 C CA . ILE A 1 261 ? 9.646 -7.554 3.442 1.00 97.94 261 ILE A CA 1
ATOM 2129 C C . ILE A 1 261 ? 9.214 -7.909 2.021 1.00 97.94 261 ILE A C 1
ATOM 2131 O O . ILE A 1 261 ? 8.503 -8.893 1.825 1.00 97.94 261 ILE A O 1
ATOM 2135 N N . LEU A 1 262 ? 9.670 -7.147 1.025 1.00 98.50 262 LEU A N 1
ATOM 2136 C CA . LEU A 1 262 ? 9.293 -7.381 -0.366 1.00 98.50 262 LEU A CA 1
ATOM 2137 C C . LEU A 1 262 ? 9.779 -8.736 -0.887 1.00 98.50 262 LEU A C 1
ATOM 2139 O O . LEU A 1 262 ? 9.016 -9.435 -1.548 1.00 98.50 262 LEU A O 1
ATOM 2143 N N . LYS A 1 263 ? 11.008 -9.145 -0.553 1.00 98.44 263 LYS A N 1
ATOM 2144 C CA . LYS A 1 263 ? 11.538 -10.468 -0.912 1.00 98.44 263 LYS A CA 1
ATOM 2145 C C . LYS A 1 263 ? 10.728 -11.586 -0.267 1.00 98.44 263 LYS A C 1
ATOM 2147 O O . LYS A 1 263 ? 10.417 -12.562 -0.944 1.00 98.44 263 LYS A O 1
ATOM 2152 N N . ASN A 1 264 ? 10.332 -11.431 0.995 1.00 97.69 264 ASN A N 1
ATOM 2153 C CA . ASN A 1 264 ? 9.478 -12.400 1.682 1.00 97.69 264 ASN A CA 1
ATOM 2154 C C . ASN A 1 264 ? 8.087 -12.495 1.041 1.00 97.69 264 ASN A C 1
ATOM 2156 O O . ASN A 1 264 ? 7.548 -13.590 0.916 1.00 97.69 264 ASN A O 1
ATOM 2160 N N . TRP A 1 265 ? 7.515 -11.368 0.613 1.00 98.00 265 TRP A N 1
ATOM 2161 C CA . TRP A 1 265 ? 6.216 -11.308 -0.066 1.00 98.00 265 TRP A CA 1
ATOM 2162 C C . TRP A 1 265 ? 6.258 -11.885 -1.487 1.00 98.00 265 TRP A C 1
ATOM 2164 O O . TRP A 1 265 ? 5.310 -12.541 -1.913 1.00 98.00 265 TRP A O 1
ATOM 2174 N N . ALA A 1 266 ? 7.361 -11.678 -2.205 1.00 97.12 266 ALA A N 1
ATOM 2175 C CA . ALA A 1 266 ? 7.581 -12.190 -3.554 1.00 97.12 266 ALA A CA 1
ATOM 2176 C C . ALA A 1 266 ? 7.914 -13.694 -3.595 1.00 97.12 266 ALA A C 1
ATOM 2178 O O . ALA A 1 266 ? 7.549 -14.379 -4.549 1.00 97.12 266 ALA A O 1
ATOM 2179 N N . ASN A 1 267 ? 8.580 -14.217 -2.559 1.00 96.31 267 ASN A N 1
ATOM 2180 C CA . ASN A 1 267 ? 9.131 -15.577 -2.527 1.00 96.31 267 ASN A CA 1
ATOM 2181 C C . ASN A 1 267 ? 8.425 -16.506 -1.520 1.00 96.31 267 ASN A C 1
ATOM 2183 O O . ASN A 1 267 ? 9.041 -17.392 -0.925 1.00 96.31 267 ASN A O 1
ATOM 2187 N N . ILE A 1 268 ? 7.114 -16.339 -1.323 1.00 93.81 268 ILE A N 1
ATOM 2188 C CA . ILE A 1 268 ? 6.329 -17.201 -0.426 1.00 93.81 268 ILE A CA 1
ATOM 2189 C C . ILE A 1 268 ? 6.397 -18.659 -0.922 1.00 93.81 268 ILE A C 1
ATOM 2191 O O . ILE A 1 268 ? 6.040 -18.966 -2.062 1.00 93.81 268 ILE A O 1
ATOM 2195 N N . LYS A 1 269 ? 6.842 -19.590 -0.064 1.00 91.62 269 LYS A N 1
ATOM 2196 C CA . LYS A 1 269 ? 7.092 -20.996 -0.447 1.00 91.62 269 LYS A CA 1
ATOM 2197 C C . LYS A 1 269 ? 5.844 -21.679 -1.023 1.00 91.62 269 LYS A C 1
ATOM 2199 O O . LYS A 1 269 ? 5.886 -22.155 -2.155 1.00 91.62 269 LYS A O 1
ATOM 2204 N N . ASN A 1 270 ? 4.728 -21.628 -0.293 1.00 88.19 270 ASN A N 1
ATOM 2205 C CA . ASN A 1 270 ? 3.481 -22.342 -0.612 1.00 88.19 270 ASN A CA 1
ATOM 2206 C C . ASN A 1 270 ? 2.348 -21.418 -1.090 1.00 88.19 270 ASN A C 1
ATOM 2208 O O . ASN A 1 270 ? 1.171 -21.752 -0.979 1.00 88.19 270 ASN A O 1
ATOM 2212 N N . GLY A 1 271 ? 2.682 -20.234 -1.600 1.00 89.25 271 GLY A N 1
ATOM 2213 C CA . GLY A 1 271 ? 1.664 -19.290 -2.032 1.00 89.25 271 GLY A CA 1
ATOM 2214 C C . GLY A 1 271 ? 2.208 -18.070 -2.753 1.00 89.25 271 GLY A C 1
ATOM 2215 O O . GLY A 1 271 ? 3.378 -18.021 -3.115 1.00 89.25 271 GLY A O 1
ATOM 2216 N N . PHE A 1 272 ? 1.345 -17.093 -2.980 1.00 90.81 272 PHE A N 1
ATOM 2217 C CA . PHE A 1 272 ? 1.690 -15.792 -3.545 1.00 90.81 272 PHE A CA 1
ATOM 2218 C C . PHE A 1 272 ? 0.670 -14.741 -3.098 1.00 90.81 272 PHE A C 1
ATOM 2220 O O . PHE A 1 272 ? -0.421 -15.084 -2.643 1.00 90.81 272 PHE A O 1
ATOM 2227 N N . ILE A 1 273 ? 1.000 -13.461 -3.237 1.00 93.06 273 ILE A N 1
ATOM 2228 C CA . ILE A 1 273 ? 0.035 -12.371 -3.041 1.00 93.06 273 ILE A CA 1
ATOM 2229 C C . ILE A 1 273 ? -0.531 -11.999 -4.414 1.00 93.06 273 ILE A C 1
ATOM 2231 O O . ILE A 1 273 ? 0.267 -11.725 -5.314 1.00 93.06 273 ILE A O 1
ATOM 2235 N N . PRO A 1 274 ? -1.862 -12.017 -4.610 1.00 91.44 274 PRO A N 1
ATOM 2236 C CA . PRO A 1 274 ? -2.454 -11.693 -5.900 1.00 91.44 274 PRO A CA 1
ATOM 2237 C C . PRO A 1 274 ? -2.325 -10.201 -6.214 1.00 91.44 274 PRO A C 1
ATOM 2239 O O . PRO A 1 274 ? -2.328 -9.348 -5.317 1.00 91.44 274 PRO A O 1
ATOM 2242 N N . TYR A 1 275 ? -2.259 -9.898 -7.506 1.00 92.50 275 TYR A N 1
ATOM 2243 C CA . TYR A 1 275 ? -2.455 -8.544 -7.993 1.00 92.50 275 TYR A CA 1
ATOM 2244 C C . TYR A 1 275 ? -3.927 -8.153 -7.853 1.00 92.50 275 TYR A C 1
ATOM 2246 O O . TYR A 1 275 ? -4.817 -8.899 -8.260 1.00 92.50 275 TYR A O 1
ATOM 2254 N N . VAL A 1 276 ? -4.176 -6.967 -7.302 1.00 92.12 276 VAL A N 1
ATOM 2255 C CA . VAL A 1 276 ? -5.506 -6.348 -7.257 1.00 92.12 276 VAL A CA 1
ATOM 2256 C C . VAL A 1 276 ? -5.348 -4.877 -7.604 1.00 92.12 276 VAL A C 1
ATOM 2258 O O . VAL A 1 276 ? -4.625 -4.161 -6.920 1.00 92.12 276 VAL A O 1
ATOM 2261 N N . TRP A 1 277 ? -6.030 -4.412 -8.646 1.00 92.50 277 TRP A N 1
ATOM 2262 C CA . TRP A 1 277 ? -6.047 -3.019 -9.079 1.00 92.50 277 TRP A CA 1
ATOM 2263 C C . TRP A 1 277 ? -6.585 -2.110 -7.977 1.00 92.50 277 TRP A C 1
ATOM 2265 O O . TRP A 1 277 ? -7.670 -2.352 -7.445 1.00 92.50 277 TRP A O 1
ATOM 2275 N N . GLY A 1 278 ? -5.837 -1.062 -7.636 1.00 94.81 278 GLY A N 1
ATOM 2276 C CA . GLY A 1 278 ? -6.133 -0.209 -6.488 1.00 94.81 278 GLY A CA 1
ATOM 2277 C C . GLY A 1 278 ? -5.795 -0.865 -5.143 1.00 94.81 278 GLY A C 1
ATOM 2278 O O . GLY A 1 278 ? -5.989 -0.245 -4.102 1.00 94.81 278 GLY A O 1
ATOM 2279 N N . GLY A 1 279 ? -5.298 -2.103 -5.142 1.00 96.25 279 GLY A N 1
ATOM 2280 C CA . GLY A 1 279 ? -4.998 -2.884 -3.951 1.00 96.25 279 GLY A CA 1
ATOM 2281 C C . GLY A 1 279 ? -3.767 -2.379 -3.204 1.00 96.25 279 GLY A C 1
ATOM 2282 O O . GLY A 1 279 ? -2.740 -2.049 -3.797 1.00 96.25 279 GLY A O 1
ATOM 2283 N N . SER A 1 280 ? -3.859 -2.317 -1.880 1.00 97.31 280 SER A N 1
ATOM 2284 C CA . SER A 1 280 ? -2.759 -1.900 -0.998 1.00 97.31 280 SER A CA 1
ATOM 2285 C C . SER A 1 280 ? -2.767 -2.660 0.334 1.00 97.31 280 SER A C 1
ATOM 2287 O O . SER A 1 280 ? -2.243 -2.179 1.345 1.00 97.31 280 SER A O 1
ATOM 2289 N N . SER A 1 281 ? -3.362 -3.856 0.340 1.00 96.81 281 SER A N 1
ATOM 2290 C CA . SER A 1 281 ? -3.552 -4.699 1.519 1.00 96.81 281 SER A CA 1
ATOM 2291 C C . SER A 1 281 ? -3.455 -6.180 1.160 1.00 96.81 281 SER A C 1
ATOM 2293 O O . SER A 1 281 ? -3.710 -6.558 0.026 1.00 96.81 281 SER A O 1
ATOM 2295 N N . TYR A 1 282 ? -3.128 -7.053 2.108 1.00 94.56 282 TYR A N 1
ATOM 2296 C CA . TYR A 1 282 ? -3.416 -8.477 1.956 1.00 94.56 282 TYR A CA 1
ATOM 2297 C C . TYR A 1 282 ? -3.558 -9.147 3.321 1.00 94.56 282 TYR A C 1
ATOM 2299 O O . TYR A 1 282 ? -2.764 -8.908 4.229 1.00 94.56 282 TYR A O 1
ATOM 2307 N N . THR A 1 283 ? -4.579 -9.990 3.467 1.00 91.75 283 THR A N 1
ATOM 2308 C CA . THR A 1 283 ? -4.875 -10.746 4.699 1.00 91.75 283 THR A CA 1
ATOM 2309 C C . THR A 1 283 ? -4.500 -12.217 4.590 1.00 91.75 283 THR A C 1
ATOM 2311 O O . THR A 1 283 ? -4.374 -12.898 5.598 1.00 91.75 283 THR A O 1
ATOM 2314 N N . GLN A 1 284 ? -4.298 -12.724 3.377 1.00 89.06 284 GLN A N 1
ATOM 2315 C CA . GLN A 1 284 ? -3.957 -14.119 3.140 1.00 89.06 284 GLN A CA 1
ATOM 2316 C C . GLN A 1 284 ? -3.212 -14.285 1.824 1.00 89.06 284 GLN A C 1
ATOM 2318 O O . GLN A 1 284 ? -3.266 -13.425 0.942 1.00 89.06 284 GLN A O 1
ATOM 2323 N N . VAL A 1 285 ? -2.508 -15.406 1.713 1.00 88.94 285 VAL A N 1
ATOM 2324 C CA . VAL A 1 285 ? -1.762 -15.780 0.515 1.00 88.94 285 VAL A CA 1
ATOM 2325 C C . VAL A 1 285 ? -2.587 -16.757 -0.311 1.00 88.94 285 VAL A C 1
ATOM 2327 O O . VAL A 1 285 ? -3.283 -17.628 0.203 1.00 88.94 285 VAL A O 1
ATOM 2330 N N . CYS A 1 286 ? -2.494 -16.616 -1.619 1.00 83.81 286 CYS A N 1
ATOM 2331 C CA . CYS A 1 286 ? -3.071 -17.527 -2.583 1.00 83.81 286 CYS A CA 1
ATOM 2332 C C . CYS A 1 286 ? -2.235 -18.811 -2.659 1.00 83.81 286 CYS A C 1
ATOM 2334 O O . CYS A 1 286 ? -1.035 -18.723 -2.883 1.00 83.81 286 CYS A O 1
ATOM 2336 N N . ASN A 1 287 ? -2.839 -19.996 -2.514 1.00 81.25 287 ASN A N 1
ATOM 2337 C CA . ASN A 1 287 ? -2.122 -21.272 -2.650 1.00 81.25 287 ASN A CA 1
ATOM 2338 C C . ASN A 1 287 ? -1.623 -21.475 -4.100 1.00 81.25 287 ASN A C 1
ATOM 2340 O O . ASN A 1 287 ? -2.378 -21.232 -5.048 1.00 81.25 287 ASN A O 1
ATOM 2344 N N . LYS A 1 288 ? -0.365 -21.920 -4.265 1.00 73.62 288 LYS A N 1
ATOM 2345 C CA . LYS A 1 288 ? 0.255 -22.229 -5.571 1.00 73.62 288 LYS A CA 1
ATOM 2346 C C . LYS A 1 288 ? -0.358 -23.455 -6.249 1.00 73.62 288 LYS A C 1
ATOM 2348 O O . LYS A 1 288 ? -0.515 -23.446 -7.461 1.00 73.62 288 LYS A O 1
ATOM 2353 N N . ASN A 1 289 ? -0.759 -24.465 -5.478 1.00 68.19 289 ASN A N 1
ATOM 2354 C CA . ASN A 1 289 ? -1.295 -25.727 -6.011 1.00 68.19 289 ASN A CA 1
ATOM 2355 C C . ASN A 1 289 ? -2.718 -25.585 -6.578 1.00 68.19 289 ASN A C 1
ATOM 2357 O O . ASN A 1 289 ? -3.251 -26.521 -7.158 1.00 68.19 289 ASN A O 1
ATOM 2361 N N . LYS A 1 290 ? -3.329 -24.412 -6.390 1.00 62.47 290 LYS A N 1
ATOM 2362 C CA . LYS A 1 290 ? -4.668 -24.046 -6.862 1.00 62.47 290 LYS A CA 1
ATOM 2363 C C . LYS A 1 290 ? -4.638 -23.168 -8.124 1.00 62.47 290 LYS A C 1
ATOM 2365 O O . LYS A 1 290 ? -5.642 -22.562 -8.490 1.00 62.47 290 LYS A O 1
ATOM 2370 N N . ILE A 1 291 ? -3.472 -23.004 -8.753 1.00 59.31 291 ILE A N 1
ATOM 2371 C CA . ILE A 1 291 ? -3.336 -22.290 -10.028 1.00 59.31 291 ILE A CA 1
ATOM 2372 C C . ILE A 1 291 ? -3.480 -23.325 -11.145 1.00 59.31 291 ILE A C 1
ATOM 2374 O O . ILE A 1 291 ? -2.609 -24.180 -11.276 1.00 59.31 291 ILE A O 1
ATOM 2378 N N . ALA A 1 292 ? -4.546 -23.250 -11.946 1.00 54.03 292 ALA A N 1
ATOM 2379 C CA . ALA A 1 292 ? -4.534 -23.910 -13.248 1.00 54.03 292 ALA A CA 1
ATOM 2380 C C . ALA A 1 292 ? -4.015 -22.927 -14.302 1.00 54.03 292 ALA A C 1
ATOM 2382 O O . ALA A 1 292 ? -4.028 -21.709 -14.117 1.00 54.03 292 ALA A O 1
ATOM 2383 N N . PHE A 1 293 ? -3.494 -23.470 -15.389 1.00 50.50 293 PHE A N 1
ATOM 2384 C CA . PHE A 1 293 ? -3.257 -22.707 -16.600 1.00 50.50 293 PHE A CA 1
ATOM 2385 C C . PHE A 1 293 ? -4.504 -22.830 -17.469 1.00 50.50 293 PHE A C 1
ATOM 2387 O O . PHE A 1 293 ? -5.037 -23.931 -17.606 1.00 50.50 293 PHE A O 1
ATOM 2394 N N . ASP A 1 294 ? -4.964 -21.720 -18.035 1.00 51.91 294 ASP A N 1
ATOM 2395 C CA . ASP A 1 294 ? -6.059 -21.719 -18.994 1.00 51.91 294 ASP A CA 1
ATOM 2396 C C . ASP A 1 294 ? -5.489 -21.700 -20.407 1.00 51.91 294 ASP A C 1
ATOM 2398 O O . ASP A 1 294 ? -4.971 -20.665 -20.849 1.00 51.91 294 ASP A O 1
ATOM 2402 N N . PRO A 1 295 ? -5.536 -22.830 -21.123 1.00 46.09 295 PRO A N 1
ATOM 2403 C CA . PRO A 1 295 ? -4.971 -22.901 -22.457 1.00 46.09 295 PRO A CA 1
ATOM 2404 C C . PRO A 1 295 ? -5.737 -22.044 -23.472 1.00 46.09 295 PRO A C 1
ATOM 2406 O O . PRO A 1 295 ? -5.130 -21.624 -24.454 1.00 46.09 295 PRO A O 1
ATOM 2409 N N . GLU A 1 296 ? -7.023 -21.742 -23.244 1.00 46.34 296 GLU A N 1
ATOM 2410 C CA . GLU A 1 296 ? -7.841 -20.951 -24.175 1.00 46.34 296 GLU A CA 1
ATOM 2411 C C . GLU A 1 296 ? -7.437 -19.474 -24.154 1.00 46.34 296 GLU A C 1
ATOM 2413 O O . GLU A 1 296 ? -7.282 -18.841 -25.198 1.00 46.34 296 GLU A O 1
ATOM 2418 N N . PHE A 1 297 ? -7.191 -18.933 -22.962 1.00 46.25 297 PHE A N 1
ATOM 2419 C CA . PHE A 1 297 ? -6.822 -17.526 -22.796 1.00 46.25 297 PHE A CA 1
ATOM 2420 C C . PHE A 1 297 ? -5.312 -17.302 -22.658 1.00 46.25 297 PHE A C 1
ATOM 2422 O O . PHE A 1 297 ? -4.883 -16.160 -22.495 1.00 46.25 297 PHE A O 1
ATOM 2429 N N . LYS A 1 298 ? -4.508 -18.378 -22.700 1.00 46.94 298 LYS A N 1
ATOM 24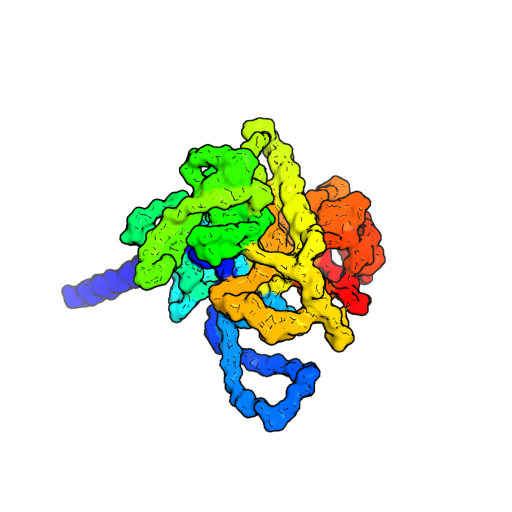30 C CA . LYS A 1 298 ? -3.055 -18.388 -22.440 1.00 46.94 298 LYS A CA 1
ATOM 2431 C C . LYS A 1 298 ? -2.646 -17.628 -21.172 1.00 46.94 298 LYS A C 1
ATOM 2433 O O . LYS A 1 298 ? -1.526 -17.138 -21.049 1.00 46.94 298 LYS A O 1
ATOM 2438 N N . VAL A 1 299 ? -3.553 -17.531 -20.212 1.00 50.09 299 VAL A N 1
ATOM 2439 C CA . VAL A 1 299 ? -3.321 -16.900 -18.917 1.00 50.09 299 VAL A CA 1
ATOM 2440 C C . VAL A 1 299 ? -3.436 -17.963 -17.841 1.00 50.09 299 VAL A C 1
ATOM 2442 O O . VAL A 1 299 ? -4.147 -18.955 -17.987 1.00 50.09 299 VAL A O 1
ATOM 2445 N N . TYR A 1 300 ? -2.750 -17.760 -16.723 1.00 48.31 300 TYR A N 1
ATOM 2446 C CA . TYR A 1 300 ? -2.987 -18.564 -15.532 1.00 48.31 300 TYR A CA 1
ATOM 2447 C C . TYR A 1 300 ? -4.363 -18.197 -14.959 1.00 48.31 300 TYR A C 1
ATOM 2449 O O . TYR A 1 300 ? -4.454 -17.392 -14.033 1.00 48.31 300 TYR A O 1
ATOM 2457 N N . THR A 1 301 ? -5.457 -18.728 -15.519 1.00 43.59 301 THR A N 1
ATOM 2458 C CA . THR A 1 301 ? -6.756 -18.623 -14.851 1.00 43.59 301 THR A CA 1
ATOM 2459 C C . THR A 1 301 ? -6.827 -19.706 -13.800 1.00 43.59 301 THR A C 1
ATOM 2461 O O . THR A 1 301 ? -6.626 -20.895 -14.039 1.00 43.59 301 THR A O 1
ATOM 2464 N N . ARG A 1 302 ? -7.166 -19.305 -12.581 1.00 45.59 302 ARG A N 1
ATOM 2465 C CA . ARG A 1 302 ? -7.731 -20.303 -11.693 1.00 45.59 302 ARG A CA 1
ATOM 2466 C C . ARG A 1 302 ? -9.099 -20.704 -12.260 1.00 45.59 302 ARG A C 1
ATOM 2468 O O . ARG A 1 302 ? -9.920 -19.808 -12.472 1.00 45.59 302 ARG A O 1
ATOM 2475 N N . PRO A 1 303 ? -9.438 -22.002 -12.301 1.00 40.38 303 PRO A N 1
ATOM 2476 C CA . PRO A 1 303 ? -10.830 -22.449 -12.349 1.00 40.38 303 PRO A CA 1
ATOM 2477 C C . PRO A 1 303 ? -11.603 -21.853 -11.160 1.00 40.38 303 PRO A C 1
ATOM 2479 O O . PRO A 1 303 ? -12.802 -21.604 -11.230 1.00 40.38 303 PRO A O 1
ATOM 2482 N N . GLU A 1 304 ? -10.865 -21.530 -10.091 1.00 39.75 304 GLU A N 1
ATOM 2483 C CA . GLU A 1 304 ? -11.325 -20.875 -8.876 1.00 39.75 304 GLU A CA 1
ATOM 2484 C C . GLU A 1 304 ? -11.496 -19.338 -8.981 1.00 39.75 304 GLU A C 1
ATOM 2486 O O . GLU A 1 304 ? -12.195 -18.743 -8.171 1.00 39.75 304 GLU A O 1
ATOM 2491 N N . PHE A 1 305 ? -10.903 -18.671 -9.979 1.00 41.75 305 PHE A N 1
ATOM 2492 C CA . PHE A 1 305 ? -11.128 -17.240 -10.279 1.00 41.75 305 PHE A CA 1
ATOM 2493 C C . PHE A 1 305 ? -12.068 -17.028 -11.463 1.00 41.75 305 PHE A C 1
ATOM 2495 O O . PHE A 1 305 ? -12.535 -15.908 -11.682 1.00 41.75 305 PHE A O 1
ATOM 2502 N N . ASN A 1 306 ? -12.440 -18.104 -12.159 1.00 40.69 306 ASN A N 1
ATOM 2503 C CA . ASN A 1 306 ? -13.740 -18.151 -12.800 1.00 40.69 306 ASN A CA 1
ATOM 2504 C C . ASN A 1 306 ? -14.763 -17.764 -11.718 1.00 40.69 306 ASN A C 1
ATOM 2506 O O . ASN A 1 306 ? -14.689 -18.262 -10.595 1.00 40.69 306 ASN A O 1
ATOM 2510 N N . LEU A 1 307 ? -15.663 -16.824 -12.015 1.00 41.81 307 LEU A N 1
ATOM 2511 C CA . LEU A 1 307 ? -16.581 -16.134 -11.085 1.00 41.81 307 LEU A CA 1
ATOM 2512 C C . LEU A 1 307 ? -17.289 -17.021 -10.024 1.00 41.81 307 LEU A C 1
ATOM 2514 O O . LEU A 1 307 ? -17.856 -16.494 -9.065 1.00 41.81 307 LEU A O 1
ATOM 2518 N N . ALA A 1 308 ? -17.265 -18.344 -10.191 1.00 33.91 308 ALA A N 1
ATOM 2519 C CA . ALA A 1 308 ? -17.750 -19.368 -9.281 1.00 33.91 308 ALA A CA 1
ATOM 2520 C C . ALA A 1 308 ? -16.902 -19.607 -8.014 1.00 33.91 308 ALA A C 1
ATOM 2522 O O . ALA A 1 308 ? -17.526 -19.764 -6.971 1.00 33.91 308 ALA A O 1
ATOM 2523 N N . ALA A 1 309 ? -15.560 -19.591 -8.017 1.00 35.25 309 ALA A N 1
ATOM 2524 C CA . ALA A 1 309 ? -14.789 -19.827 -6.773 1.00 35.25 309 ALA A CA 1
ATOM 2525 C C . ALA A 1 309 ? -14.162 -18.579 -6.131 1.00 35.25 309 ALA A C 1
ATOM 2527 O O . ALA A 1 309 ? -13.629 -18.640 -5.022 1.00 35.25 309 ALA A O 1
ATOM 2528 N N . ASN A 1 310 ? -14.515 -17.410 -6.677 1.00 41.44 310 ASN A N 1
ATOM 2529 C CA . ASN A 1 310 ? -14.750 -16.248 -5.830 1.00 41.44 310 ASN A CA 1
ATOM 2530 C C . ASN A 1 310 ? -15.704 -16.592 -4.675 1.00 41.44 310 ASN A C 1
ATOM 2532 O O . ASN A 1 310 ? -15.615 -15.914 -3.677 1.00 41.44 310 ASN A O 1
ATOM 2536 N N . ARG A 1 311 ? -16.549 -17.641 -4.722 1.00 40.09 311 ARG A N 1
ATOM 2537 C CA . ARG A 1 311 ? -17.371 -18.074 -3.572 1.00 40.09 311 ARG A CA 1
ATOM 2538 C C . ARG A 1 311 ? -16.580 -18.528 -2.336 1.00 40.09 311 ARG A C 1
ATOM 2540 O O . ARG A 1 311 ? -17.114 -18.364 -1.249 1.00 40.09 311 ARG A O 1
ATOM 2547 N N . GLU A 1 312 ? -15.338 -19.012 -2.462 1.00 39.00 312 GLU A N 1
ATOM 2548 C CA . GLU A 1 312 ? -14.511 -19.373 -1.289 1.00 39.00 312 GLU A CA 1
ATOM 2549 C C . GLU A 1 312 ? -13.948 -18.126 -0.572 1.00 39.00 312 GLU A C 1
ATOM 2551 O O . GLU A 1 312 ? -13.819 -18.119 0.647 1.00 39.00 312 GLU A O 1
ATOM 2556 N N . PHE A 1 313 ? -13.683 -17.038 -1.310 1.00 41.41 313 PHE A N 1
ATOM 2557 C CA . PHE A 1 313 ? -13.311 -15.722 -0.758 1.00 41.41 313 PHE A CA 1
ATOM 2558 C C . PHE A 1 313 ? -14.524 -14.790 -0.549 1.00 41.41 313 PHE A C 1
ATOM 2560 O O . PHE A 1 313 ? -14.409 -13.755 0.103 1.00 41.41 313 PHE A O 1
ATOM 2567 N N . ALA A 1 314 ? -15.686 -15.137 -1.109 1.00 36.72 314 ALA A N 1
ATOM 2568 C CA . ALA A 1 314 ? -16.921 -14.357 -1.113 1.00 36.72 314 ALA A CA 1
ATOM 2569 C C . ALA A 1 314 ? -17.940 -14.887 -0.104 1.00 36.72 314 ALA A C 1
ATOM 2571 O O . ALA A 1 314 ? -19.143 -14.913 -0.373 1.00 36.72 314 ALA A O 1
ATOM 2572 N N . THR A 1 315 ? -17.492 -15.159 1.117 1.00 42.22 315 THR A N 1
ATOM 2573 C CA . THR A 1 315 ? -18.272 -14.669 2.256 1.00 42.22 315 THR A CA 1
ATOM 2574 C C . THR A 1 315 ? -18.138 -13.139 2.223 1.00 42.22 315 THR A C 1
ATOM 2576 O O . THR A 1 315 ? -17.204 -12.574 2.782 1.00 42.22 315 THR A O 1
ATOM 2579 N N . ARG A 1 316 ? -18.990 -12.496 1.409 1.00 52.88 316 ARG A N 1
ATOM 2580 C CA . ARG A 1 316 ? -18.935 -11.118 0.861 1.00 52.88 316 ARG A CA 1
ATOM 2581 C C . ARG A 1 316 ? -18.911 -9.960 1.876 1.00 52.88 316 ARG A C 1
ATOM 2583 O O . ARG A 1 316 ? -19.364 -8.871 1.556 1.00 52.88 316 ARG A O 1
ATOM 2590 N N . GLU A 1 317 ? -18.418 -10.146 3.088 1.00 53.03 317 GLU A N 1
ATOM 2591 C CA . GLU A 1 317 ? -18.401 -9.073 4.086 1.00 53.03 317 GLU A CA 1
ATOM 2592 C C . GLU A 1 317 ? -17.229 -8.098 3.909 1.00 53.03 317 GLU A C 1
ATOM 2594 O O . GLU A 1 317 ? -17.314 -6.962 4.371 1.00 53.03 317 GLU A O 1
ATOM 2599 N N . PHE A 1 318 ? -16.155 -8.491 3.211 1.00 63.12 318 PHE A N 1
ATOM 2600 C CA . PHE A 1 318 ? -14.909 -7.718 3.190 1.00 63.12 318 PHE A CA 1
ATOM 2601 C C . PHE A 1 318 ? -14.377 -7.417 1.784 1.00 63.12 318 PHE A C 1
ATOM 2603 O O . PHE A 1 318 ? -14.619 -8.145 0.821 1.00 63.12 318 PHE A O 1
ATOM 2610 N N . ALA A 1 319 ? -13.617 -6.322 1.697 1.00 79.88 319 ALA A N 1
ATOM 2611 C CA . ALA A 1 319 ? -12.881 -5.898 0.510 1.00 79.88 319 ALA A CA 1
ATOM 2612 C C . ALA A 1 319 ? -11.882 -6.964 0.031 1.00 79.88 319 ALA A C 1
ATOM 2614 O O . ALA A 1 319 ? -11.315 -7.708 0.834 1.00 79.88 319 ALA A O 1
ATOM 2615 N N . THR A 1 320 ? -11.625 -7.015 -1.279 1.00 86.75 320 THR A N 1
ATOM 2616 C CA . THR A 1 320 ? -10.736 -8.028 -1.862 1.00 86.75 320 THR A CA 1
ATOM 2617 C C . THR A 1 320 ? -9.259 -7.724 -1.575 1.00 86.75 320 THR A C 1
ATOM 2619 O O . THR A 1 320 ? -8.749 -6.719 -2.075 1.00 86.75 320 THR A O 1
ATOM 2622 N N . PRO A 1 321 ? -8.535 -8.567 -0.814 1.00 90.69 321 PRO A N 1
ATOM 2623 C CA . PRO A 1 321 ? -7.122 -8.342 -0.520 1.00 90.69 321 PRO A CA 1
ATOM 2624 C C . PRO A 1 321 ? -6.239 -8.557 -1.757 1.00 90.69 321 PRO A C 1
ATOM 2626 O O . PRO A 1 321 ? -6.393 -9.542 -2.477 1.00 90.69 321 PRO A O 1
ATOM 2629 N N . GLY A 1 322 ? -5.258 -7.682 -1.947 1.00 94.00 322 GLY A N 1
ATOM 2630 C CA . GLY A 1 322 ? -4.179 -7.811 -2.919 1.00 94.00 322 GLY A CA 1
ATOM 2631 C C . GLY A 1 322 ? -3.404 -6.506 -3.093 1.00 94.00 322 GLY A C 1
ATOM 2632 O O . GLY A 1 322 ? -3.743 -5.463 -2.526 1.00 94.00 322 GLY A O 1
ATOM 2633 N N . LEU A 1 323 ? -2.335 -6.564 -3.881 1.00 96.81 323 LEU A N 1
ATOM 2634 C CA . LEU A 1 323 ? -1.433 -5.429 -4.081 1.00 96.81 323 LEU A CA 1
ATOM 2635 C C . LEU A 1 323 ? -1.386 -5.045 -5.558 1.00 96.81 323 LEU A C 1
ATOM 2637 O O . LEU A 1 323 ? -1.129 -5.898 -6.404 1.00 96.81 323 LEU A O 1
ATOM 2641 N N . ASP A 1 324 ? -1.587 -3.764 -5.868 1.00 96.94 324 ASP A N 1
ATOM 2642 C CA . ASP A 1 324 ? -1.131 -3.202 -7.139 1.00 96.94 324 ASP A CA 1
ATOM 2643 C C . ASP A 1 324 ? 0.344 -2.775 -7.044 1.00 96.94 324 ASP A C 1
ATOM 2645 O O . ASP A 1 324 ? 0.977 -2.845 -5.985 1.00 96.94 324 ASP A O 1
ATOM 2649 N N . CYS A 1 325 ? 0.926 -2.356 -8.170 1.00 97.44 325 CYS A N 1
ATOM 2650 C CA . CYS A 1 325 ? 2.349 -2.032 -8.252 1.00 97.44 325 CYS A CA 1
ATOM 2651 C C . CYS A 1 325 ? 2.762 -0.921 -7.269 1.00 97.44 325 CYS A C 1
ATOM 2653 O O . CYS A 1 325 ? 3.782 -1.039 -6.592 1.00 97.44 325 CYS A O 1
ATOM 2655 N N . SER A 1 326 ? 1.971 0.148 -7.142 1.00 97.81 326 SER A N 1
ATOM 2656 C CA . SER A 1 326 ? 2.284 1.272 -6.249 1.00 97.81 326 SER A CA 1
ATOM 2657 C C . SER A 1 326 ? 1.880 1.010 -4.799 1.00 97.81 326 SER A C 1
ATOM 2659 O O . SER A 1 326 ? 2.561 1.473 -3.887 1.00 97.81 326 SER A O 1
ATOM 2661 N N . GLY A 1 327 ? 0.814 0.250 -4.570 1.00 98.19 327 GLY A N 1
ATOM 2662 C CA . GLY A 1 327 ? 0.341 -0.207 -3.270 1.00 98.19 327 GLY A CA 1
ATOM 2663 C C . GLY A 1 327 ? 1.323 -1.166 -2.608 1.00 98.19 327 GLY A C 1
ATOM 2664 O O . GLY A 1 327 ? 1.554 -1.039 -1.407 1.00 98.19 327 GLY A O 1
ATOM 2665 N N . LEU A 1 328 ? 1.978 -2.037 -3.387 1.00 98.50 328 LEU A N 1
ATOM 2666 C CA . LEU A 1 328 ? 3.104 -2.862 -2.939 1.00 98.50 328 LEU A CA 1
ATOM 2667 C C . LEU A 1 328 ? 4.212 -1.997 -2.318 1.00 98.50 328 LEU A C 1
ATOM 2669 O O . LEU A 1 328 ? 4.598 -2.211 -1.167 1.00 98.50 328 LEU A O 1
ATOM 2673 N N . VAL A 1 329 ? 4.682 -0.990 -3.064 1.00 98.62 329 VAL A N 1
ATOM 2674 C CA . VAL A 1 329 ? 5.753 -0.082 -2.623 1.00 98.62 329 VAL A CA 1
ATOM 2675 C C . VAL A 1 329 ? 5.306 0.743 -1.420 1.00 98.62 329 VAL A C 1
ATOM 2677 O O . VAL A 1 329 ? 6.001 0.772 -0.406 1.00 98.62 329 VAL A O 1
ATOM 2680 N N . ALA A 1 330 ? 4.131 1.375 -1.498 1.00 97.81 330 ALA A N 1
ATOM 2681 C CA . ALA A 1 330 ? 3.625 2.240 -0.439 1.00 97.81 330 ALA A CA 1
ATOM 2682 C C . ALA A 1 330 ? 3.443 1.485 0.880 1.00 97.81 330 ALA A C 1
ATOM 2684 O O . ALA A 1 330 ? 3.881 1.960 1.928 1.00 97.81 330 ALA A O 1
ATOM 2685 N N . ARG A 1 331 ? 2.846 0.290 0.834 1.00 98.12 331 ARG A N 1
ATOM 2686 C CA . ARG A 1 331 ? 2.578 -0.500 2.035 1.00 98.12 331 ARG A CA 1
ATOM 2687 C C . ARG A 1 331 ? 3.872 -0.981 2.687 1.00 98.12 331 ARG A C 1
ATOM 2689 O O . ARG A 1 331 ? 4.036 -0.783 3.889 1.00 98.12 331 ARG A O 1
ATOM 2696 N N . ALA A 1 332 ? 4.806 -1.543 1.915 1.00 98.06 332 ALA A N 1
ATOM 2697 C CA . ALA A 1 332 ? 6.099 -1.981 2.444 1.00 98.06 332 ALA A CA 1
ATOM 2698 C C . ALA A 1 332 ? 6.910 -0.805 3.018 1.00 98.06 332 ALA A C 1
ATOM 2700 O O . ALA A 1 332 ? 7.431 -0.893 4.129 1.00 98.06 332 ALA A O 1
ATOM 2701 N N . ALA A 1 333 ? 6.952 0.334 2.320 1.00 97.31 333 ALA A N 1
ATOM 2702 C CA . ALA A 1 333 ? 7.663 1.524 2.782 1.00 97.31 333 ALA A CA 1
ATOM 2703 C C . ALA A 1 333 ? 7.095 2.065 4.107 1.00 97.31 333 ALA A C 1
ATOM 2705 O O . ALA A 1 333 ? 7.854 2.386 5.027 1.00 97.31 333 ALA A O 1
ATOM 2706 N N . GLN A 1 334 ? 5.766 2.110 4.246 1.00 95.50 334 GLN A N 1
ATOM 2707 C CA . GLN A 1 334 ? 5.109 2.557 5.477 1.00 95.50 334 GLN A CA 1
ATOM 2708 C C . GLN A 1 334 ? 5.364 1.618 6.659 1.00 95.50 334 GLN A C 1
ATOM 2710 O O . GLN A 1 334 ? 5.587 2.107 7.769 1.00 95.50 334 GLN A O 1
ATOM 2715 N N . ILE A 1 335 ? 5.407 0.298 6.431 1.00 96.00 335 ILE A N 1
ATOM 2716 C CA . ILE A 1 335 ? 5.806 -0.680 7.459 1.00 96.00 335 ILE A CA 1
ATOM 2717 C C . ILE A 1 335 ? 7.222 -0.378 7.973 1.00 96.00 335 ILE A C 1
ATOM 2719 O O . ILE A 1 335 ? 7.475 -0.468 9.172 1.00 96.00 335 ILE A O 1
ATOM 2723 N N . CYS A 1 336 ? 8.125 0.060 7.095 1.00 94.88 336 CYS A N 1
ATOM 2724 C CA . CYS A 1 336 ? 9.515 0.389 7.423 1.00 94.88 336 CYS A CA 1
ATOM 2725 C C . CYS A 1 336 ? 9.735 1.836 7.902 1.00 94.88 336 CYS A C 1
ATOM 2727 O O . CYS A 1 336 ? 10.878 2.268 8.063 1.00 94.88 336 CYS A O 1
ATOM 2729 N N . ASN A 1 337 ? 8.676 2.618 8.145 1.00 93.25 337 ASN A N 1
ATOM 2730 C CA . ASN A 1 337 ? 8.764 4.047 8.489 1.00 93.25 337 ASN A CA 1
ATOM 2731 C C . ASN A 1 337 ? 9.541 4.887 7.454 1.00 93.25 337 ASN A C 1
ATOM 2733 O O . ASN A 1 337 ? 10.248 5.837 7.822 1.00 93.25 337 ASN A O 1
ATOM 2737 N N . ILE A 1 338 ? 9.439 4.525 6.175 1.00 94.44 338 ILE A N 1
ATOM 2738 C CA . ILE A 1 338 ? 9.915 5.325 5.046 1.00 94.44 338 ILE A CA 1
ATOM 2739 C C . ILE A 1 338 ? 8.781 6.288 4.652 1.00 94.44 338 ILE A C 1
ATOM 2741 O O . ILE A 1 338 ? 7.641 5.837 4.509 1.00 94.44 338 ILE A O 1
ATOM 2745 N N . PRO A 1 339 ? 9.042 7.601 4.491 1.00 93.62 339 PRO A N 1
ATOM 2746 C CA . PRO A 1 339 ? 8.022 8.596 4.155 1.00 93.62 339 PRO A CA 1
ATOM 2747 C C . PRO A 1 339 ? 7.599 8.539 2.681 1.00 93.62 339 PRO A C 1
ATOM 2749 O O . PRO A 1 339 ? 7.794 9.482 1.922 1.00 93.62 339 PRO A O 1
ATOM 2752 N N . TYR A 1 340 ? 7.004 7.414 2.286 1.00 96.38 340 TYR A N 1
ATOM 2753 C CA . TYR A 1 340 ? 6.443 7.186 0.961 1.00 96.38 340 TYR A CA 1
ATOM 2754 C C . T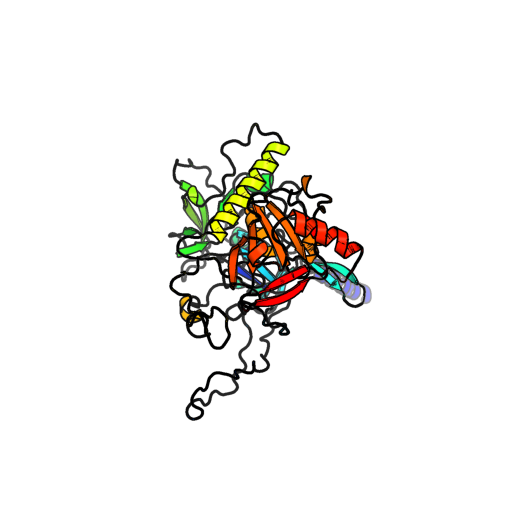YR A 1 340 ? 4.913 7.250 1.019 1.00 96.38 340 TYR A C 1
ATOM 2756 O O . TYR A 1 340 ? 4.266 6.469 1.722 1.00 96.38 340 TYR A O 1
ATOM 2764 N N . PHE A 1 341 ? 4.324 8.171 0.253 1.00 96.69 341 PHE A N 1
ATOM 2765 C CA . PHE A 1 341 ? 2.890 8.484 0.325 1.00 96.69 341 PHE A CA 1
ATOM 2766 C C . PHE A 1 341 ? 2.178 8.445 -1.037 1.00 96.69 341 PHE A C 1
ATOM 2768 O O . PHE A 1 341 ? 1.044 8.905 -1.162 1.00 96.69 341 PHE A O 1
ATOM 2775 N N . TYR A 1 342 ? 2.835 7.917 -2.068 1.00 97.56 342 TYR A N 1
ATOM 2776 C CA . TYR A 1 342 ? 2.418 8.075 -3.461 1.00 97.56 342 TYR A CA 1
ATOM 2777 C C . TYR A 1 342 ? 1.570 6.887 -3.929 1.00 97.56 342 TYR A C 1
ATOM 2779 O O . TYR A 1 342 ? 2.095 5.794 -4.146 1.00 97.56 342 TYR A O 1
ATOM 2787 N N . LYS A 1 343 ? 0.254 7.078 -4.094 1.00 96.56 343 LYS A N 1
ATOM 2788 C CA . LYS A 1 343 ? -0.659 5.968 -4.421 1.00 96.56 343 LYS A CA 1
ATOM 2789 C C . LYS A 1 343 ? -0.639 5.555 -5.891 1.00 96.56 343 LYS A C 1
ATOM 2791 O O . LYS A 1 343 ? -0.990 4.417 -6.192 1.00 96.56 343 LYS A O 1
ATOM 2796 N N . ASN A 1 344 ? -0.209 6.421 -6.805 1.00 96.38 344 ASN A N 1
ATOM 2797 C CA . ASN A 1 344 ? -0.038 6.064 -8.214 1.00 96.38 344 ASN A CA 1
ATOM 2798 C C . ASN A 1 344 ? 1.367 6.416 -8.728 1.00 96.38 344 ASN A C 1
ATOM 2800 O O . ASN A 1 344 ? 2.128 7.155 -8.096 1.00 96.38 344 ASN A O 1
ATOM 2804 N N . THR A 1 345 ? 1.707 5.864 -9.888 1.00 95.56 345 THR A N 1
ATOM 2805 C CA . THR A 1 345 ? 3.035 5.985 -10.502 1.00 95.56 345 THR A CA 1
ATOM 2806 C C . THR A 1 345 ? 3.350 7.409 -10.949 1.00 95.56 345 THR A C 1
ATOM 2808 O O . THR A 1 345 ? 4.489 7.843 -10.799 1.00 95.56 345 THR A O 1
ATOM 2811 N N . LEU A 1 346 ? 2.348 8.172 -11.406 1.00 96.19 346 LEU A N 1
ATOM 2812 C CA . LEU A 1 346 ? 2.490 9.597 -11.726 1.00 96.19 346 LEU A CA 1
ATOM 2813 C C . LEU A 1 346 ? 2.929 10.408 -10.499 1.00 96.19 346 LEU A C 1
ATOM 2815 O O . LEU A 1 346 ? 3.869 11.193 -10.572 1.00 96.19 346 LEU A O 1
ATOM 2819 N N . THR A 1 347 ? 2.294 10.169 -9.353 1.00 97.19 347 THR A N 1
ATOM 2820 C CA . THR A 1 347 ? 2.636 10.847 -8.096 1.00 97.19 347 THR A CA 1
ATOM 2821 C C . THR A 1 347 ? 4.052 10.508 -7.669 1.00 97.19 347 THR A C 1
ATOM 2823 O O . THR A 1 347 ? 4.816 11.403 -7.322 1.00 97.19 347 THR A O 1
ATOM 2826 N N . ALA A 1 348 ? 4.420 9.225 -7.723 1.00 97.56 348 ALA A N 1
ATOM 2827 C CA . ALA A 1 348 ? 5.761 8.783 -7.367 1.00 97.56 348 ALA A CA 1
ATOM 2828 C C . ALA A 1 348 ? 6.811 9.449 -8.267 1.00 97.56 348 ALA A C 1
ATOM 2830 O O . ALA A 1 348 ? 7.761 10.045 -7.768 1.00 97.56 348 ALA A O 1
ATOM 2831 N N . ARG A 1 349 ? 6.580 9.449 -9.584 1.00 96.50 349 ARG A N 1
ATOM 2832 C CA . ARG A 1 349 ? 7.446 10.085 -10.584 1.00 96.50 349 ARG A CA 1
ATOM 2833 C C . ARG A 1 349 ? 7.719 11.561 -10.292 1.00 96.50 349 ARG A C 1
ATOM 2835 O O . ARG A 1 349 ? 8.847 12.012 -10.463 1.00 96.50 349 ARG A O 1
ATOM 2842 N N . ASN A 1 350 ? 6.691 12.300 -9.882 1.00 96.38 350 ASN A N 1
ATOM 2843 C CA . ASN A 1 350 ? 6.773 13.746 -9.679 1.00 96.38 350 ASN A CA 1
ATOM 2844 C C . ASN A 1 350 ? 7.380 14.147 -8.329 1.00 96.38 350 ASN A C 1
ATOM 2846 O O . ASN A 1 350 ? 7.774 15.297 -8.167 1.00 96.38 350 ASN A O 1
ATOM 2850 N N . ASN A 1 351 ? 7.419 13.235 -7.353 1.00 96.56 351 ASN A N 1
ATOM 2851 C CA . ASN A 1 351 ? 7.829 13.552 -5.981 1.00 96.56 351 ASN A CA 1
ATOM 2852 C C . ASN A 1 351 ? 9.108 12.826 -5.531 1.00 96.56 351 ASN A C 1
ATOM 2854 O O . ASN A 1 351 ? 9.651 13.151 -4.477 1.00 96.56 351 ASN A O 1
ATOM 2858 N N . LEU A 1 352 ? 9.590 11.838 -6.287 1.00 97.50 352 LEU A N 1
ATOM 2859 C CA . LEU A 1 352 ? 10.835 11.132 -5.991 1.00 97.50 352 LEU A CA 1
ATOM 2860 C C . LEU A 1 352 ? 12.029 11.752 -6.720 1.00 97.50 352 LEU A C 1
ATOM 2862 O O . LEU A 1 352 ? 11.920 12.255 -7.838 1.00 97.50 352 LEU A O 1
ATOM 2866 N N . THR A 1 353 ? 13.203 11.632 -6.106 1.00 97.81 353 THR A N 1
ATOM 2867 C CA . THR A 1 353 ? 14.467 12.083 -6.694 1.00 97.81 353 THR A CA 1
ATOM 2868 C C . THR A 1 353 ? 14.919 11.116 -7.782 1.00 97.81 353 THR A C 1
ATOM 2870 O O . THR A 1 353 ? 15.111 9.930 -7.510 1.00 97.81 353 THR A O 1
ATOM 2873 N N . LYS A 1 354 ? 15.131 11.620 -9.002 1.00 97.75 354 LYS A N 1
ATOM 2874 C CA . LYS A 1 354 ? 15.694 10.828 -10.105 1.00 97.75 354 LYS A CA 1
ATOM 2875 C C . LYS A 1 354 ? 17.140 10.414 -9.817 1.00 97.75 354 LYS A C 1
ATOM 2877 O O . LYS A 1 354 ? 17.928 11.202 -9.299 1.00 97.75 354 LYS A O 1
ATOM 2882 N N . ILE A 1 355 ? 17.498 9.197 -10.212 1.00 98.06 355 ILE A N 1
ATOM 2883 C CA . ILE A 1 355 ? 18.861 8.664 -10.145 1.00 98.06 355 ILE A CA 1
ATOM 2884 C C . ILE A 1 355 ? 19.555 8.941 -11.475 1.00 98.06 355 ILE A C 1
ATOM 2886 O O . ILE A 1 355 ? 19.178 8.405 -12.519 1.00 98.06 355 ILE A O 1
ATOM 2890 N N . ALA A 1 356 ? 20.586 9.781 -11.437 1.00 95.88 356 ALA A N 1
ATOM 2891 C CA . ALA A 1 356 ? 21.282 10.213 -12.643 1.00 95.88 356 ALA A CA 1
ATOM 2892 C C . ALA A 1 356 ? 22.181 9.116 -13.231 1.00 95.88 356 ALA A C 1
ATOM 2894 O O . ALA A 1 356 ? 22.268 8.994 -14.450 1.00 95.88 356 ALA A O 1
ATOM 2895 N N . SER A 1 357 ? 22.821 8.294 -12.392 1.00 97.00 357 SER A N 1
ATOM 2896 C CA . SER A 1 357 ? 23.854 7.358 -12.842 1.00 97.00 357 SER A CA 1
ATOM 2897 C C . SER A 1 357 ? 23.755 5.979 -12.187 1.00 97.00 357 SER A C 1
ATOM 2899 O O . SER A 1 357 ? 23.268 5.850 -11.064 1.00 97.00 357 SER A O 1
ATOM 2901 N N . LEU A 1 358 ? 24.249 4.942 -12.875 1.00 97.44 358 LEU A N 1
ATOM 2902 C CA . LEU A 1 358 ? 24.194 3.559 -12.386 1.00 97.44 358 LEU A CA 1
ATOM 2903 C C . LEU A 1 358 ? 24.927 3.376 -11.047 1.00 97.44 358 LEU A C 1
ATOM 2905 O O . LEU A 1 358 ? 24.476 2.601 -10.211 1.00 97.44 358 LEU A O 1
ATOM 2909 N N . LYS A 1 359 ? 26.019 4.115 -10.803 1.00 97.44 359 LYS A N 1
ATOM 2910 C CA . LYS A 1 359 ? 26.768 4.062 -9.529 1.00 97.44 359 LYS A CA 1
ATOM 2911 C C . LYS A 1 359 ? 25.943 4.516 -8.317 1.00 97.44 359 LYS A C 1
ATOM 2913 O O . LYS A 1 359 ? 26.272 4.158 -7.189 1.00 97.44 359 LYS A O 1
ATOM 2918 N N . ASP A 1 360 ? 24.899 5.311 -8.547 1.00 97.69 360 ASP A N 1
ATOM 2919 C CA . ASP A 1 360 ? 24.025 5.821 -7.492 1.00 97.69 360 ASP A CA 1
ATOM 2920 C C . ASP A 1 360 ? 22.841 4.878 -7.229 1.00 97.69 360 ASP A C 1
ATOM 2922 O O . ASP A 1 360 ? 22.176 5.016 -6.199 1.00 97.69 360 ASP A O 1
ATOM 2926 N N . LEU A 1 361 ? 22.602 3.914 -8.131 1.00 98.19 361 LEU A N 1
ATOM 2927 C CA . LEU A 1 361 ? 21.559 2.906 -8.004 1.00 98.19 361 LEU A CA 1
ATOM 2928 C C . LEU A 1 361 ? 21.852 1.974 -6.828 1.00 98.19 361 LEU A C 1
ATOM 2930 O O . LEU A 1 361 ? 22.949 1.433 -6.682 1.00 98.19 361 LEU A O 1
ATOM 2934 N N . LYS A 1 362 ? 20.842 1.744 -5.996 1.00 98.12 362 LYS A N 1
ATOM 2935 C CA . LYS A 1 362 ? 20.905 0.850 -4.841 1.00 98.12 362 LYS A CA 1
ATOM 2936 C C . LYS A 1 362 ? 19.731 -0.113 -4.863 1.00 98.12 362 LYS A C 1
ATOM 2938 O O . LYS A 1 362 ? 18.645 0.202 -5.348 1.00 98.12 362 LYS A O 1
ATOM 2943 N N . ASN A 1 363 ? 19.912 -1.274 -4.237 1.00 98.62 363 ASN A N 1
ATOM 2944 C CA . ASN A 1 363 ? 18.776 -2.139 -3.942 1.00 98.62 363 ASN A CA 1
ATOM 2945 C C . ASN A 1 363 ? 17.722 -1.330 -3.156 1.00 98.62 363 ASN A C 1
ATOM 2947 O O . ASN A 1 363 ? 18.048 -0.554 -2.249 1.00 98.62 363 ASN A O 1
ATOM 2951 N N . GLY A 1 364 ? 16.456 -1.507 -3.511 1.00 98.31 364 GLY A N 1
ATOM 2952 C CA . GLY A 1 364 ? 15.304 -0.804 -2.954 1.00 98.31 364 GLY A CA 1
ATOM 2953 C C . GLY A 1 364 ? 14.925 0.466 -3.712 1.00 98.31 364 GLY A C 1
ATOM 2954 O O . GLY A 1 364 ? 13.865 1.015 -3.433 1.00 98.31 364 GLY A O 1
ATOM 2955 N N . ASP A 1 365 ? 15.748 0.925 -4.662 1.00 98.69 365 ASP A N 1
ATOM 2956 C CA . ASP A 1 365 ? 15.355 1.992 -5.584 1.00 98.69 365 ASP A CA 1
ATOM 2957 C C . ASP A 1 365 ? 14.301 1.508 -6.581 1.00 98.69 365 ASP A C 1
ATOM 2959 O O . ASP A 1 365 ? 13.971 0.321 -6.659 1.00 98.69 365 ASP A O 1
ATOM 2963 N N . LEU A 1 366 ? 13.729 2.457 -7.314 1.00 98.62 366 LEU A N 1
ATOM 2964 C CA . LEU A 1 366 ? 12.526 2.248 -8.102 1.00 98.62 366 LEU A CA 1
ATOM 2965 C C . LEU A 1 366 ? 12.804 2.500 -9.583 1.00 98.62 366 LEU A C 1
ATOM 2967 O O . LEU A 1 366 ? 13.447 3.486 -9.934 1.00 98.62 366 LEU A O 1
ATOM 2971 N N . ILE A 1 367 ? 12.270 1.644 -10.449 1.00 98.44 367 ILE A N 1
ATOM 2972 C CA . ILE A 1 367 ? 12.139 1.904 -11.886 1.00 98.44 367 ILE A CA 1
ATOM 2973 C C . ILE A 1 367 ? 10.682 2.278 -12.132 1.00 98.44 367 ILE A C 1
ATOM 2975 O O . ILE A 1 367 ? 9.778 1.524 -11.766 1.00 98.44 367 ILE A O 1
ATOM 2979 N N . ILE A 1 368 ? 10.439 3.438 -12.739 1.00 97.94 368 ILE A N 1
ATOM 2980 C CA . ILE A 1 368 ? 9.083 3.938 -12.987 1.00 97.94 368 ILE A CA 1
ATOM 2981 C C . ILE A 1 368 ? 8.914 4.237 -14.470 1.00 97.94 368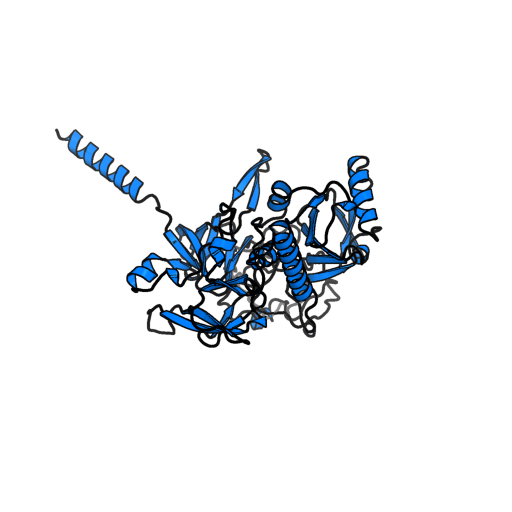 ILE A C 1
ATOM 2983 O O . ILE A 1 368 ? 9.671 5.012 -15.052 1.00 97.94 368 ILE A O 1
ATOM 2987 N N . TYR A 1 369 ? 7.854 3.693 -15.059 1.00 95.00 369 TYR A N 1
ATOM 2988 C CA . TYR A 1 369 ? 7.392 4.019 -16.406 1.00 95.00 369 TYR A CA 1
ATOM 2989 C C . TYR A 1 369 ? 5.876 4.208 -16.416 1.00 95.00 369 TYR A C 1
ATOM 2991 O O . TYR A 1 369 ? 5.230 4.201 -15.366 1.00 95.00 369 TYR A O 1
ATOM 2999 N N . ASN A 1 370 ? 5.300 4.550 -17.569 1.00 90.44 370 ASN A N 1
ATOM 3000 C CA . ASN A 1 370 ? 3.877 4.872 -17.620 1.00 90.44 370 ASN A CA 1
ATOM 3001 C C . ASN A 1 370 ? 3.026 3.682 -17.148 1.00 90.44 370 ASN A C 1
ATOM 3003 O O . ASN A 1 370 ? 3.150 2.585 -17.677 1.00 90.44 370 ASN A O 1
ATOM 3007 N N . GLY A 1 371 ? 2.189 3.910 -16.134 1.00 91.31 371 GLY A N 1
ATOM 3008 C CA . GLY A 1 371 ? 1.300 2.887 -15.582 1.00 91.31 371 GLY A CA 1
ATOM 3009 C C . GLY A 1 371 ? 1.947 1.837 -14.671 1.00 91.31 371 GLY A C 1
ATOM 3010 O O . GLY A 1 371 ? 1.207 1.027 -14.126 1.00 91.31 371 GLY A O 1
ATOM 3011 N N . HIS A 1 372 ? 3.269 1.847 -14.437 1.00 96.00 372 HIS A N 1
ATOM 3012 C CA . HIS A 1 372 ? 3.908 0.803 -13.618 1.00 96.00 372 HIS A CA 1
ATOM 3013 C C . HIS A 1 372 ? 5.122 1.275 -12.805 1.00 96.00 372 HIS A C 1
ATOM 3015 O O . HIS A 1 372 ? 5.797 2.247 -13.149 1.00 96.00 372 HIS A O 1
ATOM 3021 N N . ILE A 1 373 ? 5.392 0.567 -11.709 1.00 97.75 373 ILE A N 1
ATOM 3022 C CA . ILE A 1 373 ? 6.535 0.782 -10.814 1.00 97.75 373 ILE A CA 1
ATOM 3023 C C . ILE A 1 373 ? 7.123 -0.568 -10.405 1.00 97.75 373 ILE A C 1
ATOM 3025 O O . ILE A 1 373 ? 6.391 -1.511 -10.106 1.00 97.75 373 ILE A O 1
ATOM 3029 N N . ILE A 1 374 ? 8.451 -0.640 -10.398 1.00 98.31 374 ILE A N 1
ATOM 3030 C CA . ILE A 1 374 ? 9.240 -1.839 -10.119 1.00 98.31 374 ILE A CA 1
ATOM 3031 C C . ILE A 1 374 ? 10.285 -1.501 -9.056 1.00 98.31 374 ILE A C 1
ATOM 3033 O O . ILE A 1 374 ? 10.859 -0.415 -9.079 1.00 98.31 374 ILE A O 1
ATOM 3037 N N . VAL A 1 375 ? 10.558 -2.434 -8.148 1.00 98.75 375 VAL A N 1
ATOM 3038 C CA . VAL A 1 375 ? 11.612 -2.320 -7.134 1.00 98.75 375 VAL A CA 1
ATOM 3039 C C . VAL A 1 375 ? 12.870 -3.049 -7.600 1.00 98.75 375 VAL A C 1
ATOM 3041 O O . VAL A 1 375 ? 12.811 -4.212 -7.990 1.00 98.75 375 VAL A O 1
ATOM 3044 N N . VAL A 1 376 ? 14.022 -2.391 -7.502 1.00 98.75 376 VAL A N 1
ATOM 3045 C CA . VAL A 1 376 ? 15.352 -2.982 -7.713 1.00 98.75 376 VAL A CA 1
ATOM 3046 C C . VAL A 1 376 ? 15.668 -3.902 -6.534 1.00 98.75 376 VAL A C 1
ATOM 3048 O O . VAL A 1 376 ? 15.996 -3.424 -5.448 1.00 98.75 376 VAL A O 1
ATOM 3051 N N . SER A 1 377 ? 15.538 -5.219 -6.693 1.00 98.62 377 SER A N 1
ATOM 3052 C CA . SER A 1 377 ? 15.660 -6.150 -5.560 1.00 98.62 377 SER A CA 1
ATOM 3053 C C . SER A 1 377 ? 17.088 -6.646 -5.332 1.00 98.62 377 SER A C 1
ATOM 3055 O O . SER A 1 377 ? 17.500 -6.859 -4.182 1.00 98.62 377 SER A O 1
ATOM 3057 N N . ASP A 1 378 ? 17.843 -6.826 -6.418 1.00 98.56 378 ASP A N 1
ATOM 3058 C CA . ASP A 1 378 ? 19.233 -7.271 -6.398 1.00 98.56 378 ASP A CA 1
ATOM 3059 C C . ASP A 1 378 ? 19.980 -6.829 -7.667 1.00 98.56 378 ASP A C 1
ATOM 3061 O O . ASP A 1 378 ? 19.834 -7.430 -8.732 1.00 98.56 378 ASP A O 1
ATOM 3065 N N . ILE A 1 379 ? 20.803 -5.784 -7.547 1.00 98.50 379 ILE A N 1
ATOM 3066 C CA . ILE A 1 379 ? 21.627 -5.258 -8.645 1.00 98.50 379 ILE A CA 1
ATOM 3067 C C . ILE A 1 379 ? 22.607 -6.307 -9.165 1.00 98.50 379 ILE A C 1
ATOM 3069 O O . ILE A 1 379 ? 22.752 -6.458 -10.374 1.00 98.50 379 ILE A O 1
ATOM 3073 N N . LYS A 1 380 ? 23.253 -7.061 -8.268 1.00 98.31 380 LYS A N 1
ATOM 3074 C CA . LYS A 1 380 ? 24.287 -8.034 -8.642 1.00 98.31 380 LYS A CA 1
ATOM 3075 C C . LYS A 1 380 ? 23.706 -9.149 -9.507 1.00 98.31 380 LYS A C 1
ATOM 3077 O O . LYS A 1 380 ? 24.351 -9.595 -10.448 1.00 98.31 380 LYS A O 1
ATOM 3082 N N . ASN A 1 381 ? 22.493 -9.584 -9.177 1.00 98.44 381 ASN A N 1
ATOM 3083 C CA . ASN A 1 381 ? 21.807 -10.667 -9.873 1.00 98.44 381 ASN A CA 1
ATOM 3084 C C . ASN A 1 381 ? 20.789 -10.174 -10.915 1.00 98.44 381 ASN A C 1
ATOM 3086 O O . ASN A 1 381 ? 20.018 -10.983 -11.424 1.00 98.44 381 ASN A O 1
ATOM 3090 N N . ASN A 1 382 ? 20.764 -8.871 -11.222 1.00 98.44 382 ASN A N 1
ATOM 3091 C CA . ASN A 1 382 ? 19.824 -8.255 -12.162 1.00 98.44 382 ASN A CA 1
ATOM 3092 C C . ASN A 1 382 ? 18.355 -8.602 -11.864 1.00 98.44 382 ASN A C 1
ATOM 3094 O O . ASN A 1 382 ? 17.589 -8.877 -12.783 1.00 98.44 382 ASN A O 1
ATOM 3098 N N . LYS A 1 383 ? 17.956 -8.626 -10.585 1.00 98.44 383 LYS A N 1
ATOM 3099 C CA . LYS A 1 383 ? 16.589 -8.981 -10.175 1.00 98.44 383 LYS A CA 1
ATOM 3100 C C . LYS A 1 383 ? 15.762 -7.772 -9.785 1.00 98.44 383 LYS A C 1
ATOM 3102 O O . LYS A 1 383 ? 16.281 -6.802 -9.223 1.00 98.44 383 LYS A O 1
ATOM 3107 N N . ILE A 1 384 ? 14.468 -7.887 -10.043 1.00 98.44 384 ILE A N 1
ATOM 3108 C CA . ILE A 1 384 ? 13.440 -6.912 -9.713 1.00 98.44 384 ILE A CA 1
ATOM 3109 C C . ILE A 1 384 ? 12.275 -7.560 -8.964 1.00 98.44 384 ILE A C 1
ATOM 3111 O O . ILE A 1 384 ? 12.031 -8.756 -9.100 1.00 98.44 384 ILE A O 1
ATOM 3115 N N . ILE A 1 385 ? 11.530 -6.749 -8.211 1.00 98.50 385 ILE A N 1
ATOM 3116 C CA . ILE A 1 385 ? 10.252 -7.120 -7.592 1.00 98.50 385 ILE A CA 1
ATOM 3117 C C . ILE A 1 385 ? 9.147 -6.195 -8.100 1.00 98.50 385 ILE A C 1
ATOM 3119 O O . ILE A 1 385 ? 9.312 -4.977 -8.154 1.00 98.50 385 ILE A O 1
ATOM 3123 N N . G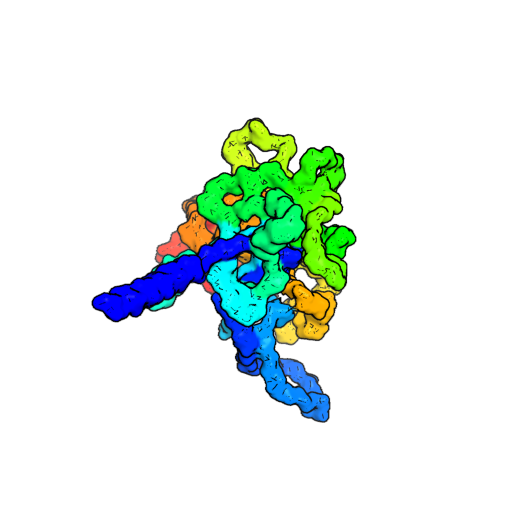LU A 1 386 ? 7.992 -6.763 -8.425 1.00 97.44 386 GLU A N 1
ATOM 3124 C CA . GLU A 1 386 ? 6.808 -6.017 -8.858 1.00 97.44 386 GLU A CA 1
ATOM 3125 C C . GLU A 1 386 ? 5.519 -6.777 -8.513 1.00 97.44 386 GLU A C 1
ATOM 3127 O O . GLU A 1 386 ? 5.545 -7.984 -8.269 1.00 97.44 386 GLU A O 1
ATOM 3132 N N . ALA A 1 387 ? 4.390 -6.065 -8.527 1.00 95.69 387 ALA A N 1
ATOM 3133 C CA . ALA A 1 387 ? 3.055 -6.655 -8.604 1.00 95.69 387 ALA A CA 1
ATOM 3134 C C . ALA A 1 387 ? 2.485 -6.364 -9.994 1.00 95.69 387 ALA A C 1
ATOM 3136 O O . ALA A 1 387 ? 2.366 -5.193 -10.363 1.00 95.69 387 ALA A O 1
ATOM 3137 N N . ARG A 1 388 ? 2.136 -7.398 -10.766 1.00 90.12 388 ARG A N 1
ATOM 3138 C CA . ARG A 1 388 ? 1.703 -7.254 -12.169 1.00 90.12 388 ARG A CA 1
ATOM 3139 C C . ARG A 1 388 ? 0.359 -7.940 -12.416 1.00 90.12 388 ARG A C 1
ATOM 3141 O O . ARG A 1 388 ? 0.095 -8.987 -11.829 1.00 90.12 388 ARG A O 1
ATOM 3148 N N . THR A 1 389 ? -0.454 -7.347 -13.290 1.00 85.06 389 THR A N 1
ATOM 3149 C CA . THR A 1 389 ? -1.741 -7.889 -13.766 1.00 85.06 389 THR A CA 1
ATOM 3150 C C . THR A 1 389 ? -1.570 -9.245 -14.453 1.00 85.06 389 THR A C 1
ATOM 3152 O O . THR A 1 389 ? -0.454 -9.609 -14.835 1.00 85.06 389 THR A O 1
ATOM 3155 N N . ASN A 1 390 ? -2.666 -9.986 -14.648 1.00 74.88 390 ASN A N 1
ATOM 3156 C CA . ASN A 1 390 ? -2.627 -11.217 -15.454 1.00 74.88 390 ASN A CA 1
ATOM 3157 C C . ASN A 1 390 ? -2.382 -10.926 -16.938 1.00 74.88 390 ASN A C 1
ATOM 3159 O O . ASN A 1 390 ? -1.698 -11.685 -17.611 1.00 74.88 390 ASN A O 1
ATOM 3163 N N . GLU A 1 391 ? -2.918 -9.812 -17.446 1.00 70.56 391 GLU A N 1
ATOM 3164 C CA . GLU A 1 391 ? -2.805 -9.448 -18.867 1.00 70.56 391 GLU A CA 1
ATOM 3165 C C . GLU A 1 391 ? -1.363 -9.181 -19.309 1.00 70.56 391 GLU A C 1
ATOM 3167 O O . GLU A 1 391 ? -1.041 -9.288 -20.485 1.00 70.56 391 GLU A O 1
ATOM 3172 N N . HIS A 1 392 ? -0.495 -8.795 -18.377 1.00 68.88 392 HIS A N 1
ATOM 3173 C CA . HIS A 1 392 ? 0.872 -8.382 -18.683 1.00 68.88 392 HIS A CA 1
ATOM 3174 C C . HIS A 1 392 ? 1.914 -9.085 -17.809 1.00 68.88 392 HIS A C 1
ATOM 3176 O O . HIS A 1 392 ? 3.030 -8.577 -17.635 1.00 68.88 392 HIS A O 1
ATOM 3182 N N . GLY A 1 393 ? 1.524 -10.180 -17.161 1.00 69.00 393 GLY A N 1
ATOM 3183 C CA . GLY A 1 393 ? 2.303 -10.813 -16.114 1.00 69.00 393 GLY A CA 1
ATOM 3184 C C . GLY A 1 393 ? 1.583 -11.985 -15.464 1.00 69.00 393 GLY A C 1
ATOM 3185 O O . GLY A 1 393 ? 0.667 -12.586 -16.008 1.00 69.00 393 GLY A O 1
ATOM 3186 N N . CYS A 1 394 ? 2.037 -12.331 -14.268 1.00 78.06 394 CYS A N 1
ATOM 3187 C CA . CYS A 1 394 ? 1.620 -13.531 -13.550 1.00 78.06 394 CYS A CA 1
ATOM 3188 C C . CYS A 1 394 ? 0.478 -13.296 -12.543 1.00 78.06 394 CYS A C 1
ATOM 3190 O O . CYS A 1 394 ? 0.216 -14.179 -11.727 1.00 78.06 394 CYS A O 1
ATOM 3192 N N . GLY A 1 395 ? -0.153 -12.112 -12.543 1.00 86.44 395 GLY A N 1
ATOM 3193 C CA . GLY A 1 395 ? -1.259 -11.794 -11.631 1.00 86.44 395 GLY A CA 1
ATOM 3194 C C . GLY A 1 395 ? -0.882 -11.776 -10.153 1.00 86.44 395 GLY A C 1
ATOM 3195 O O . GLY A 1 395 ? -1.724 -12.050 -9.295 1.00 86.44 395 GLY A O 1
ATOM 3196 N N . ARG A 1 396 ? 0.389 -11.527 -9.825 1.00 91.19 396 ARG A N 1
ATOM 3197 C CA . ARG A 1 396 ? 0.914 -11.652 -8.460 1.00 91.19 396 ARG A CA 1
ATOM 3198 C C . ARG A 1 396 ? 2.080 -10.714 -8.184 1.00 91.19 396 ARG A C 1
ATOM 3200 O O . ARG A 1 396 ? 2.647 -10.106 -9.091 1.00 91.19 396 ARG A O 1
ATOM 3207 N N . VAL A 1 397 ? 2.453 -10.653 -6.911 1.00 95.62 397 VAL A N 1
ATOM 3208 C CA . VAL A 1 397 ? 3.760 -10.172 -6.462 1.00 95.62 397 VAL A CA 1
ATOM 3209 C C . VAL A 1 397 ? 4.803 -11.256 -6.732 1.00 95.62 397 VAL A C 1
ATOM 3211 O O . VAL A 1 397 ? 4.596 -12.413 -6.357 1.00 95.62 397 VAL A O 1
ATOM 3214 N N . HIS A 1 398 ? 5.918 -10.896 -7.365 1.00 94.81 398 HIS A N 1
ATOM 3215 C CA . HIS A 1 398 ? 7.016 -11.826 -7.651 1.00 94.81 398 HIS A CA 1
ATOM 3216 C C . HIS A 1 398 ? 8.382 -11.138 -7.703 1.00 94.81 398 HIS A C 1
ATOM 3218 O O . HIS A 1 398 ? 8.461 -9.914 -7.804 1.00 94.81 398 HIS A O 1
ATOM 3224 N N . GLU A 1 399 ? 9.443 -11.942 -7.624 1.00 97.69 399 GLU A N 1
ATOM 3225 C CA . GLU A 1 399 ? 10.828 -11.539 -7.870 1.00 97.69 399 GLU A CA 1
ATOM 3226 C C . GLU A 1 399 ? 11.324 -12.267 -9.120 1.00 97.69 399 GLU A C 1
ATOM 3228 O O . GLU A 1 399 ? 11.169 -13.484 -9.228 1.00 97.69 399 GLU A O 1
ATOM 3233 N N . VAL A 1 400 ? 11.899 -11.532 -10.067 1.00 95.56 400 VAL A N 1
ATOM 3234 C CA . VAL A 1 400 ? 12.245 -12.050 -11.397 1.00 95.56 400 VAL A CA 1
ATOM 3235 C C . VAL A 1 400 ? 13.505 -11.370 -11.934 1.00 95.56 400 VAL A C 1
ATOM 3237 O O . VAL A 1 400 ? 13.853 -10.271 -11.495 1.00 95.56 400 VAL A O 1
ATOM 3240 N N . VAL A 1 401 ? 14.226 -12.029 -12.843 1.00 97.12 401 VAL A N 1
ATOM 3241 C CA . VAL A 1 401 ? 15.413 -11.461 -13.498 1.00 97.12 401 VAL A CA 1
ATOM 3242 C C . VAL A 1 401 ? 14.975 -10.490 -14.600 1.00 97.12 401 VAL A C 1
ATOM 3244 O O . VAL A 1 401 ? 13.988 -10.729 -15.290 1.00 97.12 401 VAL A O 1
ATOM 3247 N N . LEU A 1 402 ? 15.708 -9.388 -14.787 1.00 96.00 402 LEU A N 1
ATOM 3248 C CA . LEU A 1 402 ? 15.426 -8.372 -15.809 1.00 96.00 402 LEU A CA 1
ATOM 3249 C C . LEU A 1 402 ? 15.275 -8.967 -17.215 1.00 96.00 402 LEU A C 1
ATOM 3251 O O . LEU A 1 402 ? 14.387 -8.539 -17.947 1.00 96.00 402 LEU A O 1
ATOM 3255 N N . SER A 1 403 ? 16.096 -9.961 -17.561 1.00 96.12 403 SER A N 1
ATOM 3256 C CA . SER A 1 403 ? 16.087 -10.626 -18.871 1.00 96.12 403 SER A CA 1
ATOM 3257 C C . SER A 1 403 ? 14.810 -11.389 -19.181 1.00 96.12 403 SER A C 1
ATOM 3259 O O . SER A 1 403 ? 14.492 -11.579 -20.350 1.00 96.12 403 SER A O 1
ATOM 3261 N N . ASP A 1 404 ? 14.073 -11.808 -18.155 1.00 92.44 404 ASP A N 1
ATOM 3262 C CA . ASP A 1 404 ? 12.808 -12.522 -18.335 1.00 92.44 404 ASP A CA 1
ATOM 3263 C C . ASP A 1 404 ? 11.651 -11.537 -18.553 1.00 92.44 404 ASP A C 1
ATOM 3265 O O . ASP A 1 404 ? 10.552 -11.926 -18.935 1.00 92.44 404 ASP A O 1
ATOM 3269 N N . VAL A 1 405 ? 11.890 -10.251 -18.279 1.00 92.75 405 VAL A N 1
ATOM 3270 C CA . VAL A 1 405 ? 10.879 -9.196 -18.302 1.00 92.75 405 VAL A CA 1
ATOM 3271 C C . VAL A 1 405 ? 11.084 -8.240 -19.466 1.00 92.75 405 VAL A C 1
ATOM 3273 O O . VAL A 1 405 ? 10.110 -7.784 -20.057 1.00 92.75 405 VAL A O 1
ATOM 3276 N N . PHE A 1 406 ? 12.325 -7.910 -19.804 1.00 95.44 406 PHE A N 1
ATOM 3277 C CA . PHE A 1 406 ? 12.648 -6.906 -20.808 1.00 95.44 406 PHE A CA 1
ATOM 3278 C C . PHE A 1 406 ? 13.446 -7.522 -21.952 1.00 95.44 406 PHE A C 1
ATOM 3280 O O . PHE A 1 406 ? 14.504 -8.121 -21.760 1.00 95.44 406 PHE A O 1
ATOM 3287 N N . TYR A 1 407 ? 12.938 -7.340 -23.166 1.00 94.75 407 TYR A N 1
ATOM 3288 C CA . TYR A 1 407 ? 13.576 -7.837 -24.372 1.00 94.75 407 TYR A CA 1
ATOM 3289 C C . TYR A 1 407 ? 14.912 -7.124 -24.603 1.00 94.75 407 TYR A C 1
ATOM 3291 O O . TYR A 1 407 ? 15.003 -5.904 -24.481 1.00 94.75 407 TYR A O 1
ATOM 3299 N N . ASN A 1 408 ? 15.955 -7.892 -24.937 1.00 95.56 408 ASN A N 1
ATOM 3300 C CA . ASN A 1 408 ? 17.326 -7.409 -25.149 1.00 95.56 408 ASN A CA 1
ATOM 3301 C C . ASN A 1 408 ? 17.978 -6.677 -23.959 1.00 95.56 408 ASN A C 1
ATOM 3303 O O . ASN A 1 408 ? 19.004 -6.022 -24.131 1.00 95.56 408 ASN A O 1
ATOM 3307 N N . ILE A 1 409 ? 17.447 -6.827 -22.746 1.00 97.38 409 ILE A N 1
ATOM 3308 C CA . ILE A 1 409 ? 18.022 -6.258 -21.526 1.00 97.38 409 ILE A CA 1
ATOM 3309 C C . ILE A 1 409 ? 18.490 -7.395 -20.628 1.00 97.38 409 ILE A C 1
ATOM 3311 O O . ILE A 1 409 ? 17.681 -8.168 -20.128 1.00 97.38 409 ILE A O 1
ATOM 3315 N N . LYS A 1 410 ? 19.797 -7.499 -20.381 1.00 97.31 410 LYS A N 1
ATOM 3316 C CA . LYS A 1 410 ? 20.358 -8.524 -19.485 1.00 97.31 410 LYS A CA 1
ATOM 3317 C C . LYS A 1 410 ? 20.749 -7.948 -18.132 1.00 97.31 410 LYS A C 1
ATOM 3319 O O . LYS A 1 410 ? 20.730 -8.656 -17.127 1.00 97.31 410 LYS A O 1
ATOM 3324 N N . THR A 1 411 ? 21.115 -6.671 -18.106 1.00 98.25 411 THR A N 1
ATOM 3325 C CA . THR A 1 411 ? 21.697 -6.014 -16.941 1.00 98.25 411 THR A CA 1
ATOM 3326 C C . THR A 1 411 ? 21.089 -4.643 -16.666 1.00 98.25 411 THR A C 1
ATOM 3328 O O . THR A 1 411 ? 20.485 -4.010 -17.533 1.00 98.25 411 THR A O 1
ATOM 3331 N N . TYR A 1 412 ? 21.309 -4.133 -15.453 1.00 98.31 412 TYR A N 1
ATOM 3332 C CA . TYR A 1 412 ? 21.006 -2.734 -15.136 1.00 98.31 412 TYR A CA 1
ATOM 3333 C C . TYR A 1 412 ? 21.812 -1.740 -15.985 1.00 98.31 412 TYR A C 1
ATOM 3335 O O . TYR A 1 412 ? 21.311 -0.655 -16.276 1.00 98.31 412 TYR A O 1
ATOM 3343 N N . GLN A 1 413 ? 23.022 -2.106 -16.421 1.00 98.06 413 GLN A N 1
ATOM 3344 C CA . GLN A 1 413 ? 23.807 -1.281 -17.340 1.00 98.06 413 GLN A CA 1
ATOM 3345 C C . GLN A 1 413 ? 23.104 -1.143 -18.695 1.00 98.06 413 GLN A C 1
ATOM 3347 O O . GLN A 1 413 ? 23.045 -0.035 -19.222 1.00 98.06 413 GLN A O 1
ATOM 3352 N N . ASP A 1 414 ? 22.507 -2.221 -19.214 1.00 97.19 414 ASP A N 1
ATOM 3353 C CA . ASP A 1 414 ? 21.745 -2.178 -20.469 1.00 97.19 414 ASP A CA 1
ATOM 3354 C C . ASP A 1 414 ? 20.550 -1.223 -20.354 1.00 97.19 414 ASP A C 1
ATOM 3356 O O . ASP A 1 414 ? 20.330 -0.407 -21.244 1.00 97.19 414 ASP A O 1
ATOM 3360 N N . LEU A 1 415 ? 19.821 -1.252 -19.228 1.00 96.19 415 LEU A N 1
ATOM 3361 C CA . LEU A 1 415 ? 18.721 -0.312 -18.979 1.00 96.19 415 LEU A CA 1
ATOM 3362 C C . LEU A 1 415 ? 19.193 1.145 -18.902 1.00 96.19 415 LEU A C 1
ATOM 3364 O O . LEU A 1 415 ? 18.534 2.022 -19.452 1.00 96.19 415 LEU A O 1
ATOM 3368 N N . PHE A 1 416 ? 20.307 1.431 -18.225 1.00 96.44 416 PHE A N 1
ATOM 3369 C CA . PHE A 1 416 ? 20.850 2.793 -18.163 1.00 96.44 416 PHE A CA 1
ATOM 3370 C C . PHE A 1 416 ? 21.302 3.281 -19.544 1.00 96.44 416 PHE A C 1
ATOM 3372 O O . PHE A 1 416 ? 20.933 4.381 -19.951 1.00 96.44 416 PHE A O 1
ATOM 3379 N N . ASN A 1 417 ? 22.015 2.435 -20.293 1.00 95.31 417 ASN A N 1
ATOM 3380 C CA . ASN A 1 417 ? 22.411 2.726 -21.670 1.00 95.31 417 ASN A CA 1
ATOM 3381 C C . ASN A 1 417 ? 21.181 3.004 -22.543 1.00 95.31 417 ASN A C 1
ATOM 3383 O O . ASN A 1 417 ? 21.167 3.969 -23.308 1.00 95.31 417 ASN A O 1
ATOM 3387 N N . LEU A 1 418 ? 20.128 2.193 -22.404 1.00 94.62 418 LEU A N 1
ATOM 3388 C CA . LEU A 1 418 ? 18.891 2.362 -23.157 1.00 94.62 418 LEU A CA 1
ATOM 3389 C C . LEU A 1 418 ? 18.154 3.651 -22.785 1.00 94.62 418 LEU A C 1
ATOM 3391 O O . LEU A 1 418 ? 17.646 4.337 -23.662 1.00 94.62 418 LEU A O 1
ATOM 3395 N N . ARG A 1 419 ? 18.097 4.012 -21.500 1.00 93.50 419 ARG A N 1
ATOM 3396 C CA . ARG A 1 419 ? 17.506 5.279 -21.047 1.00 93.50 419 ARG A CA 1
ATOM 3397 C C . ARG A 1 419 ? 18.237 6.471 -21.668 1.00 93.50 419 ARG A C 1
ATOM 3399 O O . ARG A 1 419 ? 17.601 7.359 -22.228 1.00 93.50 419 ARG A O 1
ATOM 3406 N N . ASP A 1 420 ? 19.565 6.470 -21.593 1.00 89.81 420 ASP A N 1
ATOM 3407 C CA . ASP A 1 420 ? 20.393 7.591 -22.046 1.00 89.81 420 ASP A CA 1
ATOM 3408 C C . ASP A 1 420 ? 20.399 7.722 -23.580 1.00 89.81 420 ASP A C 1
ATOM 3410 O O . ASP A 1 420 ? 20.498 8.830 -24.112 1.00 89.81 420 ASP A O 1
ATOM 3414 N N . THR A 1 421 ? 20.246 6.603 -24.296 1.00 87.38 421 THR A N 1
ATOM 3415 C CA . THR A 1 421 ? 20.096 6.581 -25.759 1.00 87.38 421 THR A CA 1
ATOM 3416 C C . THR A 1 421 ? 18.674 6.885 -26.219 1.00 87.38 421 THR A C 1
ATOM 3418 O O . THR A 1 421 ? 18.544 7.594 -27.208 1.00 87.38 421 THR A O 1
ATOM 3421 N N . ASN A 1 422 ? 17.618 6.462 -25.510 1.00 78.00 422 ASN A N 1
ATOM 3422 C CA . ASN A 1 422 ? 16.223 6.840 -25.811 1.00 78.00 422 ASN A CA 1
ATOM 3423 C C . ASN A 1 422 ? 16.019 8.353 -25.813 1.00 78.00 422 ASN A C 1
ATOM 3425 O O . ASN A 1 422 ? 15.260 8.880 -26.621 1.00 78.00 422 ASN A O 1
ATOM 3429 N N . LEU A 1 423 ? 16.720 9.063 -24.922 1.00 69.56 423 LEU A N 1
ATOM 3430 C CA . LEU A 1 423 ? 16.717 10.528 -24.902 1.00 69.56 423 LEU A CA 1
ATOM 3431 C C . LEU A 1 423 ? 17.264 11.142 -26.202 1.00 69.56 423 LEU A C 1
ATOM 3433 O O . LEU A 1 423 ? 17.007 12.313 -26.469 1.00 69.56 423 LEU A O 1
ATOM 3437 N N . ARG A 1 424 ? 18.026 10.377 -26.993 1.00 70.44 424 ARG A N 1
ATOM 3438 C CA . ARG A 1 424 ? 18.676 10.814 -28.236 1.00 70.44 424 ARG A CA 1
ATOM 3439 C C . ARG A 1 424 ? 18.043 10.205 -29.489 1.00 70.44 424 ARG A C 1
ATOM 3441 O O . ARG A 1 424 ? 17.999 10.877 -30.513 1.00 70.44 424 ARG A O 1
ATOM 3448 N N . ASP A 1 425 ? 17.559 8.966 -29.414 1.00 77.75 425 ASP A N 1
ATOM 3449 C CA . ASP A 1 425 ? 16.915 8.242 -30.511 1.00 77.75 425 ASP A CA 1
ATOM 3450 C C . ASP A 1 425 ? 15.661 7.488 -30.018 1.00 77.75 425 ASP A C 1
ATOM 3452 O O . ASP A 1 425 ? 15.781 6.417 -29.409 1.00 77.75 425 ASP A O 1
ATOM 3456 N N . PRO A 1 426 ? 14.453 7.995 -30.330 1.00 74.88 426 PRO A N 1
ATOM 3457 C CA . PRO A 1 426 ? 13.180 7.370 -29.974 1.00 74.88 426 PRO A CA 1
ATOM 3458 C C . PRO A 1 426 ? 12.944 5.986 -30.590 1.00 74.88 426 PRO A C 1
ATOM 3460 O O . PRO A 1 426 ? 11.929 5.362 -30.286 1.00 74.88 426 PRO A O 1
ATOM 3463 N N . LYS A 1 427 ? 13.812 5.502 -31.490 1.00 79.44 427 LYS A N 1
ATOM 3464 C CA . LYS A 1 427 ? 13.724 4.139 -32.036 1.00 79.44 427 LYS A CA 1
AT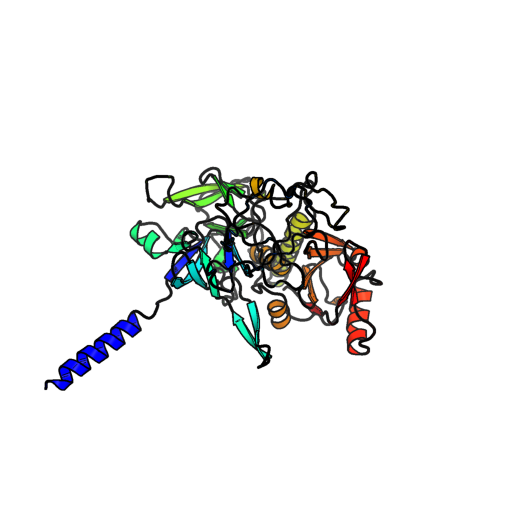OM 3465 C C . LYS A 1 427 ? 14.205 3.078 -31.043 1.00 79.44 427 LYS A C 1
ATOM 3467 O O . LYS A 1 427 ? 13.796 1.925 -31.162 1.00 79.44 427 LYS A O 1
ATOM 3472 N N . ASN A 1 428 ? 15.011 3.454 -30.050 1.00 83.69 428 ASN A N 1
ATOM 3473 C CA . ASN A 1 428 ? 15.570 2.542 -29.050 1.00 83.69 428 ASN A CA 1
ATOM 3474 C C . ASN A 1 428 ? 14.606 2.303 -27.879 1.00 83.69 428 ASN A C 1
ATOM 3476 O O . ASN A 1 428 ? 14.936 2.537 -26.725 1.00 83.69 428 ASN A O 1
ATOM 3480 N N . ILE A 1 429 ? 13.393 1.838 -28.158 1.00 90.88 429 ILE A N 1
ATOM 3481 C CA . ILE A 1 429 ? 12.325 1.724 -27.155 1.00 90.88 429 ILE A CA 1
ATOM 3482 C C . ILE A 1 429 ? 12.553 0.504 -26.252 1.00 90.88 429 ILE A C 1
ATOM 3484 O O . ILE A 1 429 ? 12.906 -0.574 -26.726 1.00 90.88 429 ILE A O 1
ATOM 3488 N N . LEU A 1 430 ? 12.304 0.656 -24.947 1.00 93.44 430 LEU A N 1
ATOM 3489 C CA . LEU A 1 430 ? 12.279 -0.481 -24.028 1.00 93.44 430 LEU A CA 1
ATOM 3490 C C . LEU A 1 430 ? 11.073 -1.363 -24.352 1.00 93.44 430 LEU A C 1
ATOM 3492 O O . LEU A 1 430 ? 9.935 -0.907 -24.286 1.00 93.44 430 LEU A O 1
ATOM 3496 N N . GLU A 1 431 ? 11.310 -2.627 -24.674 1.00 93.94 431 GLU A N 1
ATOM 3497 C CA . GLU A 1 431 ? 10.250 -3.601 -24.917 1.00 93.94 431 GLU A CA 1
ATOM 3498 C C . GLU A 1 431 ? 10.146 -4.555 -23.728 1.00 93.94 431 GLU A C 1
ATOM 3500 O O . GLU A 1 431 ? 11.136 -5.141 -23.288 1.00 93.94 431 GLU A O 1
ATOM 3505 N N . ARG A 1 432 ? 8.938 -4.714 -23.195 1.00 91.81 432 ARG A N 1
ATOM 3506 C CA . ARG A 1 432 ? 8.636 -5.676 -22.138 1.00 91.81 432 ARG A CA 1
ATOM 3507 C C . ARG A 1 432 ? 7.997 -6.922 -22.740 1.00 91.81 432 ARG A C 1
ATOM 3509 O O . ARG A 1 432 ? 7.111 -6.792 -23.574 1.00 91.81 432 ARG A O 1
ATOM 3516 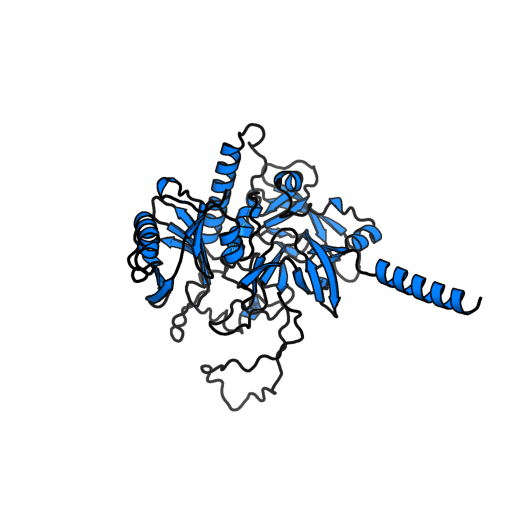N N . ILE A 1 433 ? 8.423 -8.093 -22.288 1.00 88.19 433 ILE A N 1
ATOM 3517 C CA . ILE A 1 433 ? 7.872 -9.393 -22.669 1.00 88.19 433 ILE A CA 1
ATOM 3518 C C . ILE A 1 433 ? 6.731 -9.724 -21.699 1.00 88.19 433 ILE A C 1
ATOM 3520 O O . ILE A 1 433 ? 6.898 -9.613 -20.479 1.00 88.19 433 ILE A O 1
ATOM 3524 N N . ASP A 1 434 ? 5.561 -10.083 -22.217 1.00 82.38 434 ASP A N 1
ATOM 3525 C CA . ASP A 1 434 ? 4.460 -10.587 -21.396 1.00 82.38 434 ASP A CA 1
ATOM 3526 C C . ASP A 1 434 ? 4.479 -12.122 -21.267 1.00 82.38 434 ASP A C 1
ATOM 3528 O O . ASP A 1 434 ? 5.393 -12.806 -21.725 1.00 82.38 434 ASP A O 1
ATOM 3532 N N . THR A 1 435 ? 3.479 -12.689 -20.592 1.00 72.81 435 THR A N 1
ATOM 3533 C CA . THR A 1 435 ? 3.403 -14.136 -20.338 1.00 72.81 435 THR A CA 1
ATOM 3534 C C . THR A 1 435 ? 3.147 -14.979 -21.581 1.00 72.81 435 THR A C 1
ATOM 3536 O O . THR A 1 435 ? 3.378 -16.187 -21.526 1.00 72.81 435 THR A O 1
ATOM 3539 N N . VAL A 1 436 ? 2.692 -14.377 -22.682 1.00 75.62 436 VAL A N 1
ATOM 3540 C CA . VAL A 1 436 ? 2.469 -15.066 -23.959 1.00 75.62 436 VAL A CA 1
ATOM 3541 C C . VAL A 1 436 ? 3.588 -14.804 -24.970 1.00 75.62 436 VAL A C 1
ATOM 3543 O O . VAL A 1 436 ? 3.576 -15.395 -26.049 1.00 75.62 436 VAL A O 1
ATOM 3546 N N . GLY A 1 437 ? 4.583 -13.993 -24.595 1.00 80.88 437 GLY A N 1
ATOM 3547 C CA . GLY A 1 437 ? 5.740 -13.641 -25.415 1.00 80.88 437 GLY A CA 1
ATOM 3548 C C . GLY A 1 437 ? 5.541 -12.389 -26.273 1.00 80.88 437 GLY A C 1
ATOM 3549 O O . GLY A 1 437 ? 6.456 -12.023 -27.017 1.00 80.88 437 GLY A O 1
ATOM 3550 N N . ASP A 1 438 ? 4.391 -11.720 -26.164 1.00 85.38 438 ASP A N 1
ATOM 3551 C CA . ASP A 1 438 ? 4.135 -10.470 -26.870 1.00 85.38 438 ASP A CA 1
ATOM 3552 C C . ASP A 1 438 ? 4.953 -9.332 -26.248 1.00 85.38 438 ASP A C 1
ATOM 3554 O O . ASP A 1 438 ? 5.361 -9.364 -25.080 1.00 85.38 438 ASP A O 1
ATOM 3558 N N . ARG A 1 439 ? 5.225 -8.310 -27.067 1.00 89.69 439 ARG A N 1
ATOM 3559 C CA . ARG A 1 439 ? 6.084 -7.185 -26.691 1.00 89.69 439 ARG A CA 1
ATOM 3560 C C . ARG A 1 439 ? 5.284 -5.908 -26.491 1.00 89.69 439 ARG A C 1
ATOM 3562 O O . ARG A 1 439 ? 4.658 -5.393 -27.416 1.00 89.69 439 ARG A O 1
ATOM 3569 N N . GLU A 1 440 ? 5.369 -5.350 -25.290 1.00 90.00 440 GLU A N 1
ATOM 3570 C CA . GLU A 1 440 ? 4.828 -4.037 -24.951 1.00 90.00 440 GLU A CA 1
ATOM 3571 C C . GLU A 1 440 ? 5.925 -2.968 -25.040 1.00 90.00 440 GLU A C 1
ATOM 3573 O O . GLU A 1 440 ? 6.951 -3.048 -24.364 1.00 90.00 440 GLU A O 1
ATOM 3578 N N . LYS A 1 441 ? 5.690 -1.930 -25.847 1.00 91.81 441 LYS A N 1
ATOM 3579 C CA . LYS A 1 441 ? 6.594 -0.782 -25.979 1.00 91.81 441 LYS A CA 1
ATOM 3580 C C . LYS A 1 441 ? 6.443 0.187 -24.806 1.00 91.81 441 LYS A C 1
ATOM 3582 O O . LYS A 1 441 ? 5.374 0.754 -24.589 1.00 91.81 441 LYS A O 1
ATOM 3587 N N . ILE A 1 442 ? 7.543 0.450 -24.110 1.00 91.19 442 ILE A N 1
ATOM 3588 C CA . ILE A 1 442 ? 7.653 1.412 -23.015 1.00 91.19 442 ILE A CA 1
ATOM 3589 C C . ILE A 1 442 ? 8.404 2.643 -23.523 1.00 91.19 442 ILE A C 1
ATOM 3591 O O . ILE A 1 442 ? 9.629 2.661 -23.611 1.00 91.19 442 ILE A O 1
ATOM 3595 N N . LEU A 1 443 ? 7.643 3.693 -23.836 1.00 87.50 443 LEU A N 1
ATOM 3596 C CA . LEU A 1 443 ? 8.165 4.911 -24.470 1.00 87.50 443 LEU A CA 1
ATOM 3597 C C . LEU A 1 443 ? 9.097 5.734 -23.572 1.00 87.50 443 LEU A C 1
ATOM 3599 O O . LEU A 1 443 ? 9.923 6.487 -24.071 1.00 87.50 443 LEU A O 1
ATOM 3603 N N . ALA A 1 444 ? 8.935 5.640 -22.252 1.00 89.31 444 ALA A N 1
ATOM 3604 C CA . ALA A 1 444 ? 9.754 6.373 -21.297 1.00 89.31 444 ALA A CA 1
ATOM 3605 C C . ALA A 1 444 ? 9.792 5.653 -19.950 1.00 89.31 444 ALA A C 1
ATOM 3607 O O . ALA A 1 444 ? 8.753 5.233 -19.427 1.00 89.31 444 ALA A O 1
ATOM 3608 N N . PHE A 1 445 ? 10.986 5.573 -19.370 1.00 94.94 445 PHE A N 1
ATOM 3609 C CA . PHE A 1 445 ? 11.226 5.054 -18.031 1.00 94.94 445 PHE A CA 1
ATOM 3610 C C . PHE A 1 445 ? 12.383 5.809 -17.372 1.00 94.94 445 PHE A C 1
ATOM 3612 O O . PHE A 1 445 ? 13.248 6.347 -18.055 1.00 94.94 445 PHE A O 1
ATOM 3619 N N . ASP A 1 446 ? 12.389 5.843 -16.043 1.00 96.69 446 ASP A N 1
ATOM 3620 C CA . ASP A 1 446 ? 13.425 6.494 -15.241 1.00 96.69 446 ASP A CA 1
ATOM 3621 C C . ASP A 1 446 ? 13.667 5.719 -13.935 1.00 96.69 446 ASP A C 1
ATOM 3623 O O . ASP A 1 446 ? 12.825 4.932 -13.489 1.00 96.69 446 ASP A O 1
ATOM 3627 N N . PHE A 1 447 ? 14.818 5.977 -13.309 1.00 97.69 447 PHE A N 1
ATOM 3628 C CA . PHE A 1 447 ? 15.208 5.426 -12.010 1.00 97.69 447 PHE A CA 1
ATOM 3629 C C . PHE A 1 447 ? 15.031 6.471 -10.907 1.00 97.69 447 PHE A C 1
ATOM 3631 O O . PHE A 1 447 ? 15.334 7.646 -11.115 1.00 97.69 447 PHE A O 1
ATOM 3638 N N . TYR A 1 448 ? 14.586 6.046 -9.727 1.00 98.25 448 TYR A N 1
ATOM 3639 C CA . TYR A 1 448 ? 14.237 6.930 -8.617 1.00 98.25 448 TYR A CA 1
ATOM 3640 C C . TYR A 1 448 ? 14.748 6.402 -7.279 1.00 98.25 448 TYR A C 1
ATOM 3642 O O . TYR A 1 448 ? 14.587 5.219 -6.975 1.00 98.25 448 TYR A O 1
ATOM 3650 N N . SER A 1 449 ? 15.317 7.290 -6.458 1.00 97.62 449 SER A N 1
ATOM 3651 C CA . SER A 1 449 ? 15.723 6.947 -5.093 1.00 97.62 449 SER A CA 1
ATOM 3652 C C . SER A 1 449 ? 14.502 6.847 -4.192 1.00 97.62 449 SER A C 1
ATOM 3654 O O . SER A 1 449 ? 13.684 7.766 -4.159 1.00 97.62 449 SER A O 1
ATOM 3656 N N . LEU A 1 450 ? 14.403 5.763 -3.420 1.00 95.75 450 LEU A N 1
ATOM 3657 C CA . LEU A 1 450 ? 13.336 5.599 -2.425 1.00 95.75 450 LEU A CA 1
ATOM 3658 C C . LEU A 1 450 ? 13.543 6.466 -1.165 1.00 95.75 450 LEU A C 1
ATOM 3660 O O . LEU A 1 450 ? 12.563 6.879 -0.544 1.00 95.75 450 LEU A O 1
ATOM 3664 N N . ILE A 1 451 ? 14.802 6.687 -0.762 1.00 90.06 451 ILE A N 1
ATOM 3665 C CA . ILE A 1 451 ? 15.203 7.381 0.481 1.00 90.06 451 ILE A CA 1
ATOM 3666 C C . ILE A 1 451 ? 16.309 8.387 0.201 1.00 90.06 451 ILE A C 1
ATOM 3668 O O . ILE A 1 451 ? 17.203 8.030 -0.606 1.00 90.06 451 ILE A O 1
#

pLDDT: mean 83.93, std 18.24, range [33.91, 98.75]

Radius of gyration: 24.1 Å; chains: 1; bounding box: 67×74×62 Å

Secondary structure (DSSP, 8-state):
-HHHHHHHHHHHHHHHHHHSS--PEEEEE-SSEEEEESS----PBPP-----S----TTS--------B--GGG--SSPPTT-----EEEEEETT-EEEEEEEETTEEEEEESS-BEEEE-TTT--EEEE-EEEEEGGGEEEHHHHHHTT--GGGSPPPP-TT-S-HHHHHTTEEEBSS-EEETTTTEEEPTT-EEEB-SSPPPSSEEEEEEEE---TT----EEEEEEEEGGGB---SSSGGG--HHHHHHHHHHHHHHHHHHHHT-TTEEPBB-TT-EE-SSPEEGGG---BTTTTB---TTTSTTTHHHH--TTS---EE-HHHHHHHHHHHTT----B-SHHHHHHHSEE--SGGG--TT-EEEETTEEEEEEETTTTEEEEE--STTS-SBEEEEEHHHHBTT--SHHHHHHHHHHHTT-TTS-EEEE-TTS-EEEE--EEEEE--